Protein AF-0000000070349593 (afdb_homodimer)

Organism: NCBI:txid109376

Sequence (412 aa):
MLAAAVCTQGHEHVLDTAENLVLTTAQYLILPYSPRSNGGGLLPVPVKLLPLCPLGISQSSVTALPGLPKCPYPLMDTYVNEGQAVNIEFRSEAWPGCEEFSKYWEVDESSSALEEPAILTGGKKRERNSWFRIEREEKFVGGNAYKLTTLAGTIGTVPGPWENAPQLVLTNDTAKTFLVKFHKVHGDTTSTSRLEKLGLRMFPFYMLAAAVCTQGHEHVLDTAENLVLTTAQYLILPYSPRSNGGGLLPVPVKLLPLCPLGISQSSVTALPGLPKCPYPLMDTYVNEGQAVNIEFRSEAWPGCEEFSKYWEVDESSSALEEPAILTGGKKRERNSWFRIEREEKFVGGNAYKLTTLAGTIGTVPGPWENAPQLVLTNDTAKTFLVKFHKVHGDTTSTSRLEKLGLRMFPFY

Radius of gyration: 25.9 Å; Cα contacts (8 Å, |Δi|>4): 994; chains: 2; bounding box: 55×117×62 Å

pLDDT: mean 81.6, std 20.34, range [20.44, 97.75]

Structure (mmCIF, N/CA/C/O backbone):
data_AF-0000000070349593-model_v1
#
loop_
_entity.id
_entity.type
_entity.pdbx_description
1 polymer 'Uncharacterized protein'
#
loop_
_atom_site.group_PDB
_atom_site.id
_atom_site.type_symbol
_atom_site.label_atom_id
_atom_site.label_alt_id
_atom_site.label_comp_id
_atom_site.label_asym_id
_atom_site.label_entity_id
_atom_site.label_seq_id
_atom_site.pdbx_PDB_ins_code
_atom_site.Cartn_x
_atom_site.Cartn_y
_atom_site.Cartn_z
_atom_site.occupancy
_atom_site.B_iso_or_equiv
_atom_site.auth_seq_id
_atom_site.auth_comp_id
_atom_site.auth_asym_id
_atom_site.auth_atom_id
_atom_site.pdbx_PDB_model_num
ATOM 1 N N . MET A 1 1 ? 1.815 -55.094 -36.938 1 33.81 1 MET A N 1
ATOM 2 C CA . MET A 1 1 ? 1.973 -54.844 -35.5 1 33.81 1 MET A CA 1
ATOM 3 C C . MET A 1 1 ? 1.669 -53.406 -35.156 1 33.81 1 MET A C 1
ATOM 5 O O . MET A 1 1 ? 2.338 -52.5 -35.656 1 33.81 1 MET A O 1
ATOM 9 N N . LEU A 1 2 ? 0.427 -53.031 -34.844 1 35.62 2 LEU A N 1
ATOM 10 C CA . LEU A 1 2 ? -0.123 -51.719 -34.562 1 35.62 2 LEU A CA 1
ATOM 11 C C . LEU A 1 2 ? 0.53 -51.125 -33.312 1 35.62 2 LEU A C 1
ATOM 13 O O . LEU A 1 2 ? 0.361 -51.656 -32.219 1 35.62 2 LEU A O 1
ATOM 17 N N . ALA A 1 3 ? 1.679 -50.469 -33.406 1 41.28 3 ALA A N 1
ATOM 18 C CA . ALA A 1 3 ? 2.244 -49.781 -32.281 1 41.28 3 ALA A CA 1
ATOM 19 C C . ALA A 1 3 ? 1.2 -48.875 -31.609 1 41.28 3 ALA A C 1
ATOM 21 O O . ALA A 1 3 ? 0.681 -47.938 -32.25 1 41.28 3 ALA A O 1
ATOM 22 N N . ALA A 1 4 ? 0.442 -49.406 -30.688 1 40.09 4 ALA A N 1
ATOM 23 C CA . ALA A 1 4 ? -0.324 -48.531 -29.797 1 40.09 4 ALA A CA 1
ATOM 24 C C . ALA A 1 4 ? 0.547 -47.406 -29.25 1 40.09 4 ALA A C 1
ATOM 26 O O . ALA A 1 4 ? 1.576 -47.656 -28.625 1 40.09 4 ALA A O 1
ATOM 27 N N . ALA A 1 5 ? 0.586 -46.281 -29.922 1 42.72 5 ALA A N 1
ATOM 28 C CA . ALA A 1 5 ? 1.073 -45.125 -29.219 1 42.72 5 ALA A CA 1
ATOM 29 C C . ALA A 1 5 ? 0.507 -45.031 -27.797 1 42.72 5 ALA A C 1
ATOM 31 O O . ALA A 1 5 ? -0.704 -44.906 -27.625 1 42.72 5 ALA A O 1
ATOM 32 N N . VAL A 1 6 ? 0.932 -45.969 -26.953 1 40.34 6 VAL A N 1
ATOM 33 C CA . VAL A 1 6 ? 0.571 -45.688 -25.562 1 40.34 6 VAL A CA 1
ATOM 34 C C . VAL A 1 6 ? 0.681 -44.188 -25.297 1 40.34 6 VAL A C 1
ATOM 36 O O . VAL A 1 6 ? 1.762 -43.625 -25.438 1 40.34 6 VAL A O 1
ATOM 39 N N . CYS A 1 7 ? -0.286 -43.344 -25.797 1 38.84 7 CYS A N 1
ATOM 40 C CA . CYS A 1 7 ? -0.461 -42.031 -25.188 1 38.84 7 CYS A CA 1
ATOM 41 C C . CYS A 1 7 ? -0.157 -42.062 -23.703 1 38.84 7 CYS A C 1
ATOM 43 O O . CYS A 1 7 ? -1.006 -42.469 -22.906 1 38.84 7 CYS A O 1
ATOM 45 N N . THR A 1 8 ? 0.846 -42.781 -23.25 1 39.19 8 THR A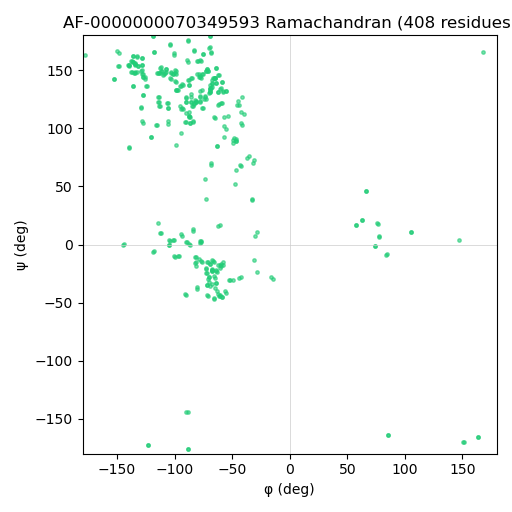 N 1
ATOM 46 C CA . THR A 1 8 ? 1.014 -42.625 -21.812 1 39.19 8 THR A CA 1
ATOM 47 C C . THR A 1 8 ? 0.596 -41.219 -21.375 1 39.19 8 THR A C 1
ATOM 49 O O . THR A 1 8 ? 1.109 -40.25 -21.891 1 39.19 8 THR A O 1
ATOM 52 N N . GLN A 1 9 ? -0.663 -40.875 -21.391 1 42.5 9 GLN A N 1
ATOM 53 C CA . GLN A 1 9 ? -1.266 -39.656 -20.875 1 42.5 9 GLN A CA 1
ATOM 54 C C . GLN A 1 9 ? -0.45 -39.094 -19.719 1 42.5 9 GLN A C 1
ATOM 56 O O . GLN A 1 9 ? -0.743 -39.375 -18.547 1 42.5 9 GLN A O 1
ATOM 61 N N . GLY A 1 10 ? 0.735 -39.469 -19.344 1 47.41 10 GLY A N 1
ATOM 62 C CA . GLY A 1 10 ? 1.493 -39.156 -18.141 1 47.41 10 GLY A CA 1
ATOM 63 C C . GLY A 1 10 ? 1.429 -37.688 -17.75 1 47.41 10 GLY A C 1
ATOM 64 O O . GLY A 1 10 ? 1.167 -36.844 -18.609 1 47.41 10 GLY A O 1
ATOM 65 N N . HIS A 1 11 ? 0.896 -37.438 -16.484 1 60.06 11 HIS A N 1
ATOM 66 C CA . HIS A 1 11 ? 0.805 -36.062 -15.977 1 60.06 11 HIS A CA 1
ATOM 67 C C . HIS A 1 11 ? 2.062 -35.25 -16.297 1 60.06 11 HIS A C 1
ATOM 69 O O . HIS A 1 11 ? 3.18 -35.75 -16.109 1 60.06 11 HIS A O 1
ATOM 75 N N . GLU A 1 12 ? 1.957 -34.375 -17.328 1 84 12 GLU A N 1
ATOM 76 C CA . GLU A 1 12 ? 3.119 -33.562 -17.672 1 84 12 GLU A CA 1
ATOM 77 C C . GLU A 1 12 ? 3.564 -32.719 -16.5 1 84 12 GLU A C 1
ATOM 79 O O . GLU A 1 12 ? 2.738 -32.281 -15.695 1 84 12 GLU A O 1
ATOM 84 N N . HIS A 1 13 ? 4.762 -32.938 -16.156 1 90.12 13 HIS A N 1
ATOM 85 C CA . HIS A 1 13 ? 5.383 -32.188 -15.078 1 90.12 13 HIS A CA 1
ATOM 86 C C . HIS A 1 13 ? 5.555 -30.703 -15.453 1 90.12 13 HIS A C 1
ATOM 88 O O . HIS A 1 13 ? 5.684 -30.375 -16.641 1 90.12 13 HIS A O 1
ATOM 94 N N . VAL A 1 14 ? 5.363 -29.938 -14.445 1 93 14 VAL A N 1
ATOM 95 C CA . VAL A 1 14 ? 5.738 -28.547 -14.617 1 93 14 VAL A CA 1
ATOM 96 C C . VAL A 1 14 ? 7.258 -28.422 -14.719 1 93 14 VAL A C 1
ATOM 98 O O . VAL A 1 14 ? 7.988 -29.062 -13.961 1 93 14 VAL A O 1
ATOM 101 N N . LEU A 1 15 ? 7.676 -27.656 -15.648 1 93 15 LEU A N 1
ATOM 102 C CA . LEU A 1 15 ? 9.109 -27.469 -15.852 1 93 15 LEU A CA 1
ATOM 103 C C . LEU A 1 15 ? 9.523 -26.047 -15.523 1 93 15 LEU A C 1
ATOM 105 O O . LEU A 1 15 ? 8.758 -25.109 -15.75 1 93 15 LEU A O 1
ATOM 109 N N . ASP A 1 16 ? 10.75 -25.953 -15.023 1 92.81 16 ASP A N 1
ATOM 110 C CA . ASP A 1 16 ? 11.281 -24.609 -14.805 1 92.81 16 ASP A CA 1
ATOM 111 C C . ASP A 1 16 ? 11.977 -24.094 -16.062 1 92.81 16 ASP A C 1
ATOM 113 O O . ASP A 1 16 ? 11.938 -24.734 -17.109 1 92.81 16 ASP A O 1
ATOM 117 N N . THR A 1 17 ? 12.562 -22.953 -16 1 91.56 17 THR A N 1
ATOM 118 C CA . THR A 1 17 ? 13.148 -22.281 -17.156 1 91.56 17 THR A CA 1
ATOM 119 C C . THR A 1 17 ? 14.367 -23.062 -17.656 1 91.56 17 THR A C 1
ATOM 121 O O . THR A 1 17 ? 14.781 -22.906 -18.812 1 91.56 17 THR A O 1
ATOM 124 N N . ALA A 1 18 ? 14.977 -23.859 -16.828 1 91.25 18 ALA A N 1
ATOM 125 C CA . ALA A 1 18 ? 16.109 -24.703 -17.234 1 91.25 18 ALA A CA 1
ATOM 126 C C . ALA A 1 18 ? 15.625 -26.062 -17.719 1 91.25 18 ALA A C 1
ATOM 128 O O . ALA A 1 18 ? 16.438 -26.984 -17.906 1 91.25 18 ALA A O 1
ATOM 129 N N . GLU A 1 19 ? 14.312 -26.266 -17.75 1 90.62 19 GLU A N 1
ATOM 130 C CA . GLU A 1 19 ? 13.672 -27.484 -18.25 1 90.62 19 GLU A CA 1
ATOM 131 C C . GLU A 1 19 ? 13.781 -28.625 -17.25 1 90.62 19 GLU A C 1
ATOM 133 O O . GLU A 1 19 ? 13.703 -29.797 -17.609 1 90.62 19 GLU A O 1
ATOM 138 N N . ASN A 1 20 ? 14.062 -28.25 -16.062 1 92.19 20 ASN A N 1
ATOM 139 C CA . ASN A 1 20 ? 14.016 -29.234 -14.992 1 92.19 20 ASN A CA 1
ATOM 140 C C . ASN A 1 20 ? 12.617 -29.328 -14.375 1 92.19 20 ASN A C 1
ATOM 142 O O . ASN A 1 20 ? 11.836 -28.391 -14.453 1 92.19 20 ASN A O 1
ATOM 146 N N . LEU A 1 21 ? 12.406 -30.422 -13.797 1 92.5 21 LEU A N 1
ATOM 147 C CA . LEU A 1 21 ? 11.133 -30.609 -13.109 1 92.5 21 LEU A CA 1
ATOM 148 C C . LEU A 1 21 ? 11.031 -29.703 -11.891 1 92.5 21 LEU A C 1
ATOM 150 O O . LEU A 1 21 ? 12.008 -29.531 -11.156 1 92.5 21 LEU A O 1
ATOM 154 N N . VAL A 1 22 ? 9.898 -29.078 -11.711 1 92.12 22 VAL A N 1
ATOM 155 C CA . VAL A 1 22 ? 9.656 -28.234 -10.539 1 92.12 22 VAL A CA 1
ATOM 156 C C . VAL A 1 22 ? 9.469 -29.109 -9.305 1 92.12 22 VAL A C 1
ATOM 158 O O . VAL A 1 22 ? 8.617 -30 -9.289 1 92.12 22 VAL A O 1
ATOM 161 N N . LEU A 1 23 ? 10.258 -28.859 -8.281 1 91 23 LEU A N 1
ATOM 162 C CA . LEU A 1 23 ? 10.289 -29.625 -7.051 1 91 23 LEU A CA 1
ATOM 163 C C . LEU A 1 23 ? 9.484 -28.938 -5.953 1 91 23 LEU A C 1
ATOM 165 O O . LEU A 1 23 ? 9.492 -27.719 -5.852 1 91 23 LEU A O 1
ATOM 169 N N . THR A 1 24 ? 8.906 -29.719 -5.066 1 87.81 24 THR A N 1
ATOM 170 C CA . THR A 1 24 ? 8.109 -29.172 -3.969 1 87.81 24 THR A CA 1
ATOM 171 C C . THR A 1 24 ? 9.008 -28.719 -2.826 1 87.81 24 THR A C 1
ATOM 173 O O . THR A 1 24 ? 8.562 -27.969 -1.945 1 87.81 24 THR A O 1
ATOM 176 N N . THR A 1 25 ? 10.234 -29.094 -2.773 1 84.88 25 THR A N 1
ATOM 177 C CA . THR A 1 25 ? 11.164 -28.766 -1.695 1 84.88 25 THR A CA 1
ATOM 178 C C . THR A 1 25 ? 12.023 -27.562 -2.068 1 84.88 25 THR A C 1
ATOM 180 O O . THR A 1 25 ? 12.766 -27.047 -1.232 1 84.88 25 THR A O 1
ATOM 183 N N . ALA A 1 26 ? 11.922 -27.188 -3.32 1 89.56 26 ALA A N 1
ATOM 184 C CA . ALA A 1 26 ? 12.742 -26.078 -3.787 1 89.56 26 ALA A CA 1
ATOM 185 C C . ALA A 1 26 ? 11.93 -24.781 -3.848 1 89.56 26 ALA A C 1
ATOM 187 O O . ALA A 1 26 ? 10.695 -24.812 -3.748 1 89.56 26 ALA A O 1
ATOM 188 N N . GLN A 1 27 ? 12.672 -23.766 -3.943 1 92.31 27 GLN A N 1
ATOM 189 C CA . GLN A 1 27 ? 12.055 -22.453 -4.074 1 92.31 27 GLN A CA 1
ATOM 190 C C . GLN A 1 27 ? 12.141 -21.938 -5.512 1 92.31 27 GLN A C 1
ATOM 192 O O . GLN A 1 27 ? 13.141 -22.156 -6.191 1 92.31 27 GLN A O 1
ATOM 197 N N . TYR A 1 28 ? 11.125 -21.281 -5.891 1 93.38 28 TYR A N 1
ATOM 198 C CA . TYR A 1 28 ? 11.07 -20.781 -7.262 1 93.38 28 TYR A CA 1
ATOM 199 C C . TYR A 1 28 ? 10.609 -19.328 -7.289 1 93.38 28 TYR A C 1
ATOM 201 O O . TYR A 1 28 ? 9.875 -18.875 -6.402 1 93.38 28 TYR A O 1
ATOM 209 N N . LEU A 1 29 ? 11.109 -18.641 -8.258 1 92.94 29 LEU A N 1
ATOM 210 C CA . LEU A 1 29 ? 10.5 -17.375 -8.664 1 92.94 29 LEU A CA 1
ATOM 211 C C . LEU A 1 29 ? 9.445 -17.594 -9.734 1 92.94 29 LEU A C 1
ATOM 213 O O . LEU A 1 29 ? 9.688 -18.297 -10.719 1 92.94 29 LEU A O 1
ATOM 217 N N . ILE A 1 30 ? 8.289 -17.156 -9.43 1 93.62 30 ILE A N 1
ATOM 218 C CA . ILE A 1 30 ? 7.258 -17.109 -10.461 1 93.62 30 ILE A CA 1
ATOM 219 C C . ILE A 1 30 ? 7.336 -15.797 -11.219 1 93.62 30 ILE A C 1
ATOM 221 O O . ILE A 1 30 ? 6.984 -14.742 -10.688 1 93.62 30 ILE A O 1
ATOM 225 N N . LEU A 1 31 ? 7.746 -15.836 -12.477 1 92.62 31 LEU A N 1
ATOM 226 C CA . LEU A 1 31 ? 8.031 -14.648 -13.273 1 92.62 31 LEU A CA 1
ATOM 227 C C . LEU A 1 31 ? 7.062 -14.539 -14.445 1 92.62 31 LEU A C 1
ATOM 229 O O . LEU A 1 31 ? 6.594 -15.555 -14.969 1 92.62 31 LEU A O 1
ATOM 233 N N . PRO A 1 32 ? 6.773 -13.266 -14.773 1 92.25 32 PRO A N 1
ATOM 234 C CA . PRO A 1 32 ? 5.977 -13.141 -15.992 1 92.25 32 PRO A CA 1
ATOM 235 C C . PRO A 1 32 ? 6.656 -13.758 -17.219 1 92.25 32 PRO A C 1
ATOM 237 O O . PRO A 1 32 ? 7.875 -13.648 -17.375 1 92.25 32 PRO A O 1
ATOM 240 N N . TYR A 1 33 ? 5.844 -14.422 -18.047 1 88.38 33 TYR A N 1
ATOM 241 C CA . TYR A 1 33 ? 6.398 -15.078 -19.234 1 88.38 33 TYR A CA 1
ATOM 242 C C . TYR A 1 33 ? 6.832 -14.055 -20.281 1 88.38 33 TYR A C 1
ATOM 244 O O . TYR A 1 33 ? 7.906 -14.188 -20.875 1 88.38 33 TYR A O 1
ATOM 252 N N . SER A 1 34 ? 5.895 -13.047 -20.453 1 75.75 34 SER A N 1
ATOM 253 C CA . SER A 1 34 ? 6.184 -12.07 -21.5 1 75.75 34 SER A CA 1
ATOM 254 C C . SER A 1 34 ? 7.0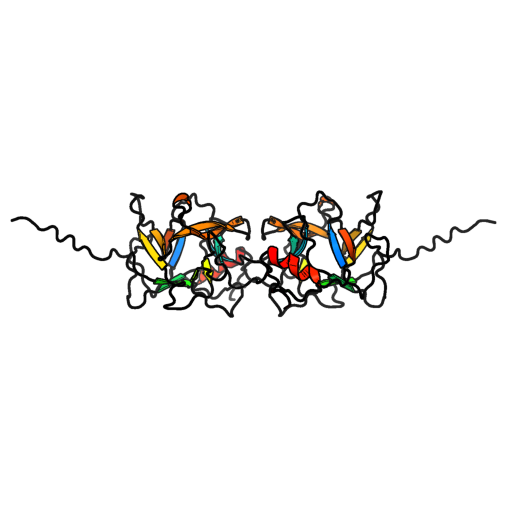66 -10.945 -20.969 1 75.75 34 SER A C 1
ATOM 256 O O . SER A 1 34 ? 6.797 -10.375 -19.922 1 75.75 34 SER A O 1
ATOM 258 N N . PRO A 1 35 ? 8.094 -10.75 -21.75 1 64 35 PRO A N 1
ATOM 259 C CA . PRO A 1 35 ? 8.93 -9.602 -21.391 1 64 35 PRO A CA 1
ATOM 260 C C . PRO A 1 35 ? 8.164 -8.281 -21.438 1 64 35 PRO A C 1
ATOM 262 O O . PRO A 1 35 ? 8.617 -7.281 -20.875 1 64 35 PRO A O 1
ATOM 265 N N . ARG A 1 36 ? 7.086 -8.398 -22.125 1 62.91 36 ARG A N 1
ATOM 266 C CA . ARG A 1 36 ? 6.336 -7.156 -22.281 1 62.91 36 ARG A CA 1
ATOM 267 C C . ARG A 1 36 ? 5.43 -6.918 -21.078 1 62.91 36 ARG A C 1
ATOM 269 O O . ARG A 1 36 ? 4.598 -6.008 -21.078 1 62.91 36 ARG A O 1
ATOM 276 N N . SER A 1 37 ? 5.77 -7.707 -20.141 1 70.94 37 SER A N 1
ATOM 277 C CA . SER A 1 37 ? 4.953 -7.547 -18.938 1 70.94 37 SER A CA 1
ATOM 278 C C . SER A 1 37 ? 5.195 -6.188 -18.281 1 70.94 37 SER A C 1
ATOM 280 O O . SER A 1 37 ? 6.312 -5.668 -18.312 1 70.94 37 SER A O 1
ATOM 282 N N . ASN A 1 38 ? 4.156 -5.637 -17.797 1 72.38 38 ASN A N 1
ATOM 283 C CA . ASN A 1 38 ? 4.176 -4.328 -17.156 1 72.38 38 ASN A CA 1
ATOM 284 C C . ASN A 1 38 ? 4.723 -4.41 -15.734 1 72.38 38 ASN A C 1
ATOM 286 O O . ASN A 1 38 ? 4.82 -3.395 -15.039 1 72.38 38 ASN A O 1
ATOM 290 N N . GLY A 1 39 ? 5.125 -5.676 -15.422 1 79.94 39 GLY A N 1
ATOM 291 C CA . GLY A 1 39 ? 5.645 -5.812 -14.07 1 79.94 39 GLY A CA 1
ATOM 292 C C . GLY A 1 39 ? 6.699 -6.898 -13.945 1 79.94 39 GLY A C 1
ATOM 293 O O . GLY A 1 39 ? 6.906 -7.684 -14.875 1 79.94 39 GLY A O 1
ATOM 294 N N . GLY A 1 40 ? 7.395 -6.867 -12.812 1 89.62 40 GLY A N 1
ATOM 295 C CA . GLY A 1 40 ? 8.398 -7.867 -12.492 1 89.62 40 GLY A CA 1
ATOM 296 C C . GLY A 1 40 ? 7.836 -9.062 -11.742 1 89.62 40 GLY A C 1
ATOM 297 O O . GLY A 1 40 ? 6.758 -9.555 -12.078 1 89.62 40 GLY A O 1
ATOM 298 N N . GLY A 1 41 ? 8.602 -9.594 -10.828 1 92.69 41 GLY A N 1
ATOM 299 C CA . GLY A 1 41 ? 8.172 -10.742 -10.031 1 92.69 41 GLY A CA 1
ATOM 300 C C . GLY A 1 41 ? 7.066 -10.406 -9.055 1 92.69 41 GLY A C 1
ATOM 301 O O . GLY A 1 41 ? 6.559 -9.281 -9.039 1 92.69 41 GLY A O 1
ATOM 302 N N . LEU A 1 42 ? 6.645 -11.414 -8.32 1 95 42 LEU A N 1
ATOM 303 C CA . LEU A 1 42 ? 5.477 -11.281 -7.457 1 95 42 LEU A CA 1
ATOM 304 C C . LEU A 1 42 ? 5.891 -10.938 -6.031 1 95 42 LEU A C 1
ATOM 306 O O . LEU A 1 42 ? 6.859 -11.492 -5.508 1 95 42 LEU A O 1
ATOM 310 N N . LEU A 1 43 ? 5.148 -9.977 -5.469 1 95.12 43 LEU A N 1
ATOM 311 C CA . LEU A 1 43 ? 5.387 -9.484 -4.117 1 95.12 43 LEU A CA 1
ATOM 312 C C . LEU A 1 43 ? 4.078 -9.367 -3.34 1 95.12 43 LEU A C 1
ATOM 314 O O . LEU A 1 43 ? 3.02 -9.148 -3.928 1 95.12 43 LEU A O 1
ATOM 318 N N . PRO A 1 44 ? 4.234 -9.594 -2.033 1 96 44 PRO A N 1
ATOM 319 C CA . PRO A 1 44 ? 3.078 -9.234 -1.206 1 96 44 PRO A CA 1
ATOM 320 C C . PRO A 1 44 ? 2.914 -7.73 -1.034 1 96 44 PRO A C 1
ATOM 322 O O . PRO A 1 44 ? 3.877 -7.035 -0.702 1 96 44 PRO A O 1
ATOM 325 N N . VAL A 1 45 ? 1.752 -7.195 -1.314 1 95.06 45 VAL A N 1
ATOM 326 C CA . VAL A 1 45 ? 1.483 -5.766 -1.194 1 95.06 45 VAL A CA 1
ATOM 327 C C . VAL A 1 45 ? 0.086 -5.547 -0.618 1 95.06 45 VAL A C 1
ATOM 329 O O . VAL A 1 45 ? -0.791 -6.402 -0.761 1 95.06 45 VAL A O 1
ATOM 332 N N . PRO A 1 46 ? -0.084 -4.414 0.023 1 93.62 46 PRO A N 1
ATOM 333 C CA . PRO A 1 46 ? -1.464 -4.117 0.414 1 93.62 46 PRO A CA 1
ATOM 334 C C . PRO A 1 46 ? -2.373 -3.855 -0.785 1 93.62 46 PRO A C 1
ATOM 336 O O . PRO A 1 46 ? -1.95 -3.234 -1.763 1 93.62 46 PRO A O 1
ATOM 339 N N . VAL A 1 47 ? -3.586 -4.387 -0.706 1 92.5 47 VAL A N 1
ATOM 340 C CA . VAL A 1 47 ? -4.504 -4.156 -1.814 1 92.5 47 VAL A CA 1
ATOM 341 C C . VAL A 1 47 ? -5.734 -3.398 -1.316 1 92.5 47 VAL A C 1
ATOM 343 O O . VAL A 1 47 ? -6.594 -3.006 -2.111 1 92.5 47 VAL A O 1
ATOM 346 N N . LYS A 1 48 ? -5.754 -3.258 -0.022 1 87.94 48 LYS A N 1
ATOM 347 C CA . LYS A 1 48 ? -6.758 -2.436 0.645 1 87.94 48 LYS A CA 1
ATOM 348 C C . LYS A 1 48 ? -6.125 -1.538 1.703 1 87.94 48 LYS A C 1
ATOM 350 O O . LYS A 1 48 ? -5.02 -1.815 2.178 1 87.94 48 LYS A O 1
ATOM 355 N N . LEU A 1 49 ? -6.77 -0.448 1.982 1 86.5 49 LEU A N 1
ATOM 356 C CA . LEU A 1 49 ? -6.246 0.424 3.027 1 86.5 49 LEU A CA 1
ATOM 357 C C . LEU A 1 49 ? -6.824 0.053 4.387 1 86.5 49 LEU A C 1
ATOM 359 O O . LEU A 1 49 ? -6.129 0.127 5.402 1 86.5 49 LEU A O 1
ATOM 363 N N . LEU A 1 50 ? -8.117 -0.201 4.383 1 82.31 50 LEU A N 1
ATOM 364 C CA . LEU A 1 50 ? -8.797 -0.573 5.621 1 82.31 50 LEU A CA 1
ATOM 365 C C . LEU A 1 50 ? -9.586 -1.865 5.441 1 82.31 50 LEU A C 1
ATOM 367 O O . LEU A 1 50 ? -10.617 -1.878 4.77 1 82.31 50 LEU A O 1
ATOM 371 N N . PRO A 1 51 ? -9.086 -3.021 5.988 1 87.25 51 PRO A N 1
ATOM 372 C CA . PRO A 1 51 ? -7.785 -3.25 6.625 1 87.25 51 PRO A CA 1
ATOM 373 C C . PRO A 1 51 ? -6.664 -3.479 5.617 1 87.25 51 PRO A C 1
ATOM 375 O O . PRO A 1 51 ? -6.922 -3.904 4.488 1 87.25 51 PRO A O 1
ATOM 378 N N . LEU A 1 52 ? -5.418 -3.215 6.133 1 91.25 52 LEU A N 1
ATOM 379 C CA . LEU A 1 52 ? -4.246 -3.391 5.281 1 91.25 52 LEU A CA 1
ATOM 380 C C . LEU A 1 52 ? -3.99 -4.867 5.008 1 91.25 52 LEU A C 1
ATOM 382 O O . LEU A 1 52 ? -3.41 -5.223 3.98 1 91.25 52 LEU A O 1
ATOM 386 N N . CYS A 1 53 ? -4.414 -5.648 5.961 1 93.25 53 CYS A N 1
ATOM 387 C CA . CYS A 1 53 ? -4.125 -7.074 5.914 1 93.25 53 CYS A CA 1
ATOM 388 C C . CYS A 1 53 ? -5.395 -7.883 5.672 1 93.25 53 CYS A C 1
ATOM 390 O O . CYS A 1 53 ? -6.484 -7.465 6.074 1 93.25 53 CYS A O 1
ATOM 392 N N . PRO A 1 54 ? -5.293 -9.031 5.016 1 95.62 54 PRO A N 1
ATOM 393 C CA . PRO A 1 54 ? -4.074 -9.656 4.488 1 95.62 54 PRO A CA 1
ATOM 394 C C . PRO A 1 54 ? -3.561 -8.969 3.225 1 95.62 54 PRO A C 1
ATOM 396 O O . PRO A 1 54 ? -4.281 -8.18 2.607 1 95.62 54 PRO A O 1
ATOM 399 N N . LEU A 1 55 ? -2.334 -9.266 2.912 1 96.44 55 LEU A N 1
ATOM 400 C CA . LEU A 1 55 ? -1.711 -8.641 1.748 1 96.44 55 LEU A CA 1
ATOM 401 C C . LEU A 1 55 ? -2.146 -9.336 0.462 1 96.44 55 LEU A C 1
ATOM 403 O O . LEU A 1 55 ? -2.414 -10.539 0.462 1 96.44 55 LEU A O 1
ATOM 407 N N . GLY A 1 56 ? -2.234 -8.555 -0.523 1 96.69 56 GLY A N 1
ATOM 408 C CA . GLY A 1 56 ? -2.439 -9.102 -1.854 1 96.69 56 GLY A CA 1
ATOM 409 C C . GLY A 1 56 ? -1.145 -9.445 -2.564 1 96.69 56 GLY A C 1
ATOM 410 O O . GLY A 1 56 ? -0.057 -9.227 -2.027 1 96.69 56 GLY A O 1
ATOM 411 N N . ILE A 1 57 ? -1.282 -10.031 -3.732 1 97.44 57 ILE A N 1
ATOM 412 C CA . ILE A 1 57 ? -0.127 -10.398 -4.543 1 97.44 57 ILE A CA 1
ATOM 413 C C . ILE A 1 57 ? -0.107 -9.57 -5.824 1 97.44 57 ILE A C 1
ATOM 415 O O . ILE A 1 57 ? -1.093 -9.539 -6.562 1 97.44 57 ILE A O 1
ATOM 419 N N . SER A 1 58 ? 0.986 -8.891 -5.973 1 95.94 58 SER A N 1
ATOM 420 C CA . SER A 1 58 ? 1.162 -8.031 -7.141 1 95.94 58 SER A CA 1
ATOM 421 C C . SER A 1 58 ? 2.543 -8.227 -7.762 1 95.94 58 SER A C 1
ATOM 423 O O . SER A 1 58 ? 3.473 -8.68 -7.094 1 95.94 58 SER A O 1
ATOM 425 N N . GLN A 1 59 ? 2.533 -7.883 -9.039 1 94.75 59 GLN A N 1
ATOM 426 C CA . GLN A 1 59 ? 3.848 -7.766 -9.664 1 94.75 59 GLN A CA 1
ATOM 427 C C . GLN A 1 59 ? 4.582 -6.523 -9.164 1 94.75 59 GLN A C 1
ATOM 429 O O . GLN A 1 59 ? 3.949 -5.539 -8.773 1 94.75 59 GLN A O 1
ATOM 434 N N . SER A 1 60 ? 5.883 -6.668 -9.18 1 90.88 60 SER A N 1
ATOM 435 C CA . SER A 1 60 ? 6.672 -5.461 -8.953 1 90.88 60 SER A CA 1
ATOM 436 C C . SER A 1 60 ? 6.48 -4.453 -10.078 1 90.88 60 SER A C 1
ATOM 438 O O . SER A 1 60 ? 6.383 -4.832 -11.25 1 90.88 60 SER A O 1
ATOM 440 N N . SER A 1 61 ? 6.461 -3.211 -9.672 1 87.75 61 SER A N 1
ATOM 441 C CA . SER A 1 61 ? 6.375 -2.164 -10.68 1 87.75 61 SER A CA 1
ATOM 442 C C . SER A 1 61 ? 7.691 -2.014 -11.438 1 87.75 61 SER A C 1
ATOM 444 O O . SER A 1 61 ? 7.727 -1.442 -12.531 1 87.75 61 SER A O 1
ATOM 446 N N . VAL A 1 62 ? 8.664 -2.48 -10.812 1 85.88 62 VAL A N 1
ATOM 447 C CA . VAL A 1 62 ? 9.977 -2.51 -11.445 1 85.88 62 VAL A CA 1
ATOM 448 C C . VAL A 1 62 ? 10.188 -3.855 -12.141 1 85.88 62 VAL A C 1
ATOM 450 O O . VAL A 1 62 ? 10.312 -4.887 -11.477 1 85.88 62 VAL A O 1
ATOM 453 N N . THR A 1 63 ? 10.336 -3.873 -13.398 1 84.06 63 THR A N 1
ATOM 454 C CA . THR A 1 63 ? 10.336 -5.086 -14.203 1 84.06 63 THR A CA 1
ATOM 455 C C . THR A 1 63 ? 11.547 -5.957 -13.867 1 84.06 63 THR A C 1
ATOM 457 O O . THR A 1 63 ? 11.469 -7.188 -13.945 1 84.06 63 THR A O 1
ATOM 460 N N . ALA A 1 64 ? 12.57 -5.355 -13.43 1 84.44 64 ALA A N 1
ATOM 461 C CA . ALA A 1 64 ? 13.812 -6.094 -13.203 1 84.44 64 ALA A CA 1
ATOM 462 C C . ALA A 1 64 ? 13.781 -6.801 -11.844 1 84.44 64 ALA A C 1
ATOM 464 O O . ALA A 1 64 ? 14.602 -7.68 -11.578 1 84.44 64 ALA A O 1
ATOM 465 N N . LEU A 1 65 ? 12.828 -6.492 -11.047 1 86.25 65 LEU A N 1
ATOM 466 C CA . LEU A 1 65 ? 12.758 -7.09 -9.719 1 86.25 65 LEU A CA 1
ATOM 467 C C . LEU A 1 65 ? 12.062 -8.445 -9.773 1 86.25 65 LEU A C 1
ATOM 469 O O . LEU A 1 65 ? 10.898 -8.539 -10.172 1 86.25 65 LEU A O 1
ATOM 473 N N . PRO A 1 66 ? 12.727 -9.492 -9.398 1 87.56 66 PRO A N 1
ATOM 474 C CA . PRO A 1 66 ? 12.188 -10.844 -9.57 1 87.56 66 PRO A CA 1
ATOM 475 C C . PRO A 1 66 ? 11.109 -11.18 -8.539 1 87.56 66 PRO A C 1
ATOM 477 O O . PRO A 1 66 ? 10.375 -12.164 -8.711 1 87.56 66 PRO A O 1
ATOM 480 N N . GLY A 1 67 ? 10.984 -10.414 -7.48 1 90.62 67 GLY A N 1
ATOM 481 C CA . GLY A 1 67 ? 10.023 -10.734 -6.434 1 90.62 67 GLY A CA 1
ATOM 482 C C . GLY A 1 67 ? 10.555 -11.711 -5.406 1 90.62 67 GLY A C 1
ATOM 483 O O . GLY A 1 67 ? 11.766 -11.859 -5.254 1 90.62 67 GLY A O 1
ATOM 484 N N . LEU A 1 68 ? 9.602 -12.289 -4.641 1 91.94 68 LEU A N 1
ATOM 485 C CA . LEU A 1 68 ? 10.008 -13.18 -3.559 1 91.94 68 LEU A CA 1
ATOM 486 C C . LEU A 1 68 ? 9.836 -14.641 -3.965 1 91.94 68 LEU A C 1
ATOM 488 O O . LEU A 1 68 ? 8.906 -14.977 -4.703 1 91.94 68 LEU A O 1
ATOM 492 N N . PRO A 1 69 ? 10.734 -15.445 -3.449 1 92.25 69 PRO A N 1
ATOM 493 C CA . PRO A 1 69 ? 10.625 -16.875 -3.764 1 92.25 69 PRO A CA 1
ATOM 494 C C . PRO A 1 69 ? 9.344 -17.5 -3.219 1 92.25 69 PRO A C 1
ATOM 496 O O . PRO A 1 69 ? 8.797 -17.031 -2.213 1 92.25 69 PRO A O 1
ATOM 499 N N . LYS A 1 70 ? 8.953 -18.516 -3.939 1 91.69 70 LYS A N 1
ATOM 500 C CA . LYS A 1 70 ? 7.77 -19.281 -3.559 1 91.69 70 LYS A CA 1
ATOM 501 C C . LYS A 1 70 ? 8.016 -20.781 -3.678 1 91.69 70 LYS A C 1
ATOM 503 O O . LYS A 1 70 ? 8.961 -21.203 -4.344 1 91.69 70 LYS A O 1
ATOM 508 N N . CYS A 1 71 ? 7.129 -21.438 -3.01 1 85.56 71 CYS A N 1
ATOM 509 C CA . CYS A 1 71 ? 7.129 -22.891 -3.121 1 85.56 71 CYS A CA 1
ATOM 510 C C . CYS A 1 71 ? 5.734 -23.406 -3.455 1 85.56 71 CYS A C 1
ATOM 512 O O . CYS A 1 71 ? 4.789 -23.203 -2.691 1 85.56 71 CYS A O 1
ATOM 514 N N . PRO A 1 72 ? 5.648 -24.016 -4.582 1 86.06 72 PRO A N 1
ATOM 515 C CA . PRO A 1 72 ? 4.414 -24.766 -4.832 1 86.06 72 PRO A CA 1
ATOM 516 C C . PRO A 1 72 ? 4.375 -26.109 -4.105 1 86.06 72 PRO A C 1
ATOM 518 O O . PRO A 1 72 ? 5.309 -26.906 -4.23 1 86.06 72 PRO A O 1
ATOM 521 N N . TYR A 1 73 ? 3.322 -26.281 -3.281 1 80.81 73 TYR A N 1
ATOM 522 C CA . TYR A 1 73 ? 3.234 -27.469 -2.449 1 80.81 73 TYR A CA 1
ATOM 523 C C . TYR A 1 73 ? 2.033 -28.328 -2.842 1 80.81 73 TYR A C 1
ATOM 525 O O . TYR A 1 73 ? 0.892 -27.984 -2.516 1 80.81 73 TYR A O 1
ATOM 533 N N . PRO A 1 74 ? 2.402 -29.406 -3.57 1 74.81 74 PRO A N 1
ATOM 534 C CA . PRO A 1 74 ? 1.304 -30.359 -3.717 1 74.81 74 PRO A CA 1
ATOM 535 C C . PRO A 1 74 ? 1.088 -31.203 -2.465 1 74.81 74 PRO A C 1
ATOM 537 O O . PRO A 1 74 ? 1.9 -31.172 -1.538 1 74.81 74 PRO A O 1
ATOM 540 N N . LEU A 1 75 ? -0.047 -31.781 -2.256 1 70.69 75 LEU A N 1
ATOM 541 C CA . LEU A 1 75 ? -0.381 -32.594 -1.083 1 70.69 75 LEU A CA 1
ATOM 542 C C . LEU A 1 75 ? 0.62 -33.719 -0.896 1 70.69 75 LEU A C 1
ATOM 544 O O . LEU A 1 75 ? 1.097 -33.969 0.216 1 70.69 75 LEU A O 1
ATOM 548 N N . MET A 1 76 ? 1.038 -34.375 -1.877 1 69.19 76 MET A N 1
ATOM 549 C CA . MET A 1 76 ? 1.731 -35.625 -1.604 1 69.19 76 MET A CA 1
ATOM 550 C C . MET A 1 76 ? 2.867 -35.844 -2.596 1 69.19 76 MET A C 1
ATOM 552 O O . MET A 1 76 ? 3.652 -36.781 -2.449 1 69.19 76 MET A O 1
ATOM 556 N N . ASP A 1 77 ? 3.143 -35.062 -3.477 1 79 77 ASP A N 1
ATOM 557 C CA . ASP A 1 77 ? 4.074 -35.375 -4.551 1 79 77 ASP A CA 1
ATOM 558 C C . ASP A 1 77 ? 5.375 -34.562 -4.402 1 79 77 ASP A C 1
ATOM 560 O O . ASP A 1 77 ? 5.391 -33.5 -3.789 1 79 77 ASP A O 1
ATOM 564 N N . THR A 1 78 ? 6.48 -35.219 -4.816 1 84 78 THR A N 1
ATOM 565 C CA . THR A 1 78 ? 7.793 -34.562 -4.836 1 84 78 THR A CA 1
ATOM 566 C C . THR A 1 78 ? 7.883 -33.531 -5.961 1 84 78 THR A C 1
ATOM 568 O O . THR A 1 78 ? 8.539 -32.5 -5.816 1 84 78 THR A O 1
ATOM 571 N N . TYR A 1 79 ? 7.199 -33.906 -7.039 1 90.31 79 TYR A N 1
ATOM 572 C CA . TYR A 1 79 ? 7.176 -33.031 -8.203 1 90.31 79 TYR A CA 1
ATOM 573 C C . TYR A 1 79 ? 5.785 -32.438 -8.422 1 90.31 79 TYR A C 1
ATOM 575 O O . TYR A 1 79 ? 4.785 -33.031 -8.016 1 90.31 79 TYR A O 1
ATOM 583 N N . VAL A 1 80 ? 5.844 -31.266 -9.039 1 92.88 80 VAL A N 1
ATOM 584 C CA . VAL A 1 80 ? 4.574 -30.625 -9.344 1 92.88 80 VAL A CA 1
ATOM 585 C C . VAL A 1 80 ? 4.102 -31.062 -10.734 1 92.88 80 VAL A C 1
ATOM 587 O O . VAL A 1 80 ? 4.828 -30.922 -11.719 1 92.88 80 VAL A O 1
ATOM 590 N N . ASN A 1 81 ? 2.873 -31.547 -10.781 1 91.69 81 ASN A N 1
ATOM 591 C CA . ASN A 1 81 ? 2.277 -31.938 -12.055 1 91.69 81 ASN A CA 1
ATOM 592 C C . ASN A 1 81 ? 1.344 -30.859 -12.594 1 91.69 81 ASN A C 1
ATOM 594 O O . ASN A 1 81 ? 0.684 -30.172 -11.828 1 91.69 81 ASN A O 1
ATOM 598 N N . GLU A 1 82 ? 1.322 -30.797 -13.898 1 92.12 82 GLU A N 1
ATOM 599 C CA . GLU A 1 82 ? 0.369 -29.891 -14.516 1 92.12 82 GLU A CA 1
ATOM 600 C C . GLU A 1 82 ? -1.066 -30.25 -14.148 1 92.12 82 GLU A C 1
ATOM 602 O O . GLU A 1 82 ? -1.429 -31.422 -14.133 1 92.12 82 GLU A O 1
ATOM 607 N N . GLY A 1 83 ? -1.834 -29.266 -13.781 1 91.88 83 GLY A N 1
ATOM 608 C CA . GLY A 1 83 ? -3.25 -29.453 -13.516 1 91.88 83 GLY A CA 1
ATOM 609 C C . GLY A 1 83 ? -3.525 -29.938 -12.102 1 91.88 83 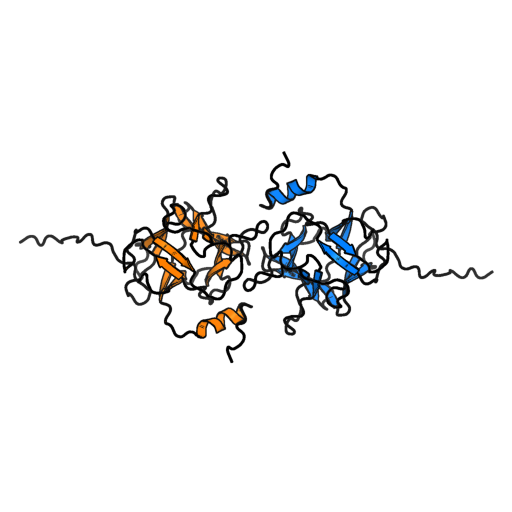GLY A C 1
ATOM 610 O O . GLY A 1 83 ? -4.68 -29.984 -11.672 1 91.88 83 GLY A O 1
ATOM 611 N N . GLN A 1 84 ? -2.484 -30.266 -11.422 1 92.31 84 GLN A N 1
ATOM 612 C CA . GLN A 1 84 ? -2.654 -30.734 -10.047 1 92.31 84 GLN A CA 1
ATOM 613 C C . GLN A 1 84 ? -2.883 -29.562 -9.102 1 92.31 84 GLN A C 1
ATOM 615 O O . GLN A 1 84 ? -2.277 -28.5 -9.258 1 92.31 84 GLN A O 1
ATOM 620 N N . ALA A 1 85 ? -3.734 -29.859 -8.117 1 92.06 85 ALA A N 1
ATOM 621 C CA . ALA A 1 85 ? -3.967 -28.828 -7.105 1 92.06 85 ALA A CA 1
ATOM 622 C C . ALA A 1 85 ? -2.732 -28.625 -6.234 1 92.06 85 ALA A C 1
ATOM 624 O O . ALA A 1 85 ? -2.152 -29.594 -5.734 1 92.06 85 ALA A O 1
ATOM 625 N N . VAL A 1 86 ? -2.355 -27.375 -6.074 1 94.5 86 VAL A N 1
ATOM 626 C CA . VAL A 1 86 ? -1.195 -27.047 -5.242 1 94.5 86 VAL A CA 1
ATOM 627 C C . VAL A 1 86 ? -1.501 -25.844 -4.367 1 94.5 86 VAL A C 1
ATOM 629 O O . VAL A 1 86 ? -2.326 -25 -4.727 1 94.5 86 VAL A O 1
ATOM 632 N N . ASN A 1 87 ? -0.896 -25.844 -3.197 1 95.19 87 ASN A N 1
ATOM 633 C CA . ASN A 1 87 ? -0.765 -24.609 -2.441 1 95.19 87 ASN A CA 1
ATOM 634 C C . ASN A 1 87 ? 0.493 -23.828 -2.838 1 95.19 87 ASN A C 1
ATOM 636 O O . ASN A 1 87 ? 1.5 -24.438 -3.213 1 95.19 87 ASN A O 1
ATOM 640 N N . ILE A 1 88 ? 0.449 -22.594 -2.908 1 96.31 88 ILE A N 1
ATOM 641 C CA . ILE A 1 88 ? 1.61 -21.75 -3.176 1 96.31 88 ILE A CA 1
ATOM 642 C C . ILE A 1 88 ? 1.922 -20.891 -1.951 1 96.31 88 ILE A C 1
ATOM 644 O O . ILE A 1 88 ? 1.038 -20.219 -1.417 1 96.31 88 ILE A O 1
ATOM 648 N N . GLU A 1 89 ? 3.168 -20.953 -1.494 1 95.06 89 GLU A N 1
ATOM 649 C CA . GLU A 1 89 ? 3.592 -20.266 -0.282 1 95.06 89 GLU A CA 1
ATOM 650 C C . GLU A 1 89 ? 4.82 -19.406 -0.542 1 95.06 89 GLU A C 1
ATOM 652 O O . GLU A 1 89 ? 5.801 -19.859 -1.131 1 95.06 89 GLU A O 1
ATOM 657 N N . PHE A 1 90 ? 4.719 -18.125 -0.127 1 95.31 90 PHE A N 1
ATOM 658 C CA . PHE A 1 90 ? 5.938 -17.312 -0.139 1 95.31 90 PHE A CA 1
ATOM 659 C C . PHE A 1 90 ? 6.961 -17.875 0.844 1 95.31 90 PHE A C 1
ATOM 661 O O . PHE A 1 90 ? 6.609 -18.281 1.955 1 95.31 90 PHE A O 1
ATOM 668 N N . ARG A 1 91 ? 8.211 -17.828 0.289 1 91.19 91 ARG A N 1
ATOM 669 C CA . ARG A 1 91 ? 9.328 -18.203 1.146 1 91.19 91 ARG A CA 1
ATOM 670 C C . ARG A 1 91 ? 10.328 -17.062 1.294 1 91.19 91 ARG A C 1
ATOM 672 O O . ARG A 1 91 ? 11.078 -16.766 0.36 1 91.19 91 ARG A O 1
ATOM 679 N N . SER A 1 92 ? 10.148 -16.312 2.27 1 87.56 92 SER A N 1
ATOM 680 C CA . SER A 1 92 ? 11.055 -15.195 2.518 1 87.56 92 SER A CA 1
ATOM 681 C C . SER A 1 92 ? 11.102 -14.836 4 1 87.56 92 SER A C 1
ATOM 683 O O . SER A 1 92 ? 10.07 -14.852 4.68 1 87.56 92 SER A O 1
ATOM 685 N N . GLU A 1 93 ? 12.281 -14.5 4.355 1 82 93 GLU A N 1
ATOM 686 C CA . GLU A 1 93 ? 12.438 -14.016 5.723 1 82 93 GLU A CA 1
ATOM 687 C C . GLU A 1 93 ? 12.016 -12.555 5.836 1 82 93 GLU A C 1
ATOM 689 O O . GLU A 1 93 ? 11.367 -12.164 6.812 1 82 93 GLU A O 1
ATOM 694 N N . ALA A 1 94 ? 12.383 -11.867 4.781 1 84.88 94 ALA A N 1
ATOM 695 C CA . ALA A 1 94 ? 11.945 -10.469 4.734 1 84.88 94 ALA A CA 1
ATOM 696 C C . ALA A 1 94 ? 10.469 -10.367 4.375 1 84.88 94 ALA A C 1
ATOM 698 O O . ALA A 1 94 ? 10.039 -10.875 3.334 1 84.88 94 ALA A O 1
ATOM 699 N N . TRP A 1 95 ? 9.711 -9.844 5.25 1 91.5 95 TRP A N 1
ATOM 700 C CA . TRP A 1 95 ? 8.266 -9.781 5.082 1 91.5 95 TRP A CA 1
ATOM 701 C C . TRP A 1 95 ? 7.723 -8.414 5.484 1 91.5 95 TRP A C 1
ATOM 703 O O . TRP A 1 95 ? 8.188 -7.816 6.453 1 91.5 95 TRP A O 1
ATOM 713 N N . PRO A 1 96 ? 6.812 -7.918 4.648 1 90.94 96 PRO A N 1
ATOM 714 C CA . PRO A 1 96 ? 6.355 -6.547 4.871 1 90.94 96 PRO A CA 1
ATOM 715 C C . PRO A 1 96 ? 5.625 -6.375 6.203 1 90.94 96 PRO A C 1
ATOM 717 O O . PRO A 1 96 ? 5.711 -5.312 6.824 1 90.94 96 PRO A O 1
ATOM 720 N N . GLY A 1 97 ? 4.973 -7.242 6.656 1 90.81 97 GLY A N 1
ATOM 721 C CA . GLY A 1 97 ? 4.086 -7.188 7.809 1 90.81 97 GLY A CA 1
ATOM 722 C C . GLY A 1 97 ? 2.926 -8.164 7.715 1 90.81 97 GLY A C 1
ATOM 723 O O . GLY A 1 97 ? 2.943 -9.078 6.895 1 90.81 97 GLY A O 1
ATOM 724 N N . CYS A 1 98 ? 1.938 -7.98 8.703 1 94.12 98 CYS A N 1
ATOM 725 C CA . CYS A 1 98 ? 0.754 -8.836 8.727 1 94.12 98 CYS A CA 1
ATOM 726 C C . CYS A 1 98 ? 1.129 -10.273 9.047 1 94.12 98 CYS A C 1
ATOM 728 O O . CYS A 1 98 ? 0.634 -11.203 8.414 1 94.12 98 CYS A O 1
ATOM 730 N N . GLU A 1 99 ? 1.935 -10.352 10.023 1 92.38 99 GLU A N 1
ATOM 731 C CA . GLU A 1 99 ? 2.525 -11.641 10.383 1 92.38 99 GLU A CA 1
ATOM 732 C C . GLU A 1 99 ? 1.47 -12.602 10.914 1 92.38 99 GLU A C 1
ATOM 734 O O . GLU A 1 99 ? 1.715 -13.805 11.023 1 92.38 99 GLU A O 1
ATOM 739 N N . GLU A 1 100 ? 0.333 -12.062 11.234 1 93.5 100 GLU A N 1
ATOM 740 C CA . GLU A 1 100 ? -0.733 -12.906 11.758 1 93.5 100 GLU A CA 1
ATOM 741 C C . GLU A 1 100 ? -1.316 -13.805 10.664 1 93.5 100 GLU A C 1
ATOM 743 O O . GLU A 1 100 ? -2.023 -14.766 10.953 1 93.5 100 GLU A O 1
ATOM 748 N N . PHE A 1 101 ? -1.057 -13.531 9.477 1 96.12 101 PHE A N 1
ATOM 749 C CA . PHE A 1 101 ? -1.579 -14.297 8.352 1 96.12 101 PHE A CA 1
ATOM 750 C C . PHE A 1 101 ? -0.504 -15.211 7.773 1 96.12 101 PHE A C 1
ATOM 752 O O . PHE A 1 101 ? 0.678 -14.859 7.77 1 96.12 101 PHE A O 1
ATOM 759 N N . SER A 1 102 ? -0.953 -16.328 7.285 1 96.5 102 SER A N 1
ATOM 760 C CA . SER A 1 102 ? -0.027 -17.25 6.633 1 96.5 102 SER A CA 1
ATOM 761 C C . SER A 1 102 ? 0.503 -16.672 5.328 1 96.5 102 SER A C 1
ATOM 763 O O . SER A 1 102 ? -0.061 -15.711 4.793 1 96.5 102 SER A O 1
ATOM 765 N N . LYS A 1 103 ? 1.565 -17.234 4.785 1 95.88 103 LYS A N 1
ATOM 766 C CA . LYS A 1 103 ? 2.166 -16.781 3.533 1 95.88 103 LYS A CA 1
ATOM 767 C C . LYS A 1 103 ? 1.627 -17.562 2.344 1 95.88 103 LYS A C 1
ATOM 769 O O . LYS A 1 103 ? 2.141 -17.453 1.229 1 95.88 103 LYS A O 1
ATOM 774 N N . TYR A 1 104 ? 0.555 -18.422 2.662 1 97.06 104 TYR A N 1
ATOM 775 C CA . TYR A 1 104 ? -0.118 -19.172 1.607 1 97.06 104 TYR A CA 1
ATOM 776 C C . TYR A 1 104 ? -1.066 -18.281 0.821 1 97.06 104 TYR A C 1
ATOM 778 O O . TYR A 1 104 ? -1.749 -17.438 1.398 1 97.06 104 TYR A O 1
ATOM 786 N N . TRP A 1 105 ? -1.096 -18.578 -0.468 1 97.44 105 TRP A N 1
ATOM 787 C CA . TRP A 1 105 ? -2.012 -17.844 -1.326 1 97.44 105 TRP A CA 1
ATOM 788 C C . TRP A 1 105 ? -3.449 -18.312 -1.124 1 97.44 105 TRP A C 1
ATOM 790 O O . TRP A 1 105 ? -3.695 -19.484 -0.876 1 97.44 105 TRP A O 1
ATOM 800 N N . GLU A 1 106 ? -4.395 -17.359 -1.261 1 97.06 106 GLU A N 1
ATOM 801 C CA . GLU A 1 106 ? -5.816 -17.703 -1.285 1 97.06 106 GLU A CA 1
ATOM 802 C C . GLU A 1 106 ? -6.605 -16.734 -2.156 1 97.06 106 GLU A C 1
ATOM 804 O O . GLU A 1 106 ? -6.18 -15.586 -2.365 1 97.06 106 GLU A O 1
ATOM 809 N N . VAL A 1 107 ? -7.688 -17.203 -2.68 1 96.62 107 VAL A N 1
ATOM 810 C CA . VAL A 1 107 ? -8.648 -16.344 -3.348 1 96.62 107 VAL A CA 1
ATOM 811 C C . VAL A 1 107 ? -9.492 -15.602 -2.307 1 96.62 107 VAL A C 1
ATOM 813 O O . VAL A 1 107 ? -10.008 -16.219 -1.372 1 96.62 107 VAL A O 1
ATOM 816 N N . ASP A 1 108 ? -9.508 -14.266 -2.484 1 95.38 108 ASP A N 1
ATOM 817 C CA . ASP A 1 108 ? -10.328 -13.484 -1.562 1 95.38 108 ASP A CA 1
ATOM 818 C C . ASP A 1 108 ? -11.805 -13.82 -1.732 1 95.38 108 ASP A C 1
ATOM 820 O O . ASP A 1 108 ? -12.445 -13.367 -2.688 1 95.38 108 ASP A O 1
ATOM 824 N N . GLU A 1 109 ? -12.352 -14.461 -0.812 1 88.44 109 GLU A N 1
ATOM 825 C CA . GLU A 1 109 ? -13.758 -14.836 -0.898 1 88.44 109 GLU A CA 1
ATOM 826 C C . GLU A 1 109 ? -14.617 -13.961 0.005 1 88.44 109 GLU A C 1
ATOM 828 O O . GLU A 1 109 ? -15.812 -14.227 0.186 1 88.44 109 GLU A O 1
ATOM 833 N N . SER A 1 110 ? -13.984 -13.023 0.711 1 79.44 110 SER A N 1
ATOM 834 C CA . SER A 1 110 ? -14.719 -12.203 1.672 1 79.44 110 SER A CA 1
ATOM 835 C C . SER A 1 110 ? -15.812 -11.391 0.985 1 79.44 110 SER A C 1
ATOM 837 O O . SER A 1 110 ? -16.844 -11.109 1.583 1 79.44 110 SER A O 1
ATOM 839 N N . SER A 1 111 ? -15.461 -10.773 -0.191 1 63.97 111 SER A N 1
ATOM 840 C CA . SER A 1 111 ? -16.531 -10.008 -0.82 1 63.97 111 SER A CA 1
ATOM 841 C C . SER A 1 111 ? -17.078 -10.742 -2.041 1 63.97 111 SER A C 1
ATOM 843 O O . SER A 1 111 ? -16.359 -11 -2.998 1 63.97 111 SER A O 1
ATOM 845 N N . SER A 1 112 ? -18.219 -11.297 -1.931 1 61.62 112 SER A N 1
ATOM 846 C CA . SER A 1 112 ? -18.875 -11.984 -3.035 1 61.62 112 SER A CA 1
ATOM 847 C C . SER A 1 112 ? -19.109 -11.047 -4.211 1 61.62 112 SER A C 1
ATOM 849 O O . SER A 1 112 ? -19.328 -11.492 -5.336 1 61.62 112 SER A O 1
ATOM 851 N N . ALA A 1 113 ? -19 -9.836 -3.879 1 55.28 113 ALA A N 1
ATOM 852 C CA . ALA A 1 113 ? -19.406 -8.867 -4.895 1 55.28 113 ALA A CA 1
ATOM 853 C C . ALA A 1 113 ? -18.25 -8.539 -5.832 1 55.28 113 ALA A C 1
ATOM 855 O O . ALA A 1 113 ? -18.453 -7.906 -6.871 1 55.28 113 ALA A O 1
ATOM 856 N N . LEU A 1 114 ? -17.172 -9.172 -5.539 1 68.38 114 LEU A N 1
ATOM 857 C CA . LEU A 1 114 ? -16.078 -8.742 -6.391 1 68.38 114 LEU A CA 1
ATOM 858 C C . LEU A 1 114 ? -16.031 -9.555 -7.68 1 68.38 114 LEU A C 1
ATOM 860 O O . LEU A 1 114 ? -16.062 -10.789 -7.641 1 68.38 114 LEU A O 1
ATOM 864 N N . GLU A 1 115 ? -16.281 -8.93 -8.797 1 81.38 115 GLU A N 1
ATOM 865 C CA . GLU A 1 115 ? -16.188 -9.57 -10.109 1 81.38 115 GLU A CA 1
ATOM 866 C C . GLU A 1 115 ? -14.836 -10.234 -10.305 1 81.38 115 GLU A C 1
ATOM 868 O O . GLU A 1 115 ? -14.75 -11.312 -10.898 1 81.38 115 GLU A O 1
ATOM 873 N N . GLU A 1 116 ? -13.82 -9.688 -9.703 1 94.12 116 GLU A N 1
ATOM 874 C CA . GLU A 1 116 ? -12.461 -10.211 -9.805 1 94.12 116 GLU A CA 1
ATOM 875 C C . GLU A 1 116 ? -11.75 -10.148 -8.453 1 94.12 116 GLU A C 1
ATOM 877 O O . GLU A 1 116 ? -10.992 -9.211 -8.195 1 94.12 116 GLU A O 1
ATOM 882 N N . PRO A 1 117 ? -12.07 -11.211 -7.699 1 95.31 117 PRO A N 1
ATOM 883 C CA . PRO A 1 117 ? -11.477 -11.203 -6.363 1 95.31 117 PRO A CA 1
ATOM 884 C C . PRO A 1 117 ? -9.953 -11.234 -6.398 1 95.31 117 PRO A C 1
ATOM 886 O O . PRO A 1 117 ? -9.359 -11.875 -7.273 1 95.31 117 PRO A O 1
ATOM 889 N N . ALA A 1 118 ? -9.359 -10.562 -5.434 1 96.19 118 ALA A N 1
ATOM 890 C CA . ALA A 1 118 ? -7.902 -10.5 -5.336 1 96.19 118 ALA A CA 1
ATOM 891 C C . ALA A 1 118 ? -7.324 -11.828 -4.863 1 96.19 118 ALA A C 1
ATOM 893 O O . ALA A 1 118 ? -8.008 -12.609 -4.195 1 96.19 118 ALA A O 1
ATOM 894 N N . ILE A 1 119 ? -6.117 -12.109 -5.316 1 97.56 119 ILE A N 1
ATOM 895 C CA . ILE A 1 119 ? -5.328 -13.18 -4.703 1 97.56 119 ILE A CA 1
ATOM 896 C C . ILE A 1 119 ? -4.574 -12.633 -3.494 1 97.56 119 ILE A C 1
ATOM 898 O O . ILE A 1 119 ? -3.814 -11.664 -3.611 1 97.56 119 ILE A O 1
ATOM 902 N N . LEU A 1 120 ? -4.805 -13.227 -2.322 1 97.75 120 LEU A N 1
ATOM 903 C CA . LEU A 1 120 ? -4.277 -12.719 -1.061 1 97.75 120 LEU A CA 1
ATOM 904 C C . LEU A 1 120 ? -3.34 -13.727 -0.415 1 97.75 120 LEU A C 1
ATOM 906 O O . LEU A 1 120 ? -3.27 -14.883 -0.848 1 97.75 120 LEU A O 1
ATOM 910 N N . THR A 1 121 ? -2.59 -13.242 0.555 1 97.44 121 THR A N 1
ATOM 911 C CA . THR A 1 121 ? -1.97 -14.133 1.528 1 97.44 121 THR A CA 1
ATOM 912 C C . THR A 1 121 ? -2.955 -14.492 2.635 1 97.44 121 THR A C 1
ATOM 914 O O . THR A 1 121 ? -4.023 -13.891 2.744 1 97.44 121 THR A O 1
ATOM 917 N N . GLY A 1 122 ? -2.604 -15.492 3.414 1 97.06 122 GLY A N 1
ATOM 918 C CA . GLY A 1 122 ? -3.48 -15.922 4.492 1 97.06 122 GLY A CA 1
ATOM 919 C C . GLY A 1 122 ? -4.207 -17.219 4.195 1 97.06 122 GLY A C 1
ATOM 920 O O . GLY A 1 122 ? -5.164 -17.578 4.887 1 97.06 122 GLY A O 1
ATOM 921 N N . GLY A 1 123 ? -3.787 -17.828 3.182 1 97 123 GLY A N 1
ATOM 922 C CA . GLY A 1 123 ? -4.391 -19.109 2.836 1 97 123 GLY A CA 1
ATOM 923 C C . GLY A 1 123 ? -4.055 -20.203 3.818 1 97 123 GLY A C 1
ATOM 924 O O . GLY A 1 123 ? -3.258 -20 4.738 1 97 123 GLY A O 1
ATOM 925 N N . LYS A 1 124 ? -4.793 -21.266 3.588 1 94.12 124 LYS A N 1
ATOM 926 C CA . LYS A 1 124 ? -4.574 -22.453 4.418 1 94.12 124 LYS A CA 1
ATOM 927 C C . LYS A 1 124 ? -4.363 -23.688 3.562 1 94.12 124 LYS A C 1
ATOM 929 O O . LYS A 1 124 ? -5.008 -23.859 2.525 1 94.12 124 LYS A O 1
ATOM 934 N N . LYS A 1 125 ? -3.523 -24.5 4.18 1 89.75 125 LYS A N 1
ATOM 935 C CA . LYS A 1 125 ? -3.285 -25.75 3.471 1 89.75 125 LYS A CA 1
ATOM 936 C C . LYS A 1 125 ? -4.574 -26.562 3.324 1 89.75 125 LYS A C 1
ATOM 938 O O . LYS A 1 125 ? -5.371 -26.641 4.262 1 89.75 125 LYS A O 1
ATOM 943 N N . ARG A 1 126 ? -4.875 -27.031 2.152 1 85.19 126 ARG A N 1
ATOM 944 C CA . ARG A 1 126 ? -5.93 -27.984 1.842 1 85.19 126 ARG A CA 1
ATOM 945 C C . ARG A 1 126 ? -7.297 -27.312 1.82 1 85.19 126 ARG A C 1
ATOM 947 O O . ARG A 1 126 ? -8.328 -27.984 1.808 1 85.19 126 ARG A O 1
ATOM 954 N N . GLU A 1 127 ? -7.285 -26.016 1.947 1 92 127 GLU A N 1
ATOM 955 C CA . GLU A 1 127 ? -8.539 -25.281 1.79 1 92 127 GLU A CA 1
ATOM 956 C C . GLU A 1 127 ? -8.828 -24.984 0.32 1 92 127 GLU A C 1
ATOM 958 O O . GLU A 1 127 ? -7.914 -24.672 -0.447 1 92 127 GLU A O 1
ATOM 963 N N . ARG A 1 128 ? -10.016 -25.047 0.041 1 91.88 128 ARG A N 1
ATOM 964 C CA . ARG A 1 128 ? -10.438 -24.953 -1.353 1 91.88 128 ARG A CA 1
ATOM 965 C C . ARG A 1 128 ? -9.984 -23.641 -1.972 1 91.88 128 ARG A C 1
ATOM 967 O O . ARG A 1 128 ? -9.531 -23.609 -3.119 1 91.88 128 ARG A O 1
ATOM 974 N N . ASN A 1 129 ? -10.156 -22.531 -1.279 1 94.88 129 ASN A N 1
ATOM 975 C CA . ASN A 1 129 ? -9.82 -21.234 -1.846 1 94.88 129 ASN A CA 1
ATOM 976 C C . ASN A 1 129 ? -8.32 -20.984 -1.827 1 94.88 129 ASN A C 1
ATOM 978 O O . ASN A 1 129 ? -7.859 -19.906 -2.23 1 94.88 129 ASN A O 1
ATOM 982 N N . SER A 1 130 ? -7.57 -22 -1.354 1 95.94 130 SER A N 1
ATOM 983 C CA . SER A 1 130 ? -6.117 -21.891 -1.322 1 95.94 130 SER A CA 1
ATOM 984 C C . SER A 1 130 ? -5.469 -22.859 -2.309 1 95.94 130 SER A C 1
ATOM 986 O O . SER A 1 130 ? -4.254 -23.062 -2.273 1 95.94 130 SER A O 1
ATOM 988 N N . TRP A 1 131 ? -6.328 -23.453 -3.158 1 95.06 131 TRP A N 1
ATOM 989 C CA . TRP A 1 131 ? -5.824 -24.391 -4.16 1 95.06 131 TRP A CA 1
ATOM 990 C C . TRP A 1 131 ? -5.684 -23.703 -5.516 1 95.06 131 TRP A C 1
ATOM 992 O O . TRP A 1 131 ? -6.609 -23.031 -5.977 1 95.06 131 TRP A O 1
ATOM 1002 N N . PHE A 1 132 ? -4.551 -23.953 -6.078 1 96.19 132 PHE A N 1
ATOM 1003 C CA . PHE A 1 132 ? -4.27 -23.469 -7.422 1 96.19 132 PHE A CA 1
ATOM 1004 C C . PHE A 1 132 ? -3.779 -24.594 -8.312 1 96.19 132 PHE A C 1
ATOM 1006 O O . PHE A 1 132 ? -3.373 -25.656 -7.824 1 96.19 132 PHE A O 1
ATOM 1013 N N . ARG A 1 133 ? -3.889 -24.344 -9.578 1 95.19 133 ARG A N 1
ATOM 1014 C CA . ARG A 1 133 ? -3.355 -25.281 -10.562 1 95.19 133 ARG A CA 1
ATOM 1015 C C . ARG A 1 133 ? -2.406 -24.578 -11.523 1 95.19 133 ARG A C 1
ATOM 1017 O O . ARG A 1 133 ? -2.596 -23.406 -11.852 1 95.19 133 ARG A O 1
ATOM 1024 N N . ILE A 1 134 ? -1.407 -25.312 -11.875 1 95 134 ILE A N 1
ATOM 1025 C CA . ILE A 1 134 ? -0.452 -24.859 -12.883 1 95 134 ILE A CA 1
ATOM 1026 C C . ILE A 1 134 ? -0.676 -25.609 -14.188 1 95 134 ILE A C 1
ATOM 1028 O O . ILE A 1 134 ? -0.547 -26.828 -14.234 1 95 134 ILE A O 1
ATOM 1032 N N . GLU A 1 135 ? -1.026 -24.859 -15.195 1 93.19 135 GLU A N 1
ATOM 1033 C CA . GLU A 1 135 ? -1.361 -25.469 -16.469 1 93.19 135 GLU A CA 1
ATOM 1034 C C . GLU A 1 135 ? -0.512 -24.891 -17.609 1 93.19 135 GLU A C 1
ATOM 1036 O O . GLU A 1 135 ? -0.339 -23.672 -17.688 1 93.19 135 GLU A O 1
ATOM 1041 N N . ARG A 1 136 ? -0.034 -25.719 -18.453 1 91.94 136 ARG A N 1
ATOM 1042 C CA . ARG A 1 136 ? 0.778 -25.281 -19.594 1 91.94 136 ARG A CA 1
ATOM 1043 C C . ARG A 1 136 ? -0.064 -24.516 -20.609 1 91.94 136 ARG A C 1
ATOM 1045 O O . ARG A 1 136 ? -1.197 -24.906 -20.891 1 91.94 136 ARG A O 1
ATOM 1052 N N . GLU A 1 137 ? 0.512 -23.375 -21.047 1 87.44 137 GLU A N 1
ATOM 1053 C CA . GLU A 1 137 ? -0.125 -22.641 -22.125 1 87.44 137 GLU A CA 1
ATOM 1054 C C . GLU A 1 137 ? 0.33 -23.172 -23.484 1 87.44 137 GLU A C 1
ATOM 1056 O O . GLU A 1 137 ? 1.419 -22.828 -23.953 1 87.44 137 GLU A O 1
ATOM 1061 N N . GLU A 1 138 ? -0.435 -23.891 -24.172 1 73.06 138 GLU A N 1
ATOM 1062 C CA . GLU A 1 138 ? -0.076 -24.625 -25.391 1 73.06 138 GLU A CA 1
ATOM 1063 C C . GLU A 1 138 ? 0.167 -23.672 -26.562 1 73.06 138 GLU A C 1
ATOM 1065 O O . GLU A 1 138 ? 0.91 -24.016 -27.484 1 73.06 138 GLU A O 1
ATOM 1070 N N . LYS A 1 139 ? -0.516 -22.562 -26.531 1 69.62 139 LYS A N 1
ATOM 1071 C CA . LYS A 1 139 ? -0.44 -21.641 -27.672 1 69.62 139 LYS A CA 1
ATOM 1072 C C . LYS A 1 139 ? 0.951 -21.031 -27.797 1 69.62 139 LYS A C 1
ATOM 1074 O O . LYS A 1 139 ? 1.303 -20.484 -28.844 1 69.62 139 LYS A O 1
ATOM 1079 N N . PHE A 1 140 ? 1.662 -21.031 -26.781 1 61.88 140 PHE A N 1
ATOM 1080 C CA . PHE A 1 140 ? 2.941 -20.328 -26.844 1 61.88 140 PHE A CA 1
ATOM 1081 C C . PHE A 1 140 ? 4.066 -21.297 -27.203 1 61.88 140 PHE A C 1
ATOM 1083 O O . PHE A 1 140 ? 4.188 -22.375 -26.609 1 61.88 140 PHE A O 1
ATOM 1090 N N . VAL A 1 141 ? 4.336 -21.266 -28.625 1 55 141 VAL A N 1
ATOM 1091 C CA . VAL A 1 141 ? 5.391 -22 -29.312 1 55 141 VAL A CA 1
ATOM 1092 C C . VAL A 1 141 ? 6.75 -21.641 -28.719 1 55 141 VAL A C 1
ATOM 1094 O O . VAL A 1 141 ? 7.078 -20.469 -28.562 1 55 141 VAL A O 1
ATOM 1097 N N . GLY A 1 142 ? 7.355 -22.109 -27.906 1 52.81 142 GLY A N 1
ATOM 1098 C CA . GLY A 1 142 ? 8.773 -21.922 -27.641 1 52.81 142 GLY A CA 1
ATOM 1099 C C . GLY A 1 142 ? 9.117 -21.984 -26.172 1 52.81 142 GLY A C 1
ATOM 1100 O O . GLY A 1 142 ? 10.289 -21.938 -25.797 1 52.81 142 GLY A O 1
ATOM 1101 N N . GLY A 1 143 ? 7.973 -22.312 -25.281 1 62.88 143 GLY A N 1
ATOM 1102 C CA . GLY A 1 143 ? 8.602 -22.375 -23.969 1 62.88 143 GLY A CA 1
ATOM 1103 C C . GLY A 1 143 ? 7.629 -22.75 -22.859 1 62.88 143 GLY A C 1
ATOM 1104 O O . GLY A 1 143 ? 6.457 -23.016 -23.125 1 62.88 143 GLY A O 1
ATOM 1105 N N . ASN A 1 144 ? 8.094 -23.125 -21.844 1 81.75 144 ASN A N 1
ATOM 1106 C CA . ASN A 1 144 ? 7.367 -23.547 -20.656 1 81.75 144 ASN A CA 1
ATOM 1107 C C . ASN A 1 144 ? 6.645 -22.375 -20 1 81.75 144 ASN A C 1
ATOM 1109 O O . ASN A 1 144 ? 7.113 -21.828 -18.984 1 81.75 144 ASN A O 1
ATOM 1113 N N . ALA A 1 145 ? 5.566 -21.906 -20.75 1 90.19 145 ALA A N 1
ATOM 1114 C CA . ALA A 1 145 ? 4.648 -20.922 -20.188 1 90.19 145 ALA A CA 1
ATOM 1115 C C . ALA A 1 145 ? 3.451 -21.609 -19.531 1 90.19 145 ALA A C 1
ATOM 1117 O O . ALA A 1 145 ? 2.889 -22.547 -20.078 1 90.19 145 ALA A O 1
ATOM 1118 N N . TYR A 1 146 ? 3.182 -21.047 -18.438 1 93.94 146 TYR A N 1
ATOM 1119 C CA . TYR A 1 146 ? 2.098 -21.656 -17.672 1 93.94 146 TYR A CA 1
ATOM 1120 C C . TYR A 1 146 ? 1.065 -20.609 -17.266 1 93.94 146 TYR A C 1
ATOM 1122 O O . TYR A 1 146 ? 1.392 -19.422 -17.125 1 93.94 146 TYR A O 1
ATOM 1130 N N . LYS A 1 147 ? -0.112 -21.047 -17.172 1 94.62 147 LYS A N 1
ATOM 1131 C CA . LYS A 1 147 ? -1.146 -20.25 -16.516 1 94.62 147 LYS A CA 1
ATOM 1132 C C . LYS A 1 147 ? -1.504 -20.844 -15.148 1 94.62 147 LYS A C 1
ATOM 1134 O O . LYS A 1 147 ? -1.387 -22.047 -14.938 1 94.62 147 LYS A O 1
ATOM 1139 N N . LEU A 1 148 ? -1.866 -20 -14.234 1 96.5 148 LEU A N 1
ATOM 1140 C CA . LEU A 1 148 ? -2.396 -20.422 -12.945 1 96.5 148 LEU A CA 1
ATOM 1141 C C . LEU A 1 148 ? -3.922 -20.375 -12.945 1 96.5 148 LEU A C 1
ATOM 1143 O O . LEU A 1 148 ? -4.52 -19.406 -13.398 1 96.5 148 LEU A O 1
ATOM 1147 N N . THR A 1 149 ? -4.496 -21.469 -12.445 1 96.75 149 THR A N 1
ATOM 1148 C CA . THR A 1 149 ? -5.953 -21.531 -12.469 1 96.75 149 THR A CA 1
ATOM 1149 C C . THR A 1 149 ? -6.492 -22.047 -11.141 1 96.75 149 THR A C 1
ATOM 1151 O O . THR A 1 149 ? -5.734 -22.547 -10.305 1 96.75 149 THR A O 1
ATOM 1154 N N . THR A 1 150 ? -7.742 -21.734 -10.836 1 95.69 150 THR A N 1
ATOM 1155 C CA . THR A 1 150 ? -8.539 -22.344 -9.781 1 95.69 150 THR A CA 1
ATOM 1156 C C . THR A 1 150 ? -9.773 -23.031 -10.367 1 95.69 150 THR A C 1
ATOM 1158 O O . THR A 1 150 ? -9.977 -23.016 -11.578 1 95.69 150 THR A O 1
ATOM 1161 N N . LEU A 1 151 ? -10.562 -23.625 -9.516 1 91.88 151 LEU A N 1
ATOM 1162 C CA . LEU A 1 151 ? -11.805 -24.234 -9.984 1 91.88 151 LEU A CA 1
ATOM 1163 C C . LEU A 1 151 ? -12.75 -23.172 -10.539 1 91.88 151 LEU A C 1
ATOM 1165 O O . LEU A 1 151 ? -13.57 -23.469 -11.406 1 91.88 151 LEU A O 1
ATOM 1169 N N . ALA A 1 152 ? -12.508 -21.922 -10.062 1 92 152 ALA A N 1
ATOM 1170 C CA . ALA A 1 152 ? -13.484 -20.875 -10.352 1 92 152 ALA A CA 1
ATOM 1171 C C . ALA A 1 152 ? -13.023 -20.016 -11.523 1 92 152 ALA A C 1
ATOM 1173 O O . ALA A 1 152 ? -13.797 -19.203 -12.031 1 92 152 ALA A O 1
ATOM 1174 N N . GLY A 1 153 ? -11.805 -20.156 -11.953 1 94.69 153 GLY A N 1
ATOM 1175 C CA . GLY A 1 153 ? -11.328 -19.312 -13.039 1 94.69 153 GLY A CA 1
ATOM 1176 C C . GLY A 1 153 ? -9.82 -19.297 -13.164 1 94.69 153 GLY A C 1
ATOM 1177 O O . GLY A 1 153 ? -9.141 -20.203 -12.68 1 94.69 153 GLY A O 1
ATOM 1178 N N . THR A 1 154 ? -9.391 -18.297 -13.953 1 96.56 154 THR A N 1
ATOM 1179 C CA . THR A 1 154 ? -7.965 -18.141 -14.203 1 96.56 154 THR A CA 1
ATOM 1180 C C . THR A 1 154 ? -7.406 -16.938 -13.461 1 96.56 154 THR A C 1
ATOM 1182 O O . THR A 1 154 ? -8.141 -15.992 -13.164 1 96.56 154 THR A O 1
ATOM 1185 N N . ILE A 1 155 ? -6.086 -17.062 -13.125 1 97.06 155 ILE A N 1
ATOM 1186 C CA . ILE A 1 155 ? -5.434 -15.922 -12.477 1 97.06 155 ILE A CA 1
ATOM 1187 C C . ILE A 1 155 ? -4.977 -14.922 -13.531 1 97.06 155 ILE A C 1
ATOM 1189 O O . ILE A 1 155 ? -4.285 -15.281 -14.484 1 97.06 155 ILE A O 1
ATOM 1193 N N . GLY A 1 156 ? -5.496 -13.75 -13.359 1 96.19 156 GLY A N 1
ATOM 1194 C CA . GLY A 1 156 ? -5.086 -12.641 -14.203 1 96.19 156 GLY A CA 1
ATOM 1195 C C . GLY A 1 156 ? -4.555 -11.453 -13.414 1 96.19 156 GLY A C 1
ATOM 1196 O O . GLY A 1 156 ? -4.223 -11.586 -12.234 1 96.19 156 GLY A O 1
ATOM 1197 N N . THR A 1 157 ? -4.32 -10.367 -14.18 1 95.56 157 THR A N 1
ATOM 1198 C CA . THR A 1 157 ? -3.824 -9.164 -13.516 1 95.56 157 THR A CA 1
ATOM 1199 C C . THR A 1 157 ? -4.691 -7.961 -13.859 1 95.56 157 THR A C 1
ATOM 1201 O O . THR A 1 157 ? -5.25 -7.883 -14.953 1 95.56 157 THR A O 1
ATOM 1204 N N . VAL A 1 158 ? -4.871 -7.086 -12.914 1 94.19 158 VAL A N 1
ATOM 1205 C CA . VAL A 1 158 ? -5.469 -5.766 -13.062 1 94.19 158 VAL A CA 1
ATOM 1206 C C . VAL A 1 158 ? -4.594 -4.719 -12.375 1 94.19 158 VAL A C 1
ATOM 1208 O O . VAL A 1 158 ? -3.77 -5.055 -11.516 1 94.19 158 VAL A O 1
ATOM 1211 N N . PRO A 1 159 ? -4.68 -3.521 -12.844 1 93.44 159 PRO A N 1
ATOM 1212 C CA . PRO A 1 159 ? -3.932 -2.506 -12.102 1 93.44 159 PRO A CA 1
ATOM 1213 C C . PRO A 1 159 ? -4.305 -2.467 -10.625 1 93.44 159 PRO A C 1
ATOM 1215 O O . PRO A 1 159 ? -5.488 -2.477 -10.281 1 93.44 159 PRO A O 1
ATOM 1218 N N . GLY A 1 160 ? -3.246 -2.453 -9.797 1 93.62 160 GLY A N 1
ATOM 1219 C CA . GLY A 1 160 ? -3.48 -2.422 -8.367 1 93.62 160 GLY A CA 1
ATOM 1220 C C . GLY A 1 160 ? -3.232 -1.059 -7.75 1 93.62 160 GLY A C 1
ATOM 1221 O O . GLY A 1 160 ? -2.764 -0.142 -8.43 1 93.62 160 GLY A O 1
ATOM 1222 N N . PRO A 1 161 ? -3.596 -0.991 -6.535 1 92.31 161 PRO A N 1
ATOM 1223 C CA . PRO A 1 161 ? -3.459 0.302 -5.859 1 92.31 161 PRO A CA 1
ATOM 1224 C C . PRO A 1 161 ? -2.006 0.663 -5.562 1 92.31 161 PRO A C 1
ATOM 1226 O O . PRO A 1 161 ? -1.681 1.841 -5.387 1 92.31 161 PRO A O 1
ATOM 1229 N N . TRP A 1 162 ? -1.157 -0.329 -5.461 1 92 162 TRP A N 1
ATOM 1230 C CA . TRP A 1 162 ? 0.253 -0.079 -5.18 1 92 162 TRP A CA 1
ATOM 1231 C C . TRP A 1 162 ? 1.016 0.241 -6.461 1 92 162 TRP A C 1
ATOM 1233 O O . TRP A 1 162 ? 1.318 -0.656 -7.25 1 92 162 TRP A O 1
ATOM 1243 N N . GLU A 1 163 ? 1.357 1.468 -6.648 1 90.5 163 GLU A N 1
ATOM 1244 C CA . GLU A 1 163 ? 2.164 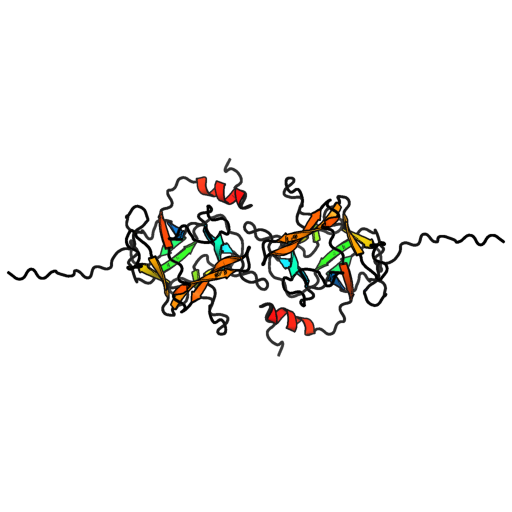1.934 -7.773 1 90.5 163 GLU A CA 1
ATOM 1245 C C . GLU A 1 163 ? 1.517 1.567 -9.109 1 90.5 163 GLU A C 1
ATOM 1247 O O . GLU A 1 163 ? 2.201 1.458 -10.125 1 90.5 163 GLU A O 1
ATOM 1252 N N . ASN A 1 164 ? 0.292 1.246 -9.047 1 90 164 ASN A N 1
ATOM 1253 C CA . ASN A 1 164 ? -0.443 0.834 -10.242 1 90 164 ASN A CA 1
ATOM 1254 C C . ASN A 1 164 ? 0.135 -0.444 -10.844 1 90 164 ASN A C 1
ATOM 1256 O O . ASN A 1 164 ? -0.03 -0.703 -12.039 1 90 164 ASN A O 1
ATOM 1260 N N . ALA A 1 165 ? 0.841 -1.169 -10.039 1 93 165 ALA A N 1
ATOM 1261 C CA . ALA A 1 165 ? 1.44 -2.416 -10.5 1 93 165 ALA A CA 1
ATOM 1262 C C . ALA A 1 165 ? 0.376 -3.486 -10.727 1 93 165 ALA A C 1
ATOM 1264 O O . ALA A 1 165 ? -0.645 -3.51 -10.039 1 93 165 ALA A O 1
ATOM 1265 N N . PRO A 1 166 ? 0.633 -4.344 -11.641 1 95.38 166 PRO A N 1
ATOM 1266 C CA . PRO A 1 166 ? -0.364 -5.383 -11.906 1 95.38 166 PRO A CA 1
ATOM 1267 C C . PRO A 1 166 ? -0.613 -6.285 -10.695 1 95.38 166 PRO A C 1
ATOM 1269 O O . PRO A 1 166 ? 0.311 -6.941 -10.211 1 95.38 166 PRO A O 1
ATOM 1272 N N . GLN A 1 167 ? -1.812 -6.301 -10.258 1 96.12 167 GLN A N 1
ATOM 1273 C CA . GLN A 1 167 ? -2.254 -7.113 -9.133 1 96.12 167 GLN A CA 1
ATOM 1274 C C . GLN A 1 167 ? -2.926 -8.398 -9.609 1 96.12 167 GLN A C 1
ATOM 1276 O O . GLN A 1 167 ? -3.699 -8.383 -10.57 1 96.12 167 GLN A O 1
ATOM 1281 N N . LEU A 1 168 ? -2.639 -9.508 -8.906 1 97 168 LEU A N 1
ATOM 1282 C CA . LEU A 1 168 ? -3.248 -10.781 -9.281 1 97 168 LEU A CA 1
ATOM 1283 C C . LEU A 1 168 ? -4.699 -10.844 -8.82 1 97 168 LEU A C 1
ATOM 1285 O O . LEU A 1 168 ? -5 -10.523 -7.668 1 97 168 LEU A O 1
ATOM 1289 N N . VAL A 1 169 ? -5.559 -11.258 -9.727 1 97.19 169 VAL A N 1
ATOM 1290 C CA . VAL A 1 169 ? -6.977 -11.438 -9.43 1 97.19 169 VAL A CA 1
ATOM 1291 C C . VAL A 1 169 ? -7.473 -12.734 -10.07 1 97.19 169 VAL A C 1
ATOM 1293 O O . VAL A 1 169 ? -6.82 -13.281 -10.961 1 97.19 169 VAL A O 1
ATOM 1296 N N . LEU A 1 170 ? -8.547 -13.203 -9.516 1 96.94 170 LEU A N 1
ATOM 1297 C CA . LEU A 1 170 ? -9.289 -14.266 -10.195 1 96.94 170 LEU A CA 1
ATOM 1298 C C . LEU A 1 170 ? -10.203 -13.68 -11.266 1 96.94 170 LEU A C 1
ATOM 1300 O O . LEU A 1 170 ? -10.977 -12.766 -10.992 1 96.94 170 LEU A O 1
ATOM 1304 N N . THR A 1 171 ? -10.039 -14.156 -12.508 1 96.12 171 THR A N 1
ATOM 1305 C CA . THR A 1 171 ? -10.82 -13.578 -13.602 1 96.12 171 THR A CA 1
ATOM 1306 C C . THR A 1 171 ? -11.289 -14.672 -14.562 1 96.12 171 THR A C 1
ATOM 1308 O O . THR A 1 171 ? -10.703 -15.758 -14.617 1 96.12 171 THR A O 1
ATOM 1311 N N . ASN A 1 172 ? -12.391 -14.32 -15.211 1 93.56 172 ASN A N 1
ATOM 1312 C CA . ASN A 1 172 ? -12.852 -15.18 -16.297 1 93.56 172 ASN A CA 1
ATOM 1313 C C . ASN A 1 172 ? -12.555 -14.57 -17.656 1 93.56 172 ASN A C 1
ATOM 1315 O O . ASN A 1 172 ? -12.906 -15.141 -18.688 1 93.56 172 ASN A O 1
ATOM 1319 N N . ASP A 1 173 ? -11.906 -13.484 -17.625 1 93.69 173 ASP A N 1
ATOM 1320 C CA . ASP A 1 173 ? -11.453 -12.836 -18.859 1 93.69 173 ASP A CA 1
ATOM 1321 C C . ASP A 1 173 ? -10.094 -13.375 -19.297 1 93.69 173 ASP A C 1
ATOM 1323 O O . ASP A 1 173 ? -9.062 -13.031 -18.719 1 93.69 173 ASP A O 1
ATOM 1327 N N . THR A 1 174 ? -10.055 -14.094 -20.344 1 88.94 174 THR A N 1
ATOM 1328 C CA . THR A 1 174 ? -8.844 -14.758 -20.812 1 88.94 174 THR A CA 1
ATOM 1329 C C . THR A 1 174 ? -7.82 -13.734 -21.281 1 88.94 174 THR A C 1
ATOM 1331 O O . THR A 1 174 ? -6.617 -14.008 -21.297 1 88.94 174 THR A O 1
ATOM 1334 N N . ALA A 1 175 ? -8.266 -12.523 -21.625 1 91 175 ALA A N 1
ATOM 1335 C CA . ALA A 1 175 ? -7.355 -11.484 -22.094 1 91 175 ALA A CA 1
ATOM 1336 C C . ALA A 1 175 ? -6.457 -10.984 -20.953 1 91 175 ALA A C 1
ATOM 1338 O O . ALA A 1 175 ? -5.391 -10.422 -21.203 1 91 175 ALA A O 1
ATOM 1339 N N . LYS A 1 176 ? -6.906 -11.305 -19.797 1 92.88 176 LYS A N 1
ATOM 1340 C CA . LYS A 1 176 ? -6.172 -10.797 -18.641 1 92.88 176 LYS A CA 1
ATOM 1341 C C . LYS A 1 176 ? -5.27 -11.867 -18.047 1 92.88 176 LYS A C 1
ATOM 1343 O O . LYS A 1 176 ? -4.594 -11.641 -17.031 1 92.88 176 LYS A O 1
ATOM 1348 N N . THR A 1 177 ? -5.223 -13.008 -18.672 1 93.25 177 THR A N 1
ATOM 1349 C CA . THR A 1 177 ? -4.512 -14.148 -18.094 1 93.25 177 THR A CA 1
ATOM 1350 C C . THR A 1 177 ? -3.051 -13.805 -17.844 1 93.25 177 THR A C 1
ATOM 1352 O O . THR A 1 177 ? -2.385 -13.219 -18.703 1 93.25 177 THR A O 1
ATOM 1355 N N . PHE A 1 178 ? -2.625 -14.133 -16.656 1 93.88 178 PHE A N 1
ATOM 1356 C CA . PHE A 1 178 ? -1.234 -13.938 -16.266 1 93.88 178 PHE A CA 1
ATOM 1357 C C . PHE A 1 178 ? -0.406 -15.18 -16.562 1 93.88 178 PHE A C 1
ATOM 1359 O O . PHE A 1 178 ? -0.475 -16.172 -15.844 1 93.88 178 PHE A O 1
ATOM 1366 N N . LEU A 1 179 ? 0.412 -15.086 -17.625 1 93.88 179 LEU A N 1
ATOM 1367 C CA . LEU A 1 179 ? 1.287 -16.203 -17.984 1 93.88 179 LEU A CA 1
ATOM 1368 C C . LEU A 1 179 ? 2.611 -16.109 -17.234 1 93.88 179 LEU A C 1
ATOM 1370 O O . LEU A 1 179 ? 3.211 -15.039 -17.141 1 93.88 179 LEU A O 1
ATOM 1374 N N . VAL A 1 180 ? 3.006 -17.312 -16.766 1 93.94 180 VAL A N 1
ATOM 1375 C CA . VAL A 1 180 ? 4.172 -17.281 -15.891 1 93.94 180 VAL A CA 1
ATOM 1376 C C . VAL A 1 180 ? 5.176 -18.344 -16.312 1 93.94 180 VAL A C 1
ATOM 1378 O O . VAL A 1 180 ? 4.84 -19.25 -17.094 1 93.94 180 VAL A O 1
ATOM 1381 N N . LYS A 1 181 ? 6.375 -18.188 -15.875 1 93.31 181 LYS A N 1
ATOM 1382 C CA . LYS A 1 181 ? 7.43 -19.188 -15.898 1 93.31 181 LYS A CA 1
ATOM 1383 C C . LYS A 1 181 ? 8.062 -19.359 -14.523 1 93.31 181 LYS A C 1
ATOM 1385 O O . LYS A 1 181 ? 7.992 -18.469 -13.688 1 93.31 181 LYS A O 1
ATOM 1390 N N . PHE A 1 182 ? 8.625 -20.547 -14.281 1 93.31 182 PHE A N 1
ATOM 1391 C CA . PHE A 1 182 ? 9.227 -20.875 -12.992 1 93.31 182 PHE A CA 1
ATOM 1392 C C . PHE A 1 182 ? 10.75 -20.875 -13.086 1 93.31 182 PHE A C 1
ATOM 1394 O O . PHE A 1 182 ? 11.32 -21.609 -13.906 1 93.31 182 PHE A O 1
ATOM 1401 N N . HIS A 1 183 ? 11.344 -20.031 -12.258 1 93.12 183 HIS A N 1
ATOM 1402 C CA . HIS A 1 183 ? 12.805 -19.969 -12.172 1 93.12 183 HIS A CA 1
ATOM 1403 C C . HIS A 1 183 ? 13.289 -20.453 -10.805 1 93.12 183 HIS A C 1
ATOM 1405 O O . HIS A 1 183 ? 12.961 -19.859 -9.781 1 93.12 183 HIS A O 1
ATOM 1411 N N . LYS A 1 184 ? 14.062 -21.469 -10.805 1 93.19 184 LYS A N 1
ATOM 1412 C CA . LYS A 1 184 ? 14.555 -22.031 -9.555 1 93.19 184 LYS A CA 1
ATOM 1413 C C . LYS A 1 184 ? 15.539 -21.094 -8.875 1 93.19 184 LYS A C 1
ATOM 1415 O O . LYS A 1 184 ? 16.406 -20.516 -9.531 1 93.19 184 LYS A O 1
ATOM 1420 N N . VAL A 1 185 ? 15.273 -20.891 -7.516 1 90.94 185 VAL A N 1
ATOM 1421 C CA . VAL A 1 185 ? 16.188 -20.078 -6.734 1 90.94 185 VAL A CA 1
ATOM 1422 C C . VAL A 1 185 ? 17.391 -20.922 -6.301 1 90.94 185 VAL A C 1
ATOM 1424 O O . VAL A 1 185 ? 17.234 -22.031 -5.797 1 90.94 185 VAL A O 1
ATOM 1427 N N . HIS A 1 186 ? 18.609 -20.562 -6.621 1 78.81 186 HIS A N 1
ATOM 1428 C CA . HIS A 1 186 ? 19.797 -21.281 -6.203 1 78.81 186 HIS A CA 1
ATOM 1429 C C . HIS A 1 186 ? 20.391 -20.672 -4.93 1 78.81 186 HIS A C 1
ATOM 1431 O O . HIS A 1 186 ? 20.172 -19.5 -4.645 1 78.81 186 HIS A O 1
ATOM 1437 N N . GLY A 1 187 ? 20.531 -21.312 -3.811 1 57.22 187 GLY A N 1
ATOM 1438 C CA . GLY A 1 187 ? 21.094 -20.969 -2.51 1 57.22 187 GLY A CA 1
ATOM 1439 C C . GLY A 1 187 ? 21.969 -19.734 -2.539 1 57.22 187 GLY A C 1
ATOM 1440 O O . GLY A 1 187 ? 22.609 -19.391 -1.535 1 57.22 187 GLY A O 1
ATOM 1441 N N . ASP A 1 188 ? 22.625 -19.344 -3.588 1 41.84 188 ASP A N 1
ATOM 1442 C CA . ASP A 1 188 ? 23.469 -18.266 -3.082 1 41.84 188 ASP A CA 1
ATOM 1443 C C . ASP A 1 188 ? 22.641 -17.172 -2.432 1 41.84 188 ASP A C 1
ATOM 1445 O O . ASP A 1 188 ? 21.609 -16.766 -2.963 1 41.84 188 ASP A O 1
ATOM 1449 N N . THR A 1 189 ? 22.672 -16.984 -1.136 1 38.06 189 THR A N 1
ATOM 1450 C CA . THR A 1 189 ? 22.156 -16.156 -0.055 1 38.06 189 THR A CA 1
ATOM 1451 C C . THR A 1 189 ? 21.891 -14.734 -0.551 1 38.06 189 THR A C 1
ATOM 1453 O O . THR A 1 189 ? 21.594 -13.836 0.241 1 38.06 189 THR A O 1
ATOM 1456 N N . THR A 1 190 ? 22.312 -14.289 -1.659 1 37.84 190 THR A N 1
ATOM 1457 C CA . THR A 1 190 ? 22.547 -12.867 -1.889 1 37.84 190 THR A CA 1
ATOM 1458 C C . THR A 1 190 ? 21.25 -12.148 -2.23 1 37.84 190 THR A C 1
ATOM 1460 O O . THR A 1 190 ? 21.25 -10.945 -2.488 1 37.84 190 THR A O 1
ATOM 1463 N N . SER A 1 191 ? 20.312 -12.734 -2.596 1 38.38 191 SER A N 1
ATOM 1464 C CA . SER A 1 191 ? 19.156 -12.008 -3.131 1 38.38 191 SER A CA 1
ATOM 1465 C C . SER A 1 191 ? 18.531 -11.109 -2.07 1 38.38 191 SER A C 1
ATOM 1467 O O . SER A 1 191 ? 17.609 -10.352 -2.361 1 38.38 191 SER A O 1
ATOM 1469 N N . THR A 1 192 ? 18.734 -11.422 -0.894 1 41.03 192 THR A N 1
ATOM 1470 C CA . THR A 1 192 ? 18.297 -10.5 0.149 1 41.03 192 THR A CA 1
ATOM 1471 C C . THR A 1 192 ? 18.781 -9.086 -0.141 1 41.03 192 THR A C 1
ATOM 1473 O O . THR A 1 192 ? 18.219 -8.117 0.374 1 41.03 192 THR A O 1
ATOM 1476 N N . SER A 1 193 ? 19.969 -9.023 -0.835 1 41.25 193 SER A N 1
ATOM 1477 C CA . SER A 1 193 ? 20.594 -7.723 -1.062 1 41.25 193 SER A CA 1
ATOM 1478 C C . SER A 1 193 ? 19.734 -6.852 -1.975 1 41.25 193 SER A C 1
ATOM 1480 O O . SER A 1 193 ? 19.656 -5.633 -1.792 1 41.25 193 SER A O 1
ATOM 1482 N N . ARG A 1 194 ? 19.281 -7.457 -3.039 1 41.09 194 ARG A N 1
ATOM 1483 C CA . ARG A 1 194 ? 18.594 -6.645 -4.043 1 41.09 194 ARG A CA 1
ATOM 1484 C C . ARG A 1 194 ? 17.266 -6.117 -3.514 1 41.09 194 ARG A C 1
ATOM 1486 O O . ARG A 1 194 ? 16.828 -5.031 -3.898 1 41.09 194 ARG A O 1
ATOM 1493 N N . LEU A 1 195 ? 16.672 -6.871 -2.73 1 42.94 195 LEU A N 1
ATOM 1494 C CA . LEU A 1 195 ? 15.422 -6.391 -2.131 1 42.94 195 LEU A CA 1
ATOM 1495 C C . LEU A 1 195 ? 15.68 -5.148 -1.279 1 42.94 195 LEU A C 1
ATOM 1497 O O . LEU A 1 195 ? 14.75 -4.402 -0.969 1 42.94 195 LEU A O 1
ATOM 1501 N N . GLU A 1 196 ? 17 -4.934 -0.91 1 42.47 196 GLU A N 1
ATOM 1502 C CA . GLU A 1 196 ? 17.344 -3.756 -0.118 1 42.47 196 GLU A CA 1
ATOM 1503 C C . GLU A 1 196 ? 16.984 -2.471 -0.861 1 42.47 196 GLU A C 1
ATOM 1505 O O . GLU A 1 196 ? 16.516 -1.503 -0.252 1 42.47 196 GLU A O 1
ATOM 1510 N N . LYS A 1 197 ? 17.359 -2.551 -2.127 1 41.25 197 LYS A N 1
ATOM 1511 C CA . LYS A 1 197 ? 17.188 -1.344 -2.93 1 41.25 197 LYS A CA 1
ATOM 1512 C C . LYS A 1 197 ? 15.703 -0.972 -3.045 1 41.25 197 LYS A C 1
ATOM 1514 O O . LYS A 1 197 ? 15.367 0.122 -3.506 1 41.25 197 LYS A O 1
ATOM 1519 N N . LEU A 1 198 ? 14.945 -1.934 -3.199 1 39.84 198 LEU A N 1
ATOM 1520 C CA . LEU A 1 198 ? 13.531 -1.636 -3.369 1 39.84 198 LEU A CA 1
ATOM 1521 C C . LEU A 1 198 ? 12.977 -0.905 -2.15 1 39.84 198 LEU A C 1
ATOM 1523 O O . LEU A 1 198 ? 11.766 -0.689 -2.047 1 39.84 198 LEU A O 1
ATOM 1527 N N . GLY A 1 199 ? 14.039 -0.254 -1.165 1 37.62 199 GLY A N 1
ATOM 1528 C CA . GLY A 1 199 ? 13.656 0.232 0.153 1 37.62 199 GLY A CA 1
ATOM 1529 C C . GLY A 1 199 ? 13.391 -0.884 1.146 1 37.62 199 GLY A C 1
ATOM 1530 O O . GLY A 1 199 ? 12.812 -0.65 2.209 1 37.62 199 GLY A O 1
ATOM 1531 N N . LEU A 1 200 ? 13.5 -2.16 0.763 1 34.22 200 LEU A N 1
ATOM 1532 C CA . LEU A 1 200 ? 13.789 -3.393 1.487 1 34.22 200 LEU A CA 1
ATOM 1533 C C . LEU A 1 200 ? 15.266 -3.455 1.883 1 34.22 200 LEU A C 1
ATOM 1535 O O . LEU A 1 200 ? 16.109 -3.875 1.088 1 34.22 200 LEU A O 1
ATOM 1539 N N . ARG A 1 201 ? 15.852 -2.574 2.566 1 32.59 201 ARG A N 1
ATOM 1540 C CA . ARG A 1 201 ? 17.25 -2.508 2.98 1 32.59 201 ARG A CA 1
ATOM 1541 C C . ARG A 1 201 ? 17.703 -3.83 3.584 1 32.59 201 ARG A C 1
ATOM 1543 O O . ARG A 1 201 ? 17.141 -4.301 4.57 1 32.59 201 ARG A O 1
ATOM 1550 N N . MET A 1 202 ? 18.25 -4.793 2.943 1 29.16 202 MET A N 1
ATOM 1551 C CA . MET A 1 202 ? 19.078 -5.809 3.598 1 29.16 202 MET A CA 1
ATOM 1552 C C . MET A 1 202 ? 20.25 -5.172 4.336 1 29.16 202 MET A C 1
ATOM 1554 O O . MET A 1 202 ? 21.031 -4.434 3.738 1 29.16 202 MET A O 1
ATOM 1558 N N . PHE A 1 203 ? 20.234 -5.02 5.637 1 25.89 203 PHE A N 1
ATOM 1559 C CA . PHE A 1 203 ? 21.469 -4.93 6.41 1 25.89 203 PHE A CA 1
ATOM 1560 C C . PHE A 1 203 ? 22.469 -5.996 5.965 1 25.89 203 PHE A C 1
ATOM 1562 O O . PHE A 1 203 ? 22.078 -7.109 5.617 1 25.89 203 PHE A O 1
ATOM 1569 N N . PRO A 1 204 ? 23.688 -5.566 5.562 1 26.75 204 PRO A N 1
ATOM 1570 C CA . PRO A 1 204 ? 24.703 -6.602 5.375 1 26.75 204 PRO A CA 1
ATOM 1571 C C . PRO A 1 204 ? 24.688 -7.656 6.477 1 26.75 204 PRO A C 1
ATOM 1573 O O . PRO A 1 204 ? 24.406 -7.34 7.637 1 26.75 204 PRO A O 1
ATOM 1576 N N . PHE A 1 205 ? 24.359 -8.805 6.137 1 21.81 205 PHE A N 1
ATOM 1577 C CA . PHE A 1 205 ? 24.797 -9.844 7.055 1 21.81 205 PHE A CA 1
ATOM 1578 C C . PHE A 1 205 ? 26.266 -9.641 7.434 1 21.81 205 PHE A C 1
ATOM 1580 O O . PHE A 1 205 ? 27.156 -9.867 6.613 1 21.81 205 PHE A O 1
ATOM 1587 N N . TYR A 1 206 ? 26.797 -8.508 8.156 1 20.45 206 TYR A N 1
ATOM 1588 C CA . TYR A 1 206 ? 28.031 -8.875 8.867 1 20.45 206 TYR A CA 1
ATOM 1589 C C . TYR A 1 206 ? 27.719 -9.836 10.008 1 20.45 206 TYR A C 1
ATOM 1591 O O . TYR A 1 206 ? 26.672 -9.742 10.648 1 20.45 206 TYR A O 1
ATOM 1599 N N . MET B 1 1 ? -3.25 63.844 18.219 1 33.31 1 MET B N 1
ATOM 1600 C CA . MET B 1 1 ? -3.307 62.594 18.969 1 33.31 1 MET B CA 1
ATOM 1601 C C . MET B 1 1 ? -3.041 61.406 18.062 1 33.31 1 MET B C 1
ATOM 1603 O O . MET B 1 1 ? -3.816 61.125 17.141 1 33.31 1 MET B O 1
ATOM 1607 N N . LEU B 1 2 ? -1.799 61.031 17.828 1 35.47 2 LEU B N 1
ATOM 1608 C CA . LEU B 1 2 ? -1.305 59.969 16.938 1 35.47 2 LEU B CA 1
ATOM 1609 C C . LEU B 1 2 ? -1.807 58.594 17.391 1 35.47 2 LEU B C 1
ATOM 1611 O O . LEU B 1 2 ? -1.453 58.125 18.484 1 35.47 2 LEU B O 1
ATOM 1615 N N . ALA B 1 3 ? -2.988 58.188 17 1 42.06 3 ALA B N 1
ATOM 1616 C CA . ALA B 1 3 ? -3.43 56.812 17.297 1 42.06 3 ALA B CA 1
ATOM 1617 C C . ALA B 1 3 ? -2.344 55.812 16.953 1 42.06 3 ALA B C 1
ATOM 1619 O O . ALA B 1 3 ? -1.928 55.719 15.797 1 42.06 3 ALA B O 1
ATOM 1620 N N . ALA B 1 4 ? -1.471 55.5 17.859 1 41.09 4 ALA B N 1
ATOM 1621 C CA . ALA B 1 4 ? -0.617 54.344 17.75 1 41.09 4 ALA B CA 1
ATOM 1622 C C . ALA B 1 4 ? -1.428 53.094 17.344 1 41.09 4 ALA B C 1
ATOM 1624 O O . ALA B 1 4 ? -2.369 52.719 18.031 1 41.09 4 ALA B O 1
ATOM 1625 N N . ALA B 1 5 ? -1.571 52.875 16.094 1 43.34 5 ALA B N 1
ATOM 1626 C CA . ALA B 1 5 ? -2.012 51.531 15.711 1 43.34 5 ALA B CA 1
ATOM 1627 C C . ALA B 1 5 ? -1.289 50.438 16.516 1 43.34 5 ALA B C 1
ATOM 1629 O O . ALA B 1 5 ? -0.069 50.312 16.422 1 43.34 5 ALA B O 1
ATOM 1630 N N . VAL B 1 6 ? -1.592 50.406 17.828 1 40.66 6 VAL B N 1
ATOM 1631 C CA . VAL B 1 6 ? -1.081 49.188 18.5 1 40.66 6 VAL B CA 1
ATOM 1632 C C . VAL B 1 6 ? -1.164 48 17.547 1 40.66 6 VAL B C 1
ATOM 1634 O O . VAL B 1 6 ? -2.25 47.656 17.078 1 40.66 6 VAL B O 1
ATOM 1637 N N . CYS B 1 7 ? -0.236 47.875 16.531 1 38.72 7 CYS B N 1
ATOM 1638 C CA . CYS B 1 7 ? 0.005 46.562 15.922 1 38.72 7 CYS B CA 1
ATOM 1639 C C . CYS B 1 7 ? -0.173 45.438 16.938 1 38.72 7 CYS B C 1
ATOM 1641 O O . CYS B 1 7 ? 0.741 45.156 17.703 1 38.72 7 CYS B O 1
ATOM 1643 N N . THR B 1 8 ? -1.141 45.5 17.844 1 39 8 THR B N 1
ATOM 1644 C CA . THR B 1 8 ? -1.181 44.312 18.672 1 39 8 THR B CA 1
ATOM 1645 C C . THR B 1 8 ? -0.718 43.094 17.875 1 39 8 THR B C 1
ATOM 1647 O O . THR B 1 8 ? -1.265 42.812 16.812 1 39 8 THR B O 1
ATOM 1650 N N . GLN B 1 9 ? 0.53 42.938 17.562 1 42.16 9 GLN B N 1
ATOM 1651 C CA . GLN B 1 9 ? 1.188 41.812 16.922 1 42.16 9 GLN B CA 1
ATOM 1652 C C . GLN B 1 9 ? 0.472 40.5 17.266 1 42.16 9 GLN B C 1
ATOM 1654 O O . GLN B 1 9 ? 0.917 39.75 18.141 1 42.16 9 GLN B O 1
ATOM 1659 N N . GLY B 1 10 ? -0.66 40.375 17.906 1 46.97 10 GLY B N 1
ATOM 1660 C CA . GLY B 1 10 ? -1.301 39.219 18.516 1 46.97 10 GLY B CA 1
ATOM 1661 C C . GLY B 1 10 ? -1.273 38 17.625 1 46.97 10 GLY B C 1
ATOM 1662 O O . GLY B 1 10 ? -1.246 38.094 16.391 1 46.97 10 GLY B O 1
ATOM 1663 N N . HIS B 1 11 ? -0.602 36.875 18.156 1 59.41 11 HIS B N 1
ATOM 1664 C CA . HIS B 1 11 ? -0.517 35.625 17.406 1 59.41 11 HIS B CA 1
ATOM 1665 C C . HIS B 1 11 ? -1.841 35.281 16.734 1 59.41 11 HIS B C 1
ATOM 1667 O O . HIS B 1 11 ? -2.902 35.375 17.344 1 59.41 11 HIS B O 1
ATOM 1673 N N . GLU B 1 12 ? -1.894 35.5 15.398 1 83.5 12 GLU B N 1
ATOM 1674 C CA . GLU B 1 12 ? -3.127 35.188 14.68 1 83.5 12 GLU B CA 1
ATOM 1675 C C . GLU B 1 12 ? -3.498 33.719 14.82 1 83.5 12 GLU B C 1
ATOM 1677 O O . GLU B 1 12 ? -2.621 32.875 14.922 1 83.5 12 GLU B O 1
ATOM 1682 N N . HIS B 1 13 ? -4.637 33.531 15.336 1 89.81 13 HIS B N 1
ATOM 1683 C CA . HIS B 1 13 ? -5.191 32.219 15.5 1 89.81 13 HIS B CA 1
ATOM 1684 C C . HIS B 1 13 ? -5.453 31.547 14.148 1 89.81 13 HIS B C 1
ATOM 1686 O O . HIS B 1 13 ? -5.699 32.219 13.156 1 89.81 13 HIS B O 1
ATOM 1692 N N . VAL B 1 14 ? -5.199 30.297 14.203 1 92.94 14 VAL B N 1
ATOM 1693 C CA . VAL B 1 14 ? -5.645 29.516 13.055 1 92.94 14 VAL B CA 1
ATOM 1694 C C . VAL B 1 14 ? -7.168 29.453 13.031 1 92.94 14 VAL B C 1
ATOM 1696 O O . VAL B 1 14 ? -7.805 29.25 14.062 1 92.94 14 VAL B O 1
ATOM 1699 N N . LEU B 1 15 ? -7.688 29.656 11.906 1 92.81 15 LEU B N 1
ATOM 1700 C CA . LEU B 1 15 ? -9.133 29.641 11.758 1 92.81 15 LEU B CA 1
ATOM 1701 C C . LEU B 1 15 ? -9.578 28.453 10.898 1 92.81 15 LEU B C 1
ATOM 1703 O O . LEU B 1 15 ? -8.867 28.062 9.977 1 92.81 15 LEU B O 1
ATOM 1707 N N . ASP B 1 16 ? -10.766 27.969 11.25 1 92.69 16 ASP B N 1
ATOM 1708 C CA . ASP B 1 16 ? -11.328 26.922 10.406 1 92.69 16 ASP B CA 1
ATOM 1709 C C . ASP B 1 16 ? -12.148 27.516 9.266 1 92.69 16 ASP B C 1
ATOM 1711 O O . ASP B 1 16 ? -12.172 28.734 9.078 1 92.69 16 ASP B O 1
ATOM 1715 N N . THR B 1 17 ? -12.766 26.703 8.492 1 91.31 17 THR B N 1
ATOM 1716 C CA . THR B 1 17 ? -13.484 27.141 7.293 1 91.31 17 THR B CA 1
ATOM 1717 C C . THR B 1 17 ? -14.703 27.984 7.668 1 91.31 17 THR B C 1
ATOM 1719 O O . THR B 1 17 ? -15.219 28.734 6.844 1 91.31 17 THR B O 1
ATOM 1722 N N . ALA B 1 18 ? -15.203 27.828 8.859 1 90.94 18 ALA B N 1
ATOM 1723 C CA . ALA B 1 18 ? -16.328 28.625 9.344 1 90.94 18 ALA B CA 1
ATOM 1724 C C . ALA B 1 18 ? -15.844 29.906 10.031 1 90.94 18 ALA B C 1
ATOM 1726 O O . ALA B 1 18 ? -16.625 30.594 10.68 1 90.94 18 ALA B O 1
ATOM 1727 N N . GLU B 1 19 ? -14.531 30.109 10.047 1 90.5 19 GLU B N 1
ATOM 1728 C CA . GLU B 1 19 ? -13.891 31.297 10.602 1 90.5 19 GLU B CA 1
ATOM 1729 C C . GLU B 1 19 ? -13.867 31.266 12.125 1 90.5 19 GLU B C 1
ATOM 1731 O O . GLU B 1 19 ? -13.781 32.312 12.781 1 90.5 19 GLU B O 1
ATOM 1736 N N . ASN B 1 20 ? -14.055 30.094 12.609 1 92.06 20 ASN B N 1
ATOM 1737 C CA . ASN B 1 20 ? -13.875 29.922 14.047 1 92.06 20 ASN B CA 1
ATOM 1738 C C . ASN B 1 20 ? -12.438 29.562 14.398 1 92.06 20 ASN B C 1
ATOM 1740 O O . ASN B 1 20 ? -11.703 29.047 13.555 1 92.06 20 ASN B O 1
ATOM 1744 N N . LEU B 1 21 ? -12.125 29.812 15.594 1 92.38 21 LEU B N 1
ATOM 1745 C CA . LEU B 1 21 ? -10.797 29.469 16.062 1 92.38 21 LEU B CA 1
ATOM 1746 C C . LEU B 1 21 ? -10.633 27.953 16.141 1 92.38 21 LEU B C 1
ATOM 1748 O O . LEU B 1 21 ? -11.547 27.234 16.562 1 92.38 21 LEU B O 1
ATOM 1752 N N . VAL B 1 22 ? -9.5 27.469 15.695 1 92.12 22 VAL B N 1
ATOM 1753 C CA . VAL B 1 22 ? -9.203 26.047 15.773 1 92.12 22 VAL B CA 1
ATOM 1754 C C . VAL B 1 22 ? -8.867 25.672 17.203 1 92.12 22 VAL B C 1
ATOM 1756 O O . VAL B 1 22 ? -7.984 26.266 17.828 1 92.12 22 VAL B O 1
ATOM 1759 N N . LEU B 1 23 ? -9.578 24.688 17.734 1 91 23 LEU B N 1
ATOM 1760 C CA . LEU B 1 23 ? -9.469 24.234 19.125 1 91 23 LEU B CA 1
ATOM 1761 C C . LEU B 1 23 ? -8.602 22.984 19.219 1 91 23 LEU B C 1
ATOM 1763 O O . LEU B 1 23 ? -8.648 22.125 18.344 1 91 23 LEU B O 1
ATOM 1767 N N . THR B 1 24 ? -7.938 22.828 20.328 1 87.69 24 THR B N 1
ATOM 1768 C CA . THR B 1 24 ? -7.07 21.672 20.547 1 87.69 24 THR B CA 1
ATOM 1769 C C . THR B 1 24 ? -7.879 20.453 21 1 87.69 24 THR B C 1
ATOM 1771 O O . THR B 1 24 ? -7.395 19.328 20.938 1 87.69 24 THR B O 1
ATOM 1774 N N . THR B 1 25 ? -9.078 20.609 21.438 1 84.81 25 THR B N 1
ATOM 1775 C CA . THR B 1 25 ? -9.922 19.547 21.953 1 84.81 25 THR B CA 1
ATOM 1776 C C . THR B 1 25 ? -10.859 19.016 20.875 1 84.81 25 THR B C 1
ATOM 1778 O O . THR B 1 25 ? -11.539 18.016 21.062 1 84.81 25 THR B O 1
ATOM 1781 N N . ALA B 1 26 ? -10.875 19.734 19.781 1 89.56 26 ALA B N 1
ATOM 1782 C CA . ALA B 1 26 ? -11.773 19.359 18.688 1 89.56 26 ALA B CA 1
ATOM 1783 C C . ALA B 1 26 ? -11.023 18.609 17.594 1 89.56 26 ALA B C 1
ATOM 1785 O O . ALA B 1 26 ? -9.789 18.594 17.578 1 89.56 26 ALA B O 1
ATOM 1786 N N . GLN B 1 27 ? -11.828 17.984 16.828 1 92.38 27 GLN B N 1
ATOM 1787 C CA . GLN B 1 27 ? -11.281 17.266 15.68 1 92.38 27 GLN B CA 1
ATOM 1788 C C . GLN B 1 27 ? -11.508 18.031 14.383 1 92.38 27 GLN B C 1
ATOM 1790 O O . GLN B 1 27 ? -12.562 18.656 14.195 1 92.38 27 GLN B O 1
ATOM 1795 N N . TYR B 1 28 ? -10.547 17.969 13.555 1 93.38 28 TYR B N 1
ATOM 1796 C CA . TYR B 1 28 ? -10.617 18.688 12.297 1 93.38 28 TYR B CA 1
ATOM 1797 C C . TYR B 1 28 ? -10.219 17.797 11.125 1 93.38 28 TYR B C 1
ATOM 1799 O O . TYR B 1 28 ? -9.438 16.859 11.297 1 93.38 28 TYR B O 1
ATOM 1807 N N . LEU B 1 29 ? -10.836 18.078 10.008 1 92.88 29 LEU B N 1
ATOM 1808 C CA . LEU B 1 29 ? -10.312 17.594 8.734 1 92.88 29 LEU B CA 1
ATOM 1809 C C . LEU B 1 29 ? -9.344 18.594 8.125 1 92.88 29 LEU B C 1
ATOM 1811 O O . LEU B 1 29 ? -9.648 19.797 8.055 1 92.88 29 LEU B O 1
ATOM 1815 N N . ILE B 1 30 ? -8.188 18.125 7.891 1 93.62 30 ILE B N 1
ATOM 1816 C CA . ILE B 1 30 ? -7.25 18.922 7.113 1 93.62 30 ILE B CA 1
ATOM 1817 C C . ILE B 1 30 ? -7.445 18.656 5.625 1 93.62 30 ILE B C 1
ATOM 1819 O O . ILE B 1 30 ? -7.094 17.578 5.129 1 93.62 30 ILE B O 1
ATOM 1823 N N . LEU B 1 31 ? -7.965 19.625 4.895 1 92.5 31 LEU B N 1
ATOM 1824 C CA . LEU B 1 31 ? -8.359 19.469 3.502 1 92.5 31 LEU B CA 1
ATOM 1825 C C . LEU B 1 31 ? -7.5 20.328 2.588 1 92.5 31 LEU B C 1
ATOM 1827 O O . LEU B 1 31 ? -7.039 21.406 2.994 1 92.5 31 LEU B O 1
ATOM 1831 N N . PRO B 1 32 ? -7.305 19.781 1.379 1 92.12 32 PRO B N 1
ATOM 1832 C CA . PRO B 1 32 ? -6.617 20.656 0.432 1 92.12 32 PRO B CA 1
ATOM 1833 C C . PRO B 1 32 ? -7.375 21.969 0.185 1 92.12 32 PRO B C 1
ATOM 1835 O O . PRO B 1 32 ? -8.609 21.969 0.111 1 92.12 32 PRO B O 1
ATOM 1838 N N . TYR B 1 33 ? -6.598 23.047 0.09 1 87.88 33 TYR B N 1
ATOM 1839 C CA . TYR B 1 33 ? -7.23 24.344 -0.104 1 87.88 33 TYR B CA 1
ATOM 1840 C C . TYR B 1 33 ? -7.805 24.469 -1.51 1 87.88 33 TYR B C 1
ATOM 1842 O O . TYR B 1 33 ? -8.922 24.969 -1.689 1 87.88 33 TYR B O 1
ATOM 1850 N N . SER B 1 34 ? -6.957 24 -2.48 1 75.19 34 SER B N 1
ATOM 1851 C CA . SER B 1 34 ? -7.391 24.141 -3.865 1 75.19 34 SER B CA 1
ATOM 1852 C C . SER B 1 34 ? -8.266 22.984 -4.301 1 75.19 34 SER B C 1
ATOM 1854 O O . SER B 1 34 ? -7.922 21.812 -4.07 1 75.19 34 SER B O 1
ATOM 1856 N N . PRO B 1 35 ? -9.359 23.406 -4.785 1 63.12 35 PRO B N 1
ATOM 1857 C CA . PRO B 1 35 ? -10.195 22.359 -5.359 1 63.12 35 PRO B CA 1
ATOM 1858 C C . PRO B 1 35 ? -9.492 21.578 -6.469 1 63.12 35 PRO B C 1
ATOM 1860 O O . PRO B 1 35 ? -9.914 20.469 -6.82 1 63.12 35 PRO B O 1
ATOM 1863 N N . ARG B 1 36 ? -8.516 22.234 -6.879 1 62.06 36 ARG B N 1
ATOM 1864 C CA . ARG B 1 36 ? -7.832 21.594 -8 1 62.06 36 ARG B CA 1
ATOM 1865 C C . ARG B 1 36 ? -6.824 20.562 -7.512 1 62.06 36 ARG B C 1
ATOM 1867 O O . ARG B 1 36 ? -6.043 20.016 -8.305 1 62.06 36 ARG B O 1
ATOM 1874 N N . SER B 1 37 ? -7.016 20.375 -6.32 1 70.25 37 SER B N 1
ATOM 1875 C CA . SER B 1 37 ? -6.098 19.391 -5.766 1 70.25 37 SER B CA 1
ATOM 1876 C C . SER B 1 37 ? -6.336 18.016 -6.367 1 70.25 37 SER B C 1
ATOM 1878 O O . SER B 1 37 ? -7.473 17.656 -6.68 1 70.25 37 SER B O 1
ATOM 1880 N N . ASN B 1 38 ? -5.289 17.312 -6.574 1 72.06 38 ASN B N 1
ATOM 1881 C CA . ASN B 1 38 ? -5.312 15.984 -7.164 1 72.06 38 ASN B CA 1
ATOM 1882 C C . ASN B 1 38 ? -5.734 14.922 -6.148 1 72.06 38 ASN B C 1
ATOM 1884 O O . ASN B 1 38 ? -5.855 13.75 -6.484 1 72.06 38 ASN B O 1
ATOM 1888 N N . GLY B 1 39 ? -6.008 15.484 -4.945 1 79.94 39 GLY B N 1
ATOM 1889 C CA . GLY B 1 39 ? -6.395 14.516 -3.93 1 79.94 39 GLY B CA 1
ATOM 1890 C C . GLY B 1 39 ? -7.387 15.07 -2.926 1 79.94 39 GLY B C 1
ATOM 1891 O O . GLY B 1 39 ? -7.641 16.281 -2.893 1 79.94 39 GLY B O 1
ATOM 1892 N N . GLY B 1 40 ? -7.992 14.148 -2.199 1 89.38 40 GLY B N 1
ATOM 1893 C CA . GLY B 1 40 ? -8.93 14.5 -1.143 1 89.38 40 GLY B CA 1
ATOM 1894 C C . GLY B 1 40 ? -8.258 14.711 0.201 1 89.38 40 GLY B C 1
ATOM 1895 O O . GLY B 1 40 ? -7.191 15.328 0.277 1 89.38 40 GLY B O 1
ATOM 1896 N N . GLY B 1 41 ? -8.922 14.328 1.266 1 92.75 41 GLY B N 1
ATOM 1897 C CA . GLY B 1 41 ? -8.383 14.477 2.607 1 92.75 41 GLY B CA 1
ATOM 1898 C C . GLY B 1 41 ? -7.211 13.547 2.883 1 92.75 41 GLY B C 1
ATOM 1899 O O . GLY B 1 41 ? -6.766 12.82 1.993 1 92.75 41 GLY B O 1
ATOM 1900 N N . LEU B 1 42 ? -6.68 13.656 4.074 1 95 42 LEU B N 1
ATOM 1901 C CA . LEU B 1 42 ? -5.449 12.953 4.426 1 95 42 LEU B CA 1
ATOM 1902 C C . LEU B 1 42 ? -5.758 11.625 5.109 1 95 42 LEU B C 1
ATOM 1904 O O . LEU B 1 42 ? -6.652 11.547 5.949 1 95 42 LEU B O 1
ATOM 1908 N N . LEU B 1 43 ? -5 10.602 4.672 1 95.12 43 LEU B N 1
ATOM 1909 C CA . LEU B 1 43 ? -5.145 9.242 5.18 1 95.12 43 LEU B CA 1
ATOM 1910 C C . LEU B 1 43 ? -3.783 8.625 5.477 1 95.12 43 LEU B C 1
ATOM 1912 O O . LEU B 1 43 ? -2.787 8.969 4.836 1 95.12 43 LEU B O 1
ATOM 1916 N N . PRO B 1 44 ? -3.824 7.77 6.508 1 96 44 PRO B N 1
ATOM 1917 C CA . PRO B 1 44 ? -2.619 6.953 6.668 1 96 44 PRO B CA 1
ATOM 1918 C C . PRO B 1 44 ? -2.502 5.855 5.609 1 96 44 PRO B C 1
ATOM 1920 O O . PRO B 1 44 ? -3.461 5.117 5.375 1 96 44 PRO B O 1
ATOM 1923 N N . VAL B 1 45 ? -1.396 5.773 4.914 1 95 45 VAL B N 1
ATOM 1924 C CA . VAL B 1 45 ? -1.177 4.773 3.875 1 95 45 VAL B CA 1
ATOM 1925 C C . VAL B 1 45 ? 0.254 4.246 3.957 1 95 45 VAL B C 1
ATOM 1927 O O . VAL B 1 45 ? 1.15 4.941 4.441 1 95 45 VAL B O 1
ATOM 1930 N N . PRO B 1 46 ? 0.433 3.035 3.477 1 93.56 46 PRO B N 1
ATOM 1931 C CA . PRO B 1 46 ? 1.827 2.598 3.379 1 93.56 46 PRO B CA 1
ATOM 1932 C C . PRO B 1 46 ? 2.619 3.379 2.332 1 93.56 46 PRO B C 1
ATOM 1934 O O . PRO B 1 46 ? 2.086 3.711 1.27 1 93.56 46 PRO B O 1
ATOM 1937 N N . VAL B 1 47 ? 3.842 3.719 2.699 1 92.25 47 VAL B N 1
ATOM 1938 C CA . VAL B 1 47 ? 4.648 4.453 1.731 1 92.25 47 VAL B CA 1
ATOM 1939 C C . VAL B 1 47 ? 5.887 3.637 1.366 1 92.25 47 VAL B C 1
ATOM 1941 O O . VAL B 1 47 ? 6.66 4.031 0.49 1 92.25 47 VAL B O 1
ATOM 1944 N N . LYS B 1 48 ? 6.004 2.553 2.078 1 87.69 48 LYS B N 1
ATOM 1945 C CA . LYS B 1 48 ? 7.031 1.558 1.786 1 87.69 48 LYS B CA 1
ATOM 1946 C C . LYS B 1 48 ? 6.457 0.145 1.821 1 87.69 48 LYS B C 1
ATOM 1948 O O . LYS B 1 48 ? 5.406 -0.087 2.424 1 87.69 48 LYS B O 1
ATOM 1953 N N . LEU B 1 49 ? 7.098 -0.737 1.113 1 86.56 49 LEU B N 1
ATOM 1954 C CA . LEU B 1 49 ? 6.629 -2.119 1.147 1 86.56 49 LEU B CA 1
ATOM 1955 C C . LEU B 1 49 ? 7.332 -2.904 2.248 1 86.56 49 LEU B C 1
ATOM 1957 O O . LEU B 1 49 ? 6.727 -3.766 2.889 1 86.56 49 LEU B O 1
ATOM 1961 N N . LEU B 1 50 ? 8.633 -2.674 2.338 1 82.31 50 LEU B N 1
ATOM 1962 C CA . LEU B 1 50 ? 9.422 -3.357 3.357 1 82.31 50 LEU B CA 1
ATOM 1963 C C . LEU B 1 50 ? 10.25 -2.359 4.16 1 82.31 50 LEU B C 1
ATOM 1965 O O . LEU B 1 50 ? 11.219 -1.796 3.648 1 82.31 50 LEU B O 1
ATOM 1969 N N . PRO B 1 51 ? 9.859 -2.064 5.438 1 87.12 51 PRO B N 1
ATOM 1970 C CA . PRO B 1 51 ? 8.633 -2.457 6.133 1 87.12 51 PRO B CA 1
ATOM 1971 C C . PRO B 1 51 ? 7.438 -1.587 5.758 1 87.12 51 PRO B C 1
ATOM 1973 O O . PRO B 1 51 ? 7.609 -0.442 5.332 1 87.12 51 PRO B O 1
ATOM 1976 N N . LEU B 1 52 ? 6.227 -2.223 5.996 1 91.12 52 LEU B N 1
ATOM 1977 C CA . LEU B 1 52 ? 4.992 -1.509 5.688 1 91.12 52 LEU B CA 1
ATOM 1978 C C . LEU B 1 52 ? 4.77 -0.36 6.664 1 91.12 52 LEU B C 1
ATOM 1980 O O . LEU B 1 52 ? 4.113 0.627 6.332 1 91.12 52 LEU B O 1
ATOM 1984 N N . CYS B 1 53 ? 5.305 -0.549 7.84 1 93.19 53 CYS B N 1
ATOM 1985 C CA . CYS B 1 53 ? 5.07 0.395 8.93 1 93.19 53 CYS B CA 1
ATOM 1986 C C . CYS B 1 53 ? 6.352 1.143 9.281 1 93.19 53 CYS B C 1
ATOM 1988 O O . CYS B 1 53 ? 7.453 0.607 9.125 1 93.19 53 CYS B O 1
ATOM 1990 N N . PRO B 1 54 ? 6.23 2.381 9.75 1 95.62 54 PRO B N 1
ATOM 1991 C CA . PRO B 1 54 ? 4.996 3.133 10 1 95.62 54 PRO B CA 1
ATOM 1992 C C . PRO B 1 54 ? 4.348 3.639 8.711 1 95.62 54 PRO B C 1
ATOM 1994 O O . PRO B 1 54 ? 4.977 3.629 7.652 1 95.62 54 PRO B O 1
ATOM 1997 N N . LEU B 1 55 ? 3.117 4.012 8.836 1 96.44 55 LEU B N 1
ATOM 1998 C CA . LEU B 1 55 ? 2.369 4.48 7.68 1 96.44 55 LEU B CA 1
ATOM 1999 C C . LEU B 1 55 ? 2.727 5.926 7.348 1 96.44 55 LEU B C 1
ATOM 2001 O O . LEU B 1 55 ? 3.047 6.711 8.242 1 96.44 55 LEU B O 1
ATOM 2005 N N . GLY B 1 56 ? 2.688 6.18 6.102 1 96.69 56 GLY B N 1
ATOM 2006 C CA . GLY B 1 56 ? 2.803 7.559 5.652 1 96.69 56 GLY B CA 1
ATOM 2007 C C . GLY B 1 56 ? 1.469 8.273 5.578 1 96.69 56 GLY B C 1
ATOM 2008 O O . GLY B 1 56 ? 0.425 7.688 5.867 1 96.69 56 GLY B O 1
ATOM 2009 N N . ILE B 1 57 ? 1.54 9.547 5.262 1 97.38 57 ILE B N 1
ATOM 2010 C CA . ILE B 1 57 ? 0.339 10.367 5.129 1 97.38 57 ILE B CA 1
ATOM 2011 C C . ILE B 1 57 ? 0.174 10.812 3.678 1 97.38 57 ILE B C 1
ATOM 2013 O O . ILE B 1 57 ? 1.09 11.391 3.094 1 97.38 57 ILE B O 1
ATOM 2017 N N . SER B 1 58 ? -0.96 10.445 3.16 1 95.94 58 SER B N 1
ATOM 2018 C CA . SER B 1 58 ? -1.27 10.781 1.774 1 95.94 58 SER B CA 1
ATOM 2019 C C . SER B 1 58 ? -2.689 11.32 1.64 1 95.94 58 SER B C 1
ATOM 2021 O O . SER B 1 58 ? -3.539 11.07 2.496 1 95.94 58 SER B O 1
ATOM 2023 N N . GLN B 1 59 ? -2.789 12.086 0.566 1 94.69 59 GLN B N 1
ATOM 2024 C CA . GLN B 1 59 ? -4.156 12.438 0.194 1 94.69 59 GLN B CA 1
ATOM 2025 C C . GLN B 1 59 ? -4.895 11.227 -0.379 1 94.69 59 GLN B C 1
ATOM 2027 O O . GLN B 1 59 ? -4.273 10.312 -0.928 1 94.69 59 GLN B O 1
ATOM 2032 N N . SER B 1 60 ? -6.188 11.289 -0.164 1 90.75 60 SER B N 1
ATOM 2033 C CA . SER B 1 60 ? -7.008 10.312 -0.872 1 90.75 60 SER B CA 1
ATOM 2034 C C . SER B 1 60 ? -6.949 10.531 -2.381 1 90.75 60 SER B C 1
ATOM 2036 O O . SER B 1 60 ? -6.93 11.672 -2.848 1 90.75 60 SER B O 1
ATOM 2038 N N . SER B 1 61 ? -6.953 9.414 -3.08 1 87.69 61 SER B N 1
ATOM 2039 C CA . SER B 1 61 ? -6.996 9.516 -4.535 1 87.69 61 SER B CA 1
ATOM 2040 C C . SER B 1 61 ? -8.375 9.945 -5.02 1 87.69 61 SER B C 1
ATOM 2042 O O . SER B 1 61 ? -8.523 10.406 -6.152 1 87.69 61 SER B O 1
ATOM 2044 N N . VAL B 1 62 ? -9.281 9.734 -4.164 1 85.94 62 VAL B N 1
ATOM 2045 C CA . VAL B 1 62 ? -10.633 10.195 -4.438 1 85.94 62 VAL B CA 1
ATOM 2046 C C . VAL B 1 62 ? -10.844 11.578 -3.826 1 85.94 62 VAL B C 1
ATOM 2048 O O . VAL B 1 62 ? -10.867 11.727 -2.602 1 85.94 62 VAL B O 1
ATOM 2051 N N . THR B 1 63 ? -11.094 12.547 -4.602 1 84 63 THR B N 1
ATOM 2052 C CA . THR B 1 63 ? -11.117 13.945 -4.191 1 84 63 THR B CA 1
ATOM 2053 C C . THR B 1 63 ? -12.25 14.203 -3.201 1 84 63 THR B C 1
ATOM 2055 O O . THR B 1 63 ? -12.133 15.055 -2.322 1 84 63 THR B O 1
ATOM 2058 N N . ALA B 1 64 ? -13.281 13.445 -3.299 1 84.25 64 ALA B N 1
ATOM 2059 C CA . ALA B 1 64 ? -14.461 13.695 -2.475 1 84.25 64 ALA B CA 1
ATOM 2060 C C . ALA B 1 64 ? -14.281 13.109 -1.075 1 84.25 64 ALA B C 1
ATOM 2062 O O . ALA B 1 64 ? -15.039 13.445 -0.159 1 84.25 64 ALA B O 1
ATOM 2063 N N . LEU B 1 65 ? -13.289 12.336 -0.885 1 86.25 65 LEU B N 1
ATOM 2064 C CA . LEU B 1 65 ? -13.07 11.703 0.414 1 86.25 65 LEU B CA 1
ATOM 2065 C C . LEU B 1 65 ? -12.328 12.648 1.356 1 86.25 65 LEU B C 1
ATOM 2067 O O . LEU B 1 65 ? -11.203 13.062 1.067 1 86.25 65 LEU B O 1
ATOM 2071 N N . PRO B 1 66 ? -12.906 13 2.449 1 87.56 66 PRO B N 1
ATOM 2072 C CA . PRO B 1 66 ? -12.328 14.023 3.322 1 87.56 66 PRO B CA 1
ATOM 2073 C C . PRO B 1 66 ? -11.156 13.5 4.145 1 87.56 66 PRO B C 1
ATOM 2075 O O . PRO B 1 66 ? -10.398 14.281 4.723 1 87.56 66 PRO B O 1
ATOM 2078 N N . GLY B 1 67 ? -10.961 12.203 4.223 1 90.75 67 GLY B N 1
ATOM 2079 C CA . GLY B 1 67 ? -9.898 11.648 5.047 1 90.75 67 GLY B CA 1
ATOM 2080 C C . GLY B 1 67 ? -10.312 11.461 6.496 1 90.75 67 GLY B C 1
ATOM 2081 O O . GLY B 1 67 ? -11.5 11.391 6.809 1 90.75 67 GLY B O 1
ATOM 2082 N N . LEU B 1 68 ? -9.273 11.281 7.348 1 92.06 68 LEU B N 1
ATOM 2083 C CA . LEU B 1 68 ? -9.547 11.008 8.75 1 92.06 68 LEU B CA 1
ATOM 2084 C C . LEU B 1 68 ? -9.352 12.266 9.594 1 92.06 68 LEU B C 1
ATOM 2086 O O . LEU B 1 68 ? -8.477 13.086 9.305 1 92.06 68 LEU B O 1
ATOM 2090 N N . PRO B 1 69 ? -10.18 12.352 10.625 1 92.38 69 PRO B N 1
ATOM 2091 C CA . PRO B 1 69 ? -10.039 13.516 11.5 1 92.38 69 PRO B CA 1
ATOM 2092 C C . PRO B 1 69 ? -8.695 13.555 12.219 1 92.38 69 PRO B C 1
ATOM 2094 O O . PRO B 1 69 ? -8.086 12.5 12.461 1 92.38 69 PRO B O 1
ATOM 2097 N N . LYS B 1 70 ? -8.336 14.766 12.5 1 91.81 70 LYS B N 1
ATOM 2098 C CA . LYS B 1 70 ? -7.094 15.008 13.227 1 91.81 70 LYS B CA 1
ATOM 2099 C C . LYS B 1 70 ? -7.289 16.062 14.312 1 91.81 70 LYS B C 1
ATOM 2101 O O . LYS B 1 70 ? -8.266 16.812 14.289 1 91.81 70 LYS B O 1
ATOM 2106 N N . CYS B 1 71 ? -6.316 16 15.164 1 85.5 71 CYS B N 1
ATOM 2107 C CA . CYS B 1 71 ? -6.266 17.031 16.203 1 85.5 71 CYS B CA 1
ATOM 2108 C C . CYS B 1 71 ? -4.883 17.672 16.266 1 85.5 71 CYS B C 1
ATOM 2110 O O . CYS B 1 71 ? -3.885 16.984 16.5 1 85.5 71 CYS B O 1
ATOM 2112 N N . PRO B 1 72 ? -4.879 18.938 16.016 1 86.19 72 PRO B N 1
ATOM 2113 C CA . PRO B 1 72 ? -3.639 19.656 16.328 1 86.19 72 PRO B CA 1
ATOM 2114 C C . PRO B 1 72 ? -3.482 19.953 17.812 1 86.19 72 PRO B C 1
ATOM 2116 O O . PRO B 1 72 ? -4.395 20.516 18.438 1 86.19 72 PRO B O 1
ATOM 2119 N N . TYR B 1 73 ? -2.365 19.484 18.359 1 80.62 73 TYR B N 1
ATOM 2120 C CA . TYR B 1 73 ? -2.156 19.609 19.797 1 80.62 73 TYR B CA 1
ATOM 2121 C C . TYR B 1 73 ? -0.961 20.5 20.094 1 80.62 73 TYR B C 1
ATOM 2123 O O . TYR B 1 73 ? 0.19 20.078 19.953 1 80.62 73 TYR B O 1
ATOM 2131 N N . PRO B 1 74 ? -1.348 21.734 20.484 1 74.56 74 PRO B N 1
ATOM 2132 C CA . PRO B 1 74 ? -0.233 22.516 21.031 1 74.56 74 PRO B CA 1
ATOM 2133 C C . PRO B 1 74 ? 0.13 22.109 22.453 1 74.56 74 PRO B C 1
ATOM 2135 O O . PRO B 1 74 ? -0.596 21.344 23.094 1 74.56 74 PRO B O 1
ATOM 2138 N N . LEU B 1 75 ? 1.311 22.375 22.922 1 70.94 75 LEU B N 1
ATOM 2139 C CA . LEU B 1 75 ? 1.784 22 24.25 1 70.94 75 LEU B CA 1
ATOM 2140 C C . LEU B 1 75 ? 0.852 22.547 25.328 1 70.94 75 LEU B C 1
ATOM 2142 O O . LEU B 1 75 ? 0.49 21.828 26.266 1 70.94 75 LEU B O 1
ATOM 2146 N N . MET B 1 76 ? 0.359 23.703 25.219 1 69.25 76 MET B N 1
ATOM 2147 C CA . MET B 1 76 ? -0.262 24.266 26.422 1 69.25 76 MET B CA 1
ATOM 2148 C C . MET B 1 76 ? -1.472 25.109 26.047 1 69.25 76 MET B C 1
ATOM 2150 O O . MET B 1 76 ? -2.221 25.547 26.922 1 69.25 76 MET B O 1
ATOM 2154 N N . ASP B 1 77 ? -1.836 25.281 24.906 1 79 77 ASP B N 1
ATOM 2155 C CA . ASP B 1 77 ? -2.846 26.281 24.562 1 79 77 ASP B CA 1
ATOM 2156 C C . ASP B 1 77 ? -4.156 25.609 24.156 1 79 77 ASP B C 1
ATOM 2158 O O . ASP B 1 77 ? -4.164 24.453 23.719 1 79 77 ASP B O 1
ATOM 2162 N N . THR B 1 78 ? -5.273 26.266 24.469 1 83.94 78 THR B N 1
ATOM 2163 C CA . THR B 1 78 ? -6.609 25.828 24.094 1 83.94 78 THR B CA 1
ATOM 2164 C C . THR B 1 78 ? -6.832 26.031 22.594 1 83.94 78 THR B C 1
ATOM 2166 O O . THR B 1 78 ? -7.516 25.234 21.953 1 83.94 78 THR B O 1
ATOM 2169 N N . TYR B 1 79 ? -6.23 27.109 22.109 1 90.19 79 TYR B N 1
ATOM 2170 C CA . TYR B 1 79 ? -6.344 27.438 20.703 1 90.19 79 TYR B CA 1
ATOM 2171 C C . TYR B 1 79 ? -5 27.281 20 1 90.19 79 TYR B C 1
ATOM 2173 O O . TYR B 1 79 ? -3.945 27.391 20.625 1 90.19 79 TYR B O 1
ATOM 2181 N N . VAL B 1 80 ? -5.164 26.984 18.719 1 92.81 80 VAL B N 1
ATOM 2182 C CA . VAL B 1 80 ? -3.951 26.859 17.922 1 92.81 80 VAL B CA 1
ATOM 2183 C C . VAL B 1 80 ? -3.58 28.219 17.328 1 92.81 80 VAL B C 1
ATOM 2185 O O . VAL B 1 80 ? -4.391 28.844 16.656 1 92.81 80 VAL B O 1
ATOM 2188 N N . ASN B 1 81 ? -2.34 28.625 17.578 1 91.56 81 ASN B N 1
ATOM 2189 C CA . ASN B 1 81 ? -1.837 29.875 17.016 1 91.56 81 ASN B CA 1
ATOM 2190 C C . ASN B 1 81 ? -0.995 29.641 15.766 1 91.56 81 ASN B C 1
ATOM 2192 O O . ASN B 1 81 ? -0.296 28.625 15.672 1 91.56 81 ASN B O 1
ATOM 2196 N N . GLU B 1 82 ? -1.091 30.594 14.883 1 92 82 GLU B N 1
ATOM 2197 C CA . GLU B 1 82 ? -0.232 30.516 13.703 1 92 82 GLU B CA 1
ATOM 2198 C C . GLU B 1 82 ? 1.243 30.516 14.094 1 92 82 GLU B C 1
ATOM 2200 O O . GLU B 1 82 ? 1.653 31.281 14.977 1 92 82 GLU B O 1
ATOM 2205 N N . GLY B 1 83 ? 1.988 29.641 13.5 1 91.69 83 GLY B N 1
ATOM 2206 C CA . GLY B 1 83 ? 3.428 29.609 13.703 1 91.69 83 GLY B CA 1
ATOM 2207 C C . GLY B 1 83 ? 3.846 28.844 14.945 1 91.69 83 GLY B C 1
ATOM 2208 O O . GLY B 1 83 ? 5.031 28.578 15.148 1 91.69 83 GLY B O 1
ATOM 2209 N N . GLN B 1 84 ? 2.875 28.5 15.727 1 92.06 84 GLN B N 1
ATOM 2210 C CA . GLN B 1 84 ? 3.18 27.75 16.938 1 92.06 84 GLN B CA 1
ATOM 2211 C C . GLN B 1 84 ? 3.445 26.281 16.625 1 92.06 84 GLN B C 1
ATOM 2213 O O . GLN B 1 84 ? 2.793 25.688 15.766 1 92.06 84 GLN B O 1
ATOM 2218 N N . ALA B 1 85 ? 4.387 25.75 17.422 1 91.94 85 ALA B N 1
ATOM 2219 C CA . ALA B 1 85 ? 4.664 24.328 17.266 1 91.94 85 ALA B CA 1
ATOM 2220 C C . ALA B 1 85 ? 3.498 23.484 17.766 1 91.94 85 ALA B C 1
ATOM 2222 O O . ALA B 1 85 ? 2.996 23.703 18.859 1 91.94 85 ALA B O 1
ATOM 2223 N N . VAL B 1 86 ? 3.088 22.531 16.922 1 94.38 86 VAL B N 1
ATOM 2224 C CA . VAL B 1 86 ? 1.991 21.656 17.312 1 94.38 86 VAL B CA 1
ATOM 2225 C C . VAL B 1 86 ? 2.324 20.219 16.906 1 94.38 86 VAL B C 1
ATOM 2227 O O . VAL B 1 86 ? 3.084 19.984 15.969 1 94.38 86 VAL B O 1
ATOM 2230 N N . ASN B 1 87 ? 1.815 19.297 17.719 1 95.19 87 ASN B N 1
ATOM 2231 C CA . ASN B 1 87 ? 1.702 17.922 17.25 1 95.19 87 ASN B CA 1
ATOM 2232 C C . ASN B 1 87 ? 0.385 17.672 16.531 1 95.19 87 ASN B C 1
ATOM 2234 O O . ASN B 1 87 ? -0.626 18.312 16.828 1 95.19 87 ASN B O 1
ATOM 2238 N N . ILE B 1 88 ? 0.395 16.922 15.523 1 96.25 88 ILE B N 1
ATOM 2239 C CA . ILE B 1 88 ? -0.818 16.547 14.812 1 96.25 88 ILE B CA 1
ATOM 2240 C C . ILE B 1 88 ? -1.057 15.047 14.969 1 96.25 88 ILE B C 1
ATOM 2242 O O . ILE B 1 88 ? -0.158 14.234 14.719 1 96.25 88 ILE B O 1
ATOM 2246 N N . GLU B 1 89 ? -2.266 14.703 15.422 1 95.06 89 GLU B N 1
ATOM 2247 C CA . GLU B 1 89 ? -2.611 13.312 15.703 1 95.06 89 GLU B CA 1
ATOM 2248 C C . GLU B 1 89 ? -3.893 12.906 14.984 1 95.06 89 GLU B C 1
ATOM 2250 O O . GLU B 1 89 ? -4.898 13.617 15.039 1 95.06 89 GLU B O 1
ATOM 2255 N N . PHE B 1 90 ? -3.797 11.766 14.25 1 95.38 90 PHE B N 1
ATOM 2256 C CA . PHE B 1 90 ? -5.043 11.211 13.734 1 95.38 90 PHE B CA 1
ATOM 2257 C C . PHE B 1 90 ? -5.953 10.773 14.875 1 95.38 90 PHE B C 1
ATOM 2259 O O . PHE B 1 90 ? -5.492 10.195 15.859 1 95.38 90 PHE B O 1
ATOM 2266 N N . ARG B 1 91 ? -7.246 11.117 14.594 1 91.25 91 ARG B N 1
ATOM 2267 C CA . ARG B 1 91 ? -8.266 10.664 15.539 1 91.25 91 ARG B CA 1
ATOM 2268 C C . ARG B 1 91 ? -9.297 9.773 14.844 1 91.25 91 ARG B C 1
ATOM 2270 O O . ARG B 1 91 ? -10.117 10.258 14.062 1 91.25 91 ARG B O 1
ATOM 2277 N N . SER B 1 92 ? -9.062 8.539 14.875 1 87.69 92 SER B N 1
ATOM 2278 C CA . SER B 1 92 ? -9.992 7.598 14.25 1 87.69 92 SER B CA 1
ATOM 2279 C C . SER B 1 92 ? -9.922 6.234 14.93 1 87.69 92 SER B C 1
ATOM 2281 O O . SER B 1 92 ? -8.836 5.766 15.289 1 87.69 92 SER B O 1
ATOM 2283 N N . GLU B 1 93 ? -11.086 5.707 15.008 1 82.31 93 GLU B N 1
ATOM 2284 C CA . GLU B 1 93 ? -11.141 4.344 15.523 1 82.31 93 GLU B CA 1
ATOM 2285 C C . GLU B 1 93 ? -10.789 3.332 14.438 1 82.31 93 GLU B C 1
ATOM 2287 O O . GLU B 1 93 ? -10.086 2.354 14.703 1 82.31 93 GLU B O 1
ATOM 2292 N N . ALA B 1 94 ? -11.25 3.684 13.273 1 85 94 ALA B N 1
ATOM 2293 C CA . ALA B 1 94 ? -10.883 2.844 12.133 1 85 94 ALA B CA 1
ATOM 2294 C C . ALA B 1 94 ? -9.445 3.111 11.695 1 85 94 ALA B C 1
ATOM 2296 O O . ALA B 1 94 ? -9.094 4.246 11.375 1 85 94 ALA B O 1
ATOM 2297 N N . TRP B 1 95 ? -8.641 2.135 11.781 1 91.62 95 TRP B N 1
ATOM 2298 C CA . TRP B 1 95 ? -7.211 2.283 11.508 1 91.62 95 TRP B CA 1
ATOM 2299 C C . TRP B 1 95 ? -6.695 1.12 10.664 1 91.62 95 TRP B C 1
ATOM 2301 O O . TRP B 1 95 ? -7.105 -0.026 10.867 1 91.62 95 TRP B O 1
ATOM 2311 N N . PRO B 1 96 ? -5.887 1.483 9.68 1 91.06 96 PRO B N 1
ATOM 2312 C CA . PRO B 1 96 ? -5.469 0.451 8.734 1 91.06 96 PRO B CA 1
ATOM 2313 C C . PRO B 1 96 ? -4.637 -0.651 9.383 1 91.06 96 PRO B C 1
ATOM 2315 O O . PRO B 1 96 ? -4.711 -1.812 8.977 1 91.06 96 PRO B O 1
ATOM 2318 N N . GLY B 1 97 ? -3.896 -0.404 10.297 1 91 97 GLY B N 1
ATOM 2319 C CA . GLY B 1 97 ? -2.922 -1.291 10.914 1 91 97 GLY B CA 1
ATOM 2320 C C . GLY B 1 97 ? -1.731 -0.554 11.5 1 91 97 GLY B C 1
ATOM 2321 O O . GLY B 1 97 ? -1.78 0.663 11.688 1 91 97 GLY B O 1
ATOM 2322 N N . CYS B 1 98 ? -0.681 -1.402 11.898 1 94.12 98 CYS B N 1
ATOM 2323 C CA . CYS B 1 98 ? 0.532 -0.831 12.469 1 94.12 98 CYS B CA 1
ATOM 2324 C C . CYS B 1 98 ? 0.242 -0.17 13.812 1 94.12 98 CYS B C 1
ATOM 2326 O O . CYS B 1 98 ? 0.717 0.935 14.086 1 94.12 98 CYS B O 1
ATOM 2328 N N . GLU B 1 99 ? -0.479 -0.91 14.57 1 92.38 99 GLU B N 1
ATOM 2329 C CA . GLU B 1 99 ? -0.987 -0.38 15.828 1 92.38 99 GLU B CA 1
ATOM 2330 C C . GLU B 1 99 ? 0.148 -0.13 16.812 1 92.38 99 GLU B C 1
ATOM 2332 O O . GLU B 1 99 ? -0.04 0.554 17.828 1 92.38 99 GLU B O 1
ATOM 2337 N N . GLU B 1 100 ? 1.283 -0.657 16.516 1 93.5 100 GLU B N 1
ATOM 2338 C CA . GLU B 1 100 ? 2.424 -0.467 17.406 1 93.5 100 GLU B CA 1
ATOM 2339 C C . GLU B 1 100 ? 2.943 0.966 17.328 1 93.5 100 GLU B C 1
ATOM 2341 O O . GLU B 1 100 ? 3.711 1.396 18.203 1 93.5 100 GLU B O 1
ATOM 2346 N N . PHE B 1 101 ? 2.578 1.692 16.391 1 96.19 101 PHE B N 1
ATOM 2347 C CA . PHE B 1 101 ? 3.031 3.068 16.219 1 96.19 101 PHE B CA 1
ATOM 2348 C C . PHE B 1 101 ? 1.945 4.051 16.641 1 96.19 101 PHE B C 1
ATOM 2350 O O . PHE B 1 101 ? 0.755 3.783 16.469 1 96.19 101 PHE B O 1
ATOM 2357 N N . SER B 1 102 ? 2.402 5.16 17.141 1 96.44 102 SER B N 1
ATOM 2358 C CA . SER B 1 102 ? 1.46 6.211 17.516 1 96.44 102 SER B CA 1
ATOM 2359 C C . SER B 1 102 ? 0.796 6.812 16.266 1 96.44 102 SER B C 1
ATOM 2361 O O . SER B 1 102 ? 1.272 6.625 15.148 1 96.44 102 SER B O 1
ATOM 2363 N N . LYS B 1 103 ? -0.293 7.559 16.469 1 95.94 103 LYS B N 1
ATOM 2364 C CA . LYS B 1 103 ? -1.016 8.195 15.367 1 95.94 103 LYS B CA 1
ATOM 2365 C C . LYS B 1 103 ? -0.547 9.633 15.164 1 95.94 103 LYS B C 1
ATOM 2367 O O . LYS B 1 103 ? -1.157 10.391 14.398 1 95.94 103 LYS B O 1
ATOM 2372 N N . TYR B 1 104 ? 0.593 9.984 15.922 1 97.06 104 TYR B N 1
ATOM 2373 C CA . TYR B 1 104 ? 1.204 11.297 15.766 1 97.06 104 TYR B CA 1
ATOM 2374 C C . TYR B 1 104 ? 2.045 11.359 14.492 1 97.06 104 TYR B C 1
ATOM 2376 O O . TYR B 1 104 ? 2.738 10.398 14.156 1 97.06 104 TYR B O 1
ATOM 2384 N N . TRP B 1 105 ? 1.973 12.555 13.906 1 97.44 105 TRP B N 1
ATOM 2385 C CA . TRP B 1 105 ? 2.779 12.766 12.711 1 97.44 105 TRP B CA 1
ATOM 2386 C C . TRP B 1 105 ? 4.246 12.977 13.07 1 97.44 105 TRP B C 1
ATOM 2388 O O . TRP B 1 105 ? 4.562 13.555 14.117 1 97.44 105 TRP B O 1
ATOM 2398 N N . GLU B 1 106 ? 5.141 12.5 12.18 1 97.06 106 GLU B N 1
ATOM 2399 C CA . GLU B 1 106 ? 6.562 12.797 12.305 1 97.06 106 GLU B CA 1
ATOM 2400 C C . GLU B 1 106 ? 7.234 12.867 10.938 1 97.06 106 GLU B C 1
ATOM 2402 O O . GLU B 1 106 ? 6.75 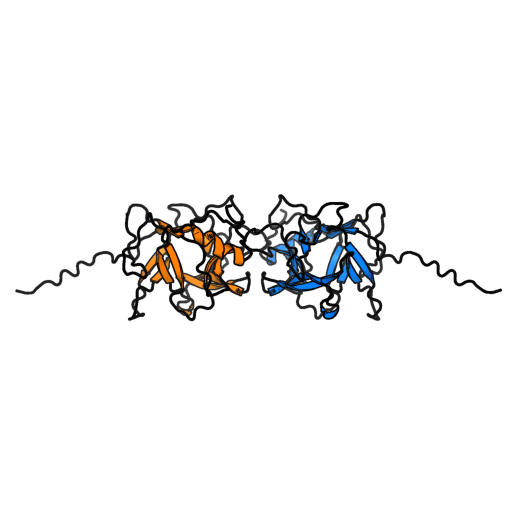12.281 9.969 1 97.06 106 GLU B O 1
ATOM 2407 N N . VAL B 1 107 ? 8.281 13.617 10.883 1 96.56 107 VAL B N 1
ATOM 2408 C CA . VAL B 1 107 ? 9.156 13.609 9.711 1 96.56 107 VAL B CA 1
ATOM 2409 C C . VAL B 1 107 ? 10.047 12.375 9.742 1 96.56 107 VAL B C 1
ATOM 2411 O O . VAL B 1 107 ? 10.664 12.07 10.766 1 96.56 107 VAL B O 1
ATOM 2414 N N . ASP B 1 108 ? 10.008 11.656 8.602 1 95.25 108 ASP B N 1
ATOM 2415 C CA . ASP B 1 108 ? 10.867 10.484 8.523 1 95.25 108 ASP B CA 1
ATOM 2416 C C . ASP B 1 108 ? 12.344 10.883 8.539 1 95.25 108 ASP B C 1
ATOM 2418 O O . ASP B 1 108 ? 12.875 11.359 7.535 1 95.25 108 ASP B O 1
ATOM 2422 N N . GLU B 1 109 ? 12.984 10.609 9.562 1 88.25 109 GLU B N 1
ATOM 2423 C CA . GLU B 1 109 ? 14.398 10.969 9.672 1 88.25 109 GLU B CA 1
ATOM 2424 C C . GLU B 1 109 ? 15.289 9.742 9.5 1 88.25 109 GLU B C 1
ATOM 2426 O O . GLU B 1 109 ? 16.5 9.82 9.719 1 88.25 109 GLU B O 1
ATOM 2431 N N . SER B 1 110 ? 14.664 8.57 9.297 1 79.06 110 SER B N 1
ATOM 2432 C CA . SER B 1 110 ? 15.438 7.336 9.227 1 79.06 110 SER B CA 1
ATOM 2433 C C . SER B 1 110 ? 16.422 7.363 8.055 1 79.06 110 SER B C 1
ATOM 2435 O O . SER B 1 110 ? 17.469 6.73 8.109 1 79.06 110 SER B O 1
ATOM 2437 N N . SER B 1 111 ? 15.938 7.859 6.883 1 63.5 111 SER B N 1
ATOM 2438 C CA . SER B 1 111 ? 16.906 7.871 5.793 1 63.5 111 SER B CA 1
ATOM 2439 C C . SER B 1 111 ? 17.406 9.281 5.508 1 63.5 111 SER B C 1
ATOM 2441 O O . SER B 1 111 ? 16.609 10.172 5.176 1 63.5 111 SER B O 1
ATOM 2443 N N . SER B 1 112 ? 18.547 9.609 5.898 1 60.69 112 SER B N 1
ATOM 2444 C CA . SER B 1 112 ? 19.156 10.906 5.652 1 60.69 112 SER B CA 1
ATOM 2445 C C . SER B 1 112 ? 19.25 11.203 4.16 1 60.69 112 SER B C 1
ATOM 2447 O O . SER B 1 112 ? 19.406 12.359 3.762 1 60.69 112 SER B O 1
ATOM 2449 N N . ALA B 1 113 ? 19.078 10.156 3.459 1 54.91 113 ALA B N 1
ATOM 2450 C CA . ALA B 1 113 ? 19.359 10.32 2.033 1 54.91 113 ALA B CA 1
ATOM 2451 C C . ALA B 1 113 ? 18.125 10.805 1.287 1 54.91 113 ALA B C 1
ATOM 2453 O O . ALA B 1 113 ? 18.203 11.195 0.12 1 54.91 113 ALA B O 1
ATOM 2454 N N . LEU B 1 114 ? 17.125 10.977 2.061 1 67.38 114 LEU B N 1
ATOM 2455 C CA . LEU B 1 114 ? 15.945 11.32 1.269 1 67.38 114 LEU B CA 1
ATOM 2456 C C . LEU B 1 114 ? 15.836 12.828 1.086 1 67.38 114 LEU B C 1
ATOM 2458 O O . LEU B 1 114 ? 15.922 13.586 2.057 1 67.38 114 LEU B O 1
ATOM 2462 N N . GLU B 1 115 ? 15.992 13.312 -0.131 1 81.12 115 GLU B N 1
ATOM 2463 C CA . GLU B 1 115 ? 15.828 14.719 -0.461 1 81.12 115 GLU B CA 1
ATOM 2464 C C . GLU B 1 115 ? 14.492 15.25 0.044 1 81.12 115 GLU B C 1
ATOM 2466 O O . GLU B 1 115 ? 14.398 16.391 0.508 1 81.12 115 GLU B O 1
ATOM 2471 N N . GLU B 1 116 ? 13.492 14.398 0.106 1 94.06 116 GLU B N 1
ATOM 2472 C CA . GLU B 1 116 ? 12.164 14.766 0.573 1 94.06 116 GLU B CA 1
ATOM 2473 C C . GLU B 1 116 ? 11.562 13.664 1.446 1 94.06 116 GLU B C 1
ATOM 2475 O O . GLU B 1 116 ? 10.789 12.836 0.966 1 94.06 116 GLU B O 1
ATOM 2480 N N . PRO B 1 117 ? 11.984 13.781 2.709 1 95.19 117 PRO B N 1
ATOM 2481 C CA . PRO B 1 117 ? 11.508 12.734 3.613 1 95.19 117 PRO B CA 1
ATOM 2482 C C . PRO B 1 117 ? 9.984 12.719 3.744 1 95.19 117 PRO B C 1
ATOM 2484 O O . PRO B 1 117 ? 9.352 13.781 3.727 1 95.19 117 PRO B O 1
ATOM 2487 N N . ALA B 1 118 ? 9.453 11.531 3.9 1 96.06 118 ALA B N 1
ATOM 2488 C CA . ALA B 1 118 ? 8.008 11.352 4.035 1 96.06 118 ALA B CA 1
ATOM 2489 C C . ALA B 1 118 ? 7.523 11.828 5.402 1 96.06 118 ALA B C 1
ATOM 2491 O O . ALA B 1 118 ? 8.289 11.844 6.367 1 96.06 118 ALA B O 1
ATOM 2492 N N . ILE B 1 119 ? 6.305 12.297 5.43 1 97.44 119 ILE B N 1
ATOM 2493 C CA . ILE B 1 119 ? 5.613 12.484 6.703 1 97.44 119 ILE B CA 1
ATOM 2494 C C . ILE B 1 119 ? 4.945 11.172 7.117 1 97.44 119 ILE B C 1
ATOM 2496 O O . ILE B 1 119 ? 4.148 10.609 6.363 1 97.44 119 ILE B O 1
ATOM 2500 N N . LEU B 1 120 ? 5.297 10.672 8.297 1 97.75 120 LEU B N 1
ATOM 2501 C CA . LEU B 1 120 ? 4.859 9.359 8.758 1 97.75 120 LEU B CA 1
ATOM 2502 C C . LEU B 1 120 ? 4.023 9.477 10.031 1 97.75 120 LEU B C 1
ATOM 2504 O O . LEU B 1 120 ? 3.965 10.547 10.641 1 97.75 120 LEU B O 1
ATOM 2508 N N . THR B 1 121 ? 3.342 8.391 10.344 1 97.44 121 THR B N 1
ATOM 2509 C CA . THR B 1 121 ? 2.844 8.195 11.703 1 97.44 121 THR B CA 1
ATOM 2510 C C . THR B 1 121 ? 3.938 7.621 12.602 1 97.44 121 THR B C 1
ATOM 2512 O O . THR B 1 121 ? 4.992 7.211 12.117 1 97.44 121 THR B O 1
ATOM 2515 N N . GLY B 1 122 ? 3.688 7.652 13.883 1 97.06 122 GLY B N 1
ATOM 2516 C CA . GLY B 1 122 ? 4.672 7.133 14.828 1 97.06 122 GLY B CA 1
ATOM 2517 C C . GLY B 1 122 ? 5.418 8.227 15.57 1 97.06 122 GLY B C 1
ATOM 2518 O O . GLY B 1 122 ? 6.441 7.957 16.203 1 97.06 122 GLY B O 1
ATOM 2519 N N . GLY B 1 123 ? 4.926 9.383 15.422 1 96.94 123 GLY B N 1
ATOM 2520 C CA . GLY B 1 123 ? 5.547 10.492 16.125 1 96.94 123 GLY B CA 1
ATOM 2521 C C . GLY B 1 123 ? 5.336 10.445 17.625 1 96.94 123 GLY B C 1
ATOM 2522 O O . GLY B 1 123 ? 4.613 9.578 18.125 1 96.94 123 GLY B O 1
ATOM 2523 N N . LYS B 1 124 ? 6.105 11.32 18.234 1 94.06 124 LYS B N 1
ATOM 2524 C CA . LYS B 1 124 ? 6.004 11.445 19.688 1 94.06 124 LYS B CA 1
ATOM 2525 C C . LYS B 1 124 ? 5.77 12.891 20.109 1 94.06 124 LYS B C 1
ATOM 2527 O O . LYS B 1 124 ? 6.328 13.812 19.5 1 94.06 124 LYS B O 1
ATOM 2532 N N . LYS B 1 125 ? 5.016 12.898 21.188 1 89.69 125 LYS B N 1
ATOM 2533 C CA . LYS B 1 125 ? 4.77 14.234 21.703 1 89.69 125 LYS B CA 1
ATOM 2534 C C . LYS B 1 125 ? 6.074 14.914 22.125 1 89.69 125 LYS B C 1
ATOM 2536 O O . LYS B 1 125 ? 6.945 14.281 22.719 1 89.69 125 LYS B O 1
ATOM 2541 N N . ARG B 1 126 ? 6.285 16.125 21.703 1 85.12 126 ARG B N 1
ATOM 2542 C CA . ARG B 1 126 ? 7.352 17.016 22.156 1 85.12 126 ARG B CA 1
ATOM 2543 C C . ARG B 1 126 ? 8.688 16.641 21.516 1 85.12 126 ARG B C 1
ATOM 2545 O O . ARG B 1 126 ? 9.742 17.109 21.953 1 85.12 126 ARG B O 1
ATOM 2552 N N . GLU B 1 127 ? 8.633 15.727 20.594 1 92 127 GLU B N 1
ATOM 2553 C CA . GLU B 1 127 ? 9.844 15.43 19.828 1 92 127 GLU B CA 1
ATOM 2554 C C . GLU B 1 127 ? 9.992 16.375 18.641 1 92 127 GLU B C 1
ATOM 2556 O O . GLU B 1 127 ? 9.008 16.703 17.969 1 92 127 GLU B O 1
ATOM 2561 N N . ARG B 1 128 ? 11.148 16.688 18.406 1 91.94 128 ARG B N 1
ATOM 2562 C CA . ARG B 1 128 ? 11.445 17.703 17.406 1 91.94 128 ARG B CA 1
ATOM 2563 C C . ARG B 1 128 ? 10.891 17.312 16.047 1 91.94 128 ARG B C 1
ATOM 2565 O O . ARG B 1 128 ? 10.344 18.141 15.328 1 91.94 128 ARG B O 1
ATOM 2572 N N . ASN B 1 129 ? 11.086 16.078 15.633 1 94.88 129 ASN B N 1
ATOM 2573 C CA . ASN B 1 129 ? 10.656 15.648 14.305 1 94.88 129 ASN B CA 1
ATOM 2574 C C . ASN B 1 129 ? 9.148 15.414 14.25 1 94.88 129 ASN B C 1
ATOM 2576 O O . ASN B 1 129 ? 8.617 15.023 13.211 1 94.88 129 ASN B O 1
ATOM 2580 N N . SER B 1 130 ? 8.484 15.68 15.398 1 95.94 130 SER B N 1
ATOM 2581 C CA . SER B 1 130 ? 7.035 15.523 15.453 1 95.94 130 SER B CA 1
ATOM 2582 C C . SER B 1 130 ? 6.344 16.875 15.617 1 95.94 130 SER B C 1
ATOM 2584 O O . SER B 1 130 ? 5.145 16.938 15.891 1 95.94 130 SER B O 1
ATOM 2586 N N . TRP B 1 131 ? 7.156 17.938 15.469 1 94.94 131 TRP B N 1
ATOM 2587 C CA . TRP B 1 131 ? 6.602 19.281 15.586 1 94.94 131 TRP B CA 1
ATOM 2588 C C . TRP B 1 131 ? 6.32 19.875 14.203 1 94.94 131 TRP B C 1
ATOM 2590 O O . TRP B 1 131 ? 7.176 19.828 13.312 1 94.94 131 TRP B O 1
ATOM 2600 N N . PHE B 1 132 ? 5.141 20.422 14.133 1 96.06 132 PHE B N 1
ATOM 2601 C CA . PHE B 1 132 ? 4.727 21.141 12.93 1 96.06 132 PHE B CA 1
ATOM 2602 C C . PHE B 1 132 ? 4.215 22.531 13.266 1 96.06 132 PHE B C 1
ATOM 2604 O O . PHE B 1 132 ? 3.906 22.828 14.43 1 96.06 132 PHE B O 1
ATOM 2611 N N . ARG B 1 133 ? 4.219 23.328 12.258 1 95.12 133 ARG B N 1
ATOM 2612 C CA . ARG B 1 133 ? 3.645 24.672 12.391 1 95.12 133 ARG B CA 1
ATOM 2613 C C . ARG B 1 133 ? 2.59 24.922 11.32 1 95.12 133 ARG B C 1
ATOM 2615 O O . ARG B 1 133 ? 2.705 24.422 10.195 1 95.12 133 ARG B O 1
ATOM 2622 N N . ILE B 1 134 ? 1.58 25.609 11.742 1 94.94 134 ILE B N 1
ATOM 2623 C CA . ILE B 1 134 ? 0.527 26.047 10.828 1 94.94 134 ILE B CA 1
ATOM 2624 C C . ILE B 1 134 ? 0.669 27.547 10.555 1 94.94 134 ILE B C 1
ATOM 2626 O O . ILE B 1 134 ? 0.588 28.359 11.469 1 94.94 134 ILE B O 1
ATOM 2630 N N . GLU B 1 135 ? 0.903 27.844 9.305 1 93.06 135 GLU B N 1
ATOM 2631 C CA . GLU B 1 135 ? 1.149 29.219 8.922 1 93.06 135 GLU B CA 1
ATOM 2632 C C . GLU B 1 135 ? 0.18 29.688 7.84 1 93.06 135 GLU B C 1
ATOM 2634 O O . GLU B 1 135 ? -0.062 28.953 6.871 1 93.06 135 GLU B O 1
ATOM 2639 N N . ARG B 1 136 ? -0.331 30.844 7.965 1 91.69 136 ARG B N 1
ATOM 2640 C CA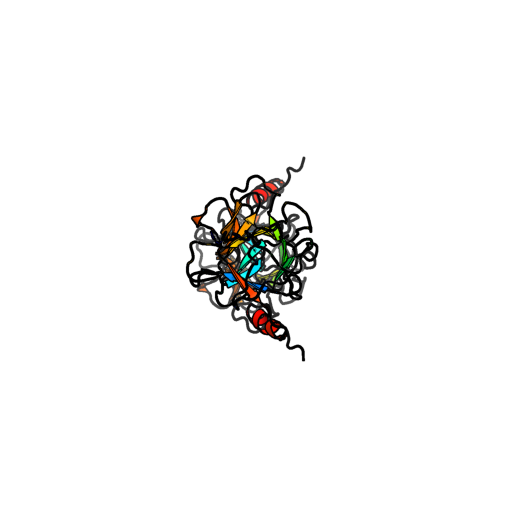 . ARG B 1 136 ? -1.256 31.406 6.98 1 91.69 136 ARG B CA 1
ATOM 2641 C C . ARG B 1 136 ? -0.538 31.719 5.672 1 91.69 136 ARG B C 1
ATOM 2643 O O . ARG B 1 136 ? 0.583 32.219 5.684 1 91.69 136 ARG B O 1
ATOM 2650 N N . GLU B 1 137 ? -1.207 31.297 4.574 1 87.12 137 GLU B N 1
ATOM 2651 C CA . GLU B 1 137 ? -0.701 31.703 3.262 1 87.12 137 GLU B CA 1
ATOM 2652 C C . GLU B 1 137 ? -1.262 33.062 2.838 1 87.12 137 GLU B C 1
ATOM 2654 O O . GLU B 1 137 ? -2.41 33.156 2.398 1 87.12 137 GLU B O 1
ATOM 2659 N N . GLU B 1 138 ? -0.541 34.094 2.893 1 71.38 138 GLU B N 1
ATOM 2660 C CA . GLU B 1 138 ? -0.986 35.469 2.711 1 71.38 138 GLU B CA 1
ATOM 2661 C C . GLU B 1 138 ? -1.362 35.719 1.257 1 71.38 138 GLU B C 1
ATOM 2663 O O . GLU B 1 138 ? -2.18 36.625 0.976 1 71.38 138 GLU B O 1
ATOM 2668 N N . LYS B 1 139 ? -0.701 35.062 0.376 1 67.81 139 LYS B N 1
ATOM 2669 C CA . LYS B 1 139 ? -0.903 35.344 -1.039 1 67.81 139 LYS B CA 1
ATOM 2670 C C . LYS B 1 139 ? -2.312 34.969 -1.484 1 67.81 139 LYS B C 1
ATOM 2672 O O . LYS B 1 139 ? -2.758 35.344 -2.562 1 67.81 139 LYS B O 1
ATOM 2677 N N . PHE B 1 140 ? -2.949 34.219 -0.671 1 60.56 140 PHE B N 1
ATOM 2678 C CA . PHE B 1 140 ? -4.254 33.75 -1.131 1 60.56 140 PHE B CA 1
ATOM 2679 C C . PHE B 1 140 ? -5.367 34.625 -0.538 1 60.56 140 PHE B C 1
ATOM 2681 O O . PHE B 1 140 ? -5.402 34.844 0.673 1 60.56 140 PHE B O 1
ATOM 2688 N N . VAL B 1 141 ? -5.734 35.844 -1.22 1 54.19 141 VAL B N 1
ATOM 2689 C CA . VAL B 1 141 ? -6.711 36.875 -0.879 1 54.19 141 VAL B CA 1
ATOM 2690 C C . VAL B 1 141 ? -7.992 36.219 -0.366 1 54.19 141 VAL B C 1
ATOM 2692 O O . VAL B 1 141 ? -8.641 36.75 0.547 1 54.19 141 VAL B O 1
ATOM 2695 N N . GLY B 1 142 ? -8.422 35.188 -0.605 1 52.31 142 GLY B N 1
ATOM 2696 C CA . GLY B 1 142 ? -9.812 34.812 -0.433 1 52.31 142 GLY B CA 1
ATOM 2697 C C . GLY B 1 142 ? -10.016 33.75 0.628 1 52.31 142 GLY B C 1
ATOM 2698 O O . GLY B 1 142 ? -11.148 33.344 0.9 1 52.31 142 GLY B O 1
ATOM 2699 N N . GLY B 1 143 ? -8.906 33.531 1.625 1 62.78 143 GLY B N 1
ATOM 2700 C CA . GLY B 1 143 ? -9.43 32.594 2.598 1 62.78 143 GLY B CA 1
ATOM 2701 C C . GLY B 1 143 ? -8.359 32.031 3.504 1 62.78 143 GLY B C 1
ATOM 2702 O O . GLY B 1 143 ? -7.203 32.438 3.449 1 62.78 143 GLY B O 1
ATOM 2703 N N . ASN B 1 144 ? -8.758 31.453 4.5 1 81.12 144 ASN B N 1
ATOM 2704 C CA . ASN B 1 144 ? -7.938 30.828 5.527 1 81.12 144 ASN B CA 1
ATOM 2705 C C . ASN B 1 144 ? -7.211 29.594 4.984 1 81.12 144 ASN B C 1
ATOM 2707 O O . ASN B 1 144 ? -7.609 28.453 5.254 1 81.12 144 ASN B O 1
ATOM 2711 N N . ALA B 1 145 ? -6.234 29.953 4.047 1 89.62 145 ALA B N 1
ATOM 2712 C CA . ALA B 1 145 ? -5.316 28.906 3.584 1 89.62 145 ALA B CA 1
ATOM 2713 C C . ALA B 1 145 ? -4.043 28.891 4.422 1 89.62 145 ALA B C 1
ATOM 2715 O O . ALA B 1 145 ? -3.49 29.938 4.75 1 89.62 145 ALA B O 1
ATOM 2716 N N . TYR B 1 146 ? -3.715 27.719 4.672 1 93.69 146 TYR B N 1
ATOM 2717 C CA . TYR B 1 146 ? -2.545 27.562 5.527 1 93.69 146 TYR B CA 1
ATOM 2718 C C . TYR B 1 146 ? -1.526 26.625 4.898 1 93.69 146 TYR B C 1
ATOM 2720 O O . TYR B 1 146 ? -1.888 25.75 4.105 1 93.69 146 TYR B O 1
ATOM 2728 N N . LYS B 1 147 ? -0.331 26.859 5.203 1 94.56 147 LYS B N 1
ATOM 2729 C CA . LYS B 1 147 ? 0.721 25.891 4.93 1 94.56 147 LYS B CA 1
ATOM 2730 C C . LYS B 1 147 ? 1.217 25.234 6.219 1 94.56 147 LYS B C 1
ATOM 2732 O O . LYS B 1 147 ? 1.166 25.844 7.289 1 94.56 147 LYS B O 1
ATOM 2737 N N . LEU B 1 148 ? 1.616 24.016 6.137 1 96.44 148 LEU B N 1
ATOM 2738 C CA . LEU B 1 148 ? 2.275 23.312 7.23 1 96.44 148 LEU B CA 1
ATOM 2739 C C . LEU B 1 148 ? 3.791 23.359 7.066 1 96.44 148 LEU B C 1
ATOM 2741 O O . LEU B 1 148 ? 4.309 23.109 5.977 1 96.44 148 LEU B O 1
ATOM 2745 N N . THR B 1 149 ? 4.445 23.688 8.172 1 96.69 149 THR B N 1
ATOM 2746 C CA . THR B 1 149 ? 5.895 23.812 8.086 1 96.69 149 THR B CA 1
ATOM 2747 C C . THR B 1 149 ? 6.566 23.156 9.281 1 96.69 149 THR B C 1
ATOM 2749 O O . THR B 1 149 ? 5.902 22.812 10.258 1 96.69 149 THR B O 1
ATOM 2752 N N . THR B 1 150 ? 7.836 22.781 9.117 1 95.62 150 THR B N 1
ATOM 2753 C CA . THR B 1 150 ? 8.742 22.391 10.195 1 95.62 150 THR B CA 1
ATOM 2754 C C . THR B 1 150 ? 9.945 23.328 10.242 1 95.62 150 THR B C 1
ATOM 2756 O O . THR B 1 150 ? 10.047 24.266 9.445 1 95.62 150 THR B O 1
ATOM 2759 N N . LEU B 1 151 ? 10.812 23.078 11.18 1 91.81 151 LEU B N 1
ATOM 2760 C CA . LEU B 1 151 ? 12.039 23.875 11.242 1 91.81 151 LEU B CA 1
ATOM 2761 C C . LEU B 1 151 ? 12.898 23.656 10.008 1 91.81 151 LEU B C 1
ATOM 2763 O O . LEU B 1 151 ? 13.656 24.547 9.609 1 91.81 151 LEU B O 1
ATOM 2767 N N . ALA B 1 152 ? 12.633 22.484 9.367 1 91.94 152 ALA B N 1
ATOM 2768 C CA . ALA B 1 152 ? 13.539 22.078 8.297 1 91.94 152 ALA B CA 1
ATOM 2769 C C . ALA B 1 152 ? 12.953 22.391 6.926 1 91.94 152 ALA B C 1
ATOM 2771 O O . ALA B 1 152 ? 13.648 22.297 5.914 1 91.94 152 ALA B O 1
ATOM 2772 N N . GLY B 1 153 ? 11.719 22.766 6.855 1 94.69 153 GLY B N 1
ATOM 2773 C CA . GLY B 1 153 ? 11.117 23.031 5.562 1 94.69 153 GLY B CA 1
ATOM 2774 C C . GLY B 1 153 ? 9.602 23.062 5.602 1 94.69 153 GLY B C 1
ATOM 2775 O O . GLY B 1 153 ? 9 23.25 6.664 1 94.69 153 GLY B O 1
ATOM 2776 N N . THR B 1 154 ? 9.078 23 4.375 1 96.56 154 THR B N 1
ATOM 2777 C CA . THR B 1 154 ? 7.625 23.047 4.215 1 96.56 154 THR B CA 1
ATOM 2778 C C . THR B 1 154 ? 7.086 21.672 3.811 1 96.56 154 THR B C 1
ATOM 2780 O O . THR B 1 154 ? 7.805 20.875 3.217 1 96.56 154 THR B O 1
ATOM 2783 N N . ILE B 1 155 ? 5.797 21.438 4.238 1 97.06 155 ILE B N 1
ATOM 2784 C CA . ILE B 1 155 ? 5.156 20.203 3.838 1 97.06 155 ILE B CA 1
ATOM 2785 C C . ILE B 1 155 ? 4.566 20.344 2.436 1 97.06 155 ILE B C 1
ATOM 2787 O O . ILE B 1 155 ? 3.814 21.281 2.168 1 97.06 155 ILE B O 1
ATOM 2791 N N . GLY B 1 156 ? 5.059 19.484 1.589 1 96.19 156 GLY B N 1
ATOM 2792 C CA . GLY B 1 156 ? 4.531 19.406 0.236 1 96.19 156 GLY B CA 1
ATOM 2793 C C . GLY B 1 156 ? 4.02 18.016 -0.12 1 96.19 156 GLY B C 1
ATOM 2794 O O . GLY B 1 156 ? 3.785 17.188 0.763 1 96.19 156 GLY B O 1
ATOM 2795 N N . THR B 1 157 ? 3.682 17.891 -1.407 1 95.5 157 THR B N 1
ATOM 2796 C CA . THR B 1 157 ? 3.197 16.594 -1.859 1 95.5 157 THR B CA 1
ATOM 2797 C C . THR B 1 157 ? 3.984 16.125 -3.076 1 95.5 157 THR B C 1
ATOM 2799 O O . THR B 1 157 ? 4.445 16.938 -3.881 1 95.5 157 THR B O 1
ATOM 2802 N N . VAL B 1 158 ? 4.207 14.844 -3.152 1 94.25 158 VAL B N 1
ATOM 2803 C CA . VAL B 1 158 ? 4.738 14.133 -4.312 1 94.25 158 VAL B CA 1
ATOM 2804 C C . VAL B 1 158 ? 3.879 12.906 -4.602 1 94.25 158 VAL B C 1
ATOM 2806 O O . VAL B 1 158 ? 3.145 12.438 -3.73 1 94.25 158 VAL B O 1
ATOM 2809 N N . PRO B 1 159 ? 3.891 12.508 -5.828 1 93.38 159 PRO B N 1
ATOM 2810 C CA . PRO B 1 159 ? 3.164 11.258 -6.07 1 93.38 159 PRO B CA 1
ATOM 2811 C C . PRO B 1 159 ? 3.652 10.109 -5.188 1 93.38 159 PRO B C 1
ATOM 2813 O O . PRO B 1 159 ? 4.859 9.891 -5.066 1 93.38 159 PRO B O 1
ATOM 2816 N N . GLY B 1 160 ? 2.66 9.438 -4.582 1 93.56 160 GLY B N 1
ATOM 2817 C CA . GLY B 1 160 ? 3.01 8.328 -3.705 1 93.56 160 GLY B CA 1
ATOM 2818 C C . GLY B 1 160 ? 2.764 6.973 -4.332 1 93.56 160 GLY B C 1
ATOM 2819 O O . GLY B 1 160 ? 2.209 6.883 -5.43 1 93.56 160 GLY B O 1
ATOM 2820 N N . PRO B 1 161 ? 3.211 6.02 -3.637 1 92.25 161 PRO B N 1
ATOM 2821 C CA . PRO B 1 161 ? 3.086 4.664 -4.18 1 92.25 161 PRO B CA 1
ATOM 2822 C C . PRO B 1 161 ? 1.652 4.145 -4.141 1 92.25 161 PRO B C 1
ATOM 2824 O O . PRO B 1 161 ? 1.304 3.229 -4.895 1 92.25 161 PRO B O 1
ATOM 2827 N N . TRP B 1 162 ? 0.851 4.668 -3.25 1 92 162 TRP B N 1
ATOM 2828 C CA . TRP B 1 162 ? -0.537 4.23 -3.139 1 92 162 TRP B CA 1
ATOM 2829 C C . TRP B 1 162 ? -1.422 4.965 -4.141 1 92 162 TRP B C 1
ATOM 2831 O O . TRP B 1 162 ? -1.775 6.129 -3.926 1 92 162 TRP B O 1
ATOM 2841 N N . GLU B 1 163 ? -1.817 4.312 -5.18 1 90.5 163 GLU B N 1
ATOM 2842 C CA . GLU B 1 163 ? -2.734 4.84 -6.188 1 90.5 163 GLU B CA 1
ATOM 2843 C C . GLU B 1 163 ? -2.193 6.125 -6.809 1 90.5 163 GLU B C 1
ATOM 2845 O O . GLU B 1 163 ? -2.961 6.945 -7.309 1 90.5 163 GLU B O 1
ATOM 2850 N N . ASN B 1 164 ? -0.963 6.34 -6.633 1 90.06 164 ASN B N 1
ATOM 2851 C CA . ASN B 1 164 ? -0.318 7.547 -7.137 1 90.06 164 ASN B CA 1
ATOM 2852 C C . ASN B 1 164 ? -0.893 8.805 -6.484 1 90.06 164 ASN B C 1
ATOM 2854 O O . ASN B 1 164 ? -0.813 9.891 -7.055 1 90.06 164 ASN B O 1
ATOM 2858 N N . ALA B 1 165 ? -1.503 8.617 -5.348 1 93 165 ALA B N 1
ATOM 2859 C CA . ALA B 1 165 ? -2.082 9.742 -4.629 1 93 165 ALA B CA 1
ATOM 2860 C C . ALA B 1 165 ? -0.993 10.641 -4.043 1 93 165 ALA B C 1
ATOM 2862 O O . ALA B 1 165 ? 0.076 10.156 -3.66 1 93 165 ALA B O 1
ATOM 2863 N N . PRO B 1 166 ? -1.279 11.883 -3.949 1 95.38 166 PRO B N 1
ATOM 2864 C CA . PRO B 1 166 ? -0.262 12.789 -3.41 1 95.38 166 PRO B CA 1
ATOM 2865 C C . PRO B 1 166 ? 0.125 12.453 -1.973 1 95.38 166 PRO B C 1
ATOM 2867 O O . PRO B 1 166 ? -0.73 12.445 -1.084 1 95.38 166 PRO B O 1
ATOM 2870 N N . GLN B 1 167 ? 1.362 12.188 -1.785 1 96.06 167 GLN B N 1
ATOM 2871 C CA . GLN B 1 167 ? 1.928 11.867 -0.479 1 96.06 167 GLN B CA 1
ATOM 2872 C C . GLN B 1 167 ? 2.609 13.086 0.139 1 96.06 167 GLN B C 1
ATOM 2874 O O . GLN B 1 167 ? 3.295 13.836 -0.555 1 96.06 167 GLN B O 1
ATOM 2879 N N . LEU B 1 168 ? 2.438 13.242 1.46 1 97 168 LEU B N 1
ATOM 2880 C CA . LEU B 1 168 ? 3.062 14.375 2.137 1 97 168 LEU B CA 1
ATOM 2881 C C . LEU B 1 168 ? 4.551 14.117 2.359 1 97 168 LEU B C 1
ATOM 2883 O O . LEU B 1 168 ? 4.938 13.047 2.826 1 97 168 LEU B O 1
ATOM 2887 N N . VAL B 1 169 ? 5.332 15.109 2.01 1 97.12 169 VAL B N 1
ATOM 2888 C CA . VAL B 1 169 ? 6.777 15.055 2.211 1 97.12 169 VAL B CA 1
ATOM 2889 C C . VAL B 1 169 ? 7.27 16.391 2.756 1 97.12 169 VAL B C 1
ATOM 2891 O O . VAL B 1 169 ? 6.57 17.406 2.662 1 97.12 169 VAL B O 1
ATOM 2894 N N . LEU B 1 170 ? 8.398 16.312 3.381 1 96.88 170 LEU B N 1
ATOM 2895 C CA . LEU B 1 170 ? 9.125 17.531 3.697 1 96.88 170 LEU B CA 1
ATOM 2896 C C . LEU B 1 170 ? 9.922 18.016 2.492 1 96.88 170 LEU B C 1
ATOM 2898 O O . LEU B 1 170 ? 10.68 17.25 1.897 1 96.88 170 LEU B O 1
ATOM 2902 N N . THR B 1 171 ? 9.664 19.281 2.068 1 96.06 171 THR B N 1
ATOM 2903 C CA . THR B 1 171 ? 10.32 19.766 0.865 1 96.06 171 THR B CA 1
ATOM 2904 C C . THR B 1 171 ? 10.75 21.219 1.044 1 96.06 171 THR B C 1
ATOM 2906 O O . THR B 1 171 ? 10.203 21.938 1.889 1 96.06 171 THR B O 1
ATOM 2909 N N . ASN B 1 172 ? 11.781 21.531 0.27 1 93.56 172 ASN B N 1
ATOM 2910 C CA . ASN B 1 172 ? 12.188 22.938 0.197 1 93.56 172 ASN B CA 1
ATOM 2911 C C . ASN B 1 172 ? 11.742 23.578 -1.115 1 93.56 172 ASN B C 1
ATOM 2913 O O . ASN B 1 172 ? 12.031 24.75 -1.367 1 93.56 172 ASN B O 1
ATOM 2917 N N . ASP B 1 173 ? 11.055 22.828 -1.877 1 93.75 173 ASP B N 1
ATOM 2918 C CA . ASP B 1 173 ? 10.477 23.328 -3.119 1 93.75 173 ASP B CA 1
ATOM 2919 C C . ASP B 1 173 ? 9.109 23.969 -2.873 1 93.75 173 ASP B C 1
ATOM 2921 O O . ASP B 1 173 ? 8.117 23.25 -2.684 1 93.75 173 ASP B O 1
ATOM 2925 N N . THR B 1 174 ? 9.023 25.234 -2.994 1 88.94 174 THR B N 1
ATOM 2926 C CA . THR B 1 174 ? 7.809 25.969 -2.684 1 88.94 174 THR B CA 1
ATOM 2927 C C . THR B 1 174 ? 6.699 25.625 -3.68 1 88.94 174 THR B C 1
ATOM 2929 O O . THR B 1 174 ? 5.516 25.766 -3.369 1 88.94 174 THR B O 1
ATOM 2932 N N . ALA B 1 175 ? 7.066 25.125 -4.859 1 91.12 175 ALA B N 1
ATOM 2933 C CA . ALA B 1 175 ? 6.082 24.766 -5.875 1 91.12 175 ALA B CA 1
ATOM 2934 C C . ALA B 1 175 ? 5.266 23.547 -5.457 1 91.12 175 ALA B C 1
ATOM 2936 O O . ALA B 1 175 ? 4.156 23.344 -5.949 1 91.12 175 ALA B O 1
ATOM 2937 N N . LYS B 1 176 ? 5.816 22.891 -4.496 1 92.94 176 LYS B N 1
ATOM 2938 C CA . LYS B 1 176 ? 5.164 21.641 -4.086 1 92.94 176 LYS B CA 1
ATOM 2939 C C . LYS B 1 176 ? 4.355 21.844 -2.805 1 92.94 176 LYS B C 1
ATOM 2941 O O . LYS B 1 176 ? 3.76 20.906 -2.285 1 92.94 176 LYS B O 1
ATOM 2946 N N . THR B 1 177 ? 4.305 23.062 -2.346 1 93.19 177 THR B N 1
ATOM 2947 C CA . THR B 1 177 ? 3.693 23.328 -1.049 1 93.19 177 THR B CA 1
ATOM 2948 C C . THR B 1 177 ? 2.244 22.859 -1.023 1 93.19 177 THR B C 1
ATOM 2950 O O . THR B 1 177 ? 1.485 23.109 -1.963 1 93.19 177 THR B O 1
ATOM 2953 N N . PHE B 1 178 ? 1.938 22.141 0.029 1 93.81 178 PHE B N 1
ATOM 2954 C CA . PHE B 1 178 ? 0.581 21.672 0.254 1 93.81 178 PHE B CA 1
ATOM 2955 C C . PHE B 1 178 ? -0.222 22.672 1.076 1 93.81 178 PHE B C 1
ATOM 2957 O O . PHE B 1 178 ? -0.048 22.766 2.293 1 93.81 178 PHE B O 1
ATOM 2964 N N . LEU B 1 179 ? -1.125 23.375 0.399 1 93.69 179 LEU B N 1
ATOM 2965 C CA . LEU B 1 179 ? -1.986 24.328 1.089 1 93.69 179 LEU B CA 1
ATOM 2966 C C . LEU B 1 179 ? -3.24 23.641 1.621 1 93.69 179 LEU B C 1
ATOM 2968 O O . LEU B 1 179 ? -3.871 22.859 0.912 1 93.69 179 LEU B O 1
ATOM 2972 N N . VAL B 1 180 ? -3.551 24.047 2.881 1 93.81 180 VAL B N 1
ATOM 2973 C CA . VAL B 1 180 ? -4.637 23.312 3.512 1 93.81 180 VAL B CA 1
ATOM 2974 C C . VAL B 1 180 ? -5.625 24.281 4.148 1 93.81 180 VAL B C 1
ATOM 2976 O O . VAL B 1 180 ? -5.324 25.469 4.316 1 93.81 180 VAL B O 1
ATOM 2979 N N . LYS B 1 181 ? -6.785 23.781 4.406 1 93.19 181 LYS B N 1
ATOM 2980 C CA . LYS B 1 181 ? -7.801 24.406 5.254 1 93.19 181 LYS B CA 1
ATOM 2981 C C . LYS B 1 181 ? -8.305 23.438 6.316 1 93.19 181 LYS B C 1
ATOM 2983 O O . LYS B 1 181 ? -8.188 22.219 6.156 1 93.19 181 LYS B O 1
ATOM 2988 N N . PHE B 1 182 ? -8.805 24 7.426 1 93.25 182 PHE B N 1
ATOM 2989 C CA . PHE B 1 182 ? -9.273 23.188 8.547 1 93.25 182 PHE B CA 1
ATOM 2990 C C . PHE B 1 182 ? -10.797 23.203 8.617 1 93.25 182 PHE B C 1
ATOM 2992 O O . PHE B 1 182 ? -11.406 24.281 8.711 1 93.25 182 PHE B O 1
ATOM 2999 N N . HIS B 1 183 ? -11.359 22.016 8.547 1 93.12 183 HIS B N 1
ATOM 3000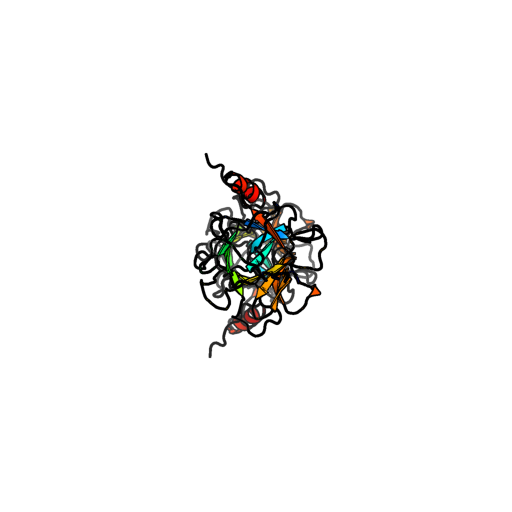 C CA . HIS B 1 183 ? -12.805 21.844 8.688 1 93.12 183 HIS B CA 1
ATOM 3001 C C . HIS B 1 183 ? -13.156 21.094 9.969 1 93.12 183 HIS B C 1
ATOM 3003 O O . HIS B 1 183 ? -12.758 19.953 10.148 1 93.12 183 HIS B O 1
ATOM 3009 N N . LYS B 1 184 ? -13.883 21.734 10.812 1 93.25 184 LYS B N 1
ATOM 3010 C CA . LYS B 1 184 ? -14.234 21.109 12.086 1 93.25 184 LYS B CA 1
ATOM 3011 C C . LYS B 1 184 ? -15.203 19.953 11.883 1 93.25 184 LYS B C 1
ATOM 3013 O O . LYS B 1 184 ? -16.141 20.047 11.102 1 93.25 184 LYS B O 1
ATOM 3018 N N . VAL B 1 185 ? -14.812 18.797 12.578 1 90.81 185 VAL B N 1
ATOM 3019 C CA . VAL B 1 185 ? -15.695 17.625 12.539 1 90.81 185 VAL B CA 1
ATOM 3020 C C . VAL B 1 185 ? -16.812 17.797 13.562 1 90.81 185 VAL B C 1
ATOM 3022 O O . VAL B 1 185 ? -16.562 18.125 14.719 1 90.81 185 VAL B O 1
ATOM 3025 N N . HIS B 1 186 ? -18.062 17.766 13.211 1 78.88 186 HIS B N 1
ATOM 3026 C CA . HIS B 1 186 ? -19.203 17.859 14.133 1 78.88 186 HIS B CA 1
ATOM 3027 C C . HIS B 1 186 ? -19.703 16.469 14.539 1 78.88 186 HIS B C 1
ATOM 3029 O O . HIS B 1 186 ? -19.516 15.5 13.805 1 78.88 186 HIS B O 1
ATOM 3035 N N . GLY B 1 187 ? -19.688 15.984 15.727 1 57.03 187 GLY B N 1
ATOM 3036 C CA . GLY B 1 187 ? -20.141 14.75 16.344 1 57.03 187 GLY B CA 1
ATOM 3037 C C . GLY B 1 187 ? -21.094 13.961 15.469 1 57.03 187 GLY B C 1
ATOM 3038 O O . GLY B 1 187 ? -21.656 12.945 15.906 1 57.03 187 GLY B O 1
ATOM 3039 N N . ASP B 1 188 ? -21.891 14.508 14.617 1 41.72 188 ASP B N 1
ATOM 3040 C CA . ASP B 1 188 ? -22.734 13.406 14.203 1 41.72 188 ASP B CA 1
ATOM 3041 C C . ASP B 1 188 ? -21.906 12.234 13.672 1 41.72 188 ASP B C 1
ATOM 3043 O O . ASP B 1 188 ? -21.031 12.43 12.82 1 41.72 188 ASP B O 1
ATOM 3047 N N . THR B 1 189 ? -21.672 11.242 14.422 1 38.09 189 THR B N 1
ATOM 3048 C CA . THR B 1 189 ? -21 9.945 14.492 1 38.09 189 THR B CA 1
ATOM 3049 C C . THR B 1 189 ? -20.922 9.312 13.109 1 38.09 189 THR B C 1
ATOM 3051 O O . THR B 1 189 ? -20.438 8.188 12.961 1 38.09 189 THR B O 1
ATOM 3054 N N . THR B 1 190 ? -21.703 9.586 12.156 1 37.53 190 THR B N 1
ATOM 3055 C CA . THR B 1 190 ? -22.047 8.609 11.125 1 37.53 190 THR B CA 1
ATOM 3056 C C . THR B 1 190 ? -20.922 8.5 10.094 1 37.53 190 THR B C 1
ATOM 3058 O O . THR B 1 190 ? -21.094 7.867 9.047 1 37.53 190 THR B O 1
ATOM 3061 N N . SER B 1 191 ? -20.062 9.281 10.055 1 37.62 191 SER B N 1
ATOM 3062 C CA . SER B 1 191 ? -19.109 9.289 8.938 1 37.62 191 SER B CA 1
ATOM 3063 C C . SER B 1 191 ? -18.359 7.969 8.844 1 37.62 191 SER B C 1
ATOM 3065 O O . SER B 1 191 ? -17.5 7.797 7.977 1 37.62 191 SER B O 1
ATOM 3067 N N . THR B 1 192 ? -18.375 7.273 9.836 1 40.44 192 THR B N 1
ATOM 3068 C CA . THR B 1 192 ? -17.875 5.91 9.727 1 40.44 192 THR B CA 1
ATOM 3069 C C . THR B 1 192 ? -18.391 5.238 8.461 1 40.44 192 THR B C 1
ATOM 3071 O O . THR B 1 192 ? -17.812 4.246 8 1 40.44 192 THR B O 1
ATOM 3074 N N . SER B 1 193 ? -19.594 5.691 8.039 1 41.09 193 SER B N 1
ATOM 3075 C CA . SER B 1 193 ? -20.266 5.035 6.918 1 41.09 193 SER B CA 1
ATOM 3076 C C . SER B 1 193 ? -19.484 5.23 5.625 1 41.09 193 SER B C 1
ATOM 3078 O O . SER B 1 193 ? -19.422 4.328 4.785 1 41.09 193 SER B O 1
ATOM 3080 N N . ARG B 1 194 ? -19.078 6.48 5.41 1 40.66 194 ARG B N 1
ATOM 3081 C CA . ARG B 1 194 ? -18.5 6.77 4.105 1 40.66 194 ARG B CA 1
ATOM 3082 C C . ARG B 1 194 ? -17.141 6.086 3.957 1 40.66 194 ARG B C 1
ATOM 3084 O O . ARG B 1 194 ? -16.766 5.684 2.855 1 40.66 194 ARG B O 1
ATOM 3091 N N . LEU B 1 195 ? -16.453 6.02 4.988 1 43.09 195 LEU B N 1
ATOM 3092 C CA . LEU B 1 195 ? -15.188 5.297 4.941 1 43.09 195 LEU B CA 1
ATOM 3093 C C . LEU B 1 195 ? -15.406 3.834 4.566 1 43.09 195 LEU B C 1
ATOM 3095 O O . LEU B 1 195 ? -14.484 3.162 4.094 1 43.09 195 LEU B O 1
ATOM 3099 N N . GLU B 1 196 ? -16.688 3.34 4.762 1 42.25 196 GLU B N 1
ATOM 3100 C CA . GLU B 1 196 ? -17.016 1.967 4.387 1 42.25 196 GLU B CA 1
ATOM 3101 C C . GLU B 1 196 ? -16.797 1.732 2.896 1 42.25 196 GLU B C 1
ATOM 3103 O O . GLU B 1 196 ? -16.312 0.67 2.496 1 42.25 196 GLU B O 1
ATOM 3108 N N . LYS B 1 197 ? -17.266 2.742 2.195 1 41.38 197 LYS B N 1
ATOM 3109 C CA . LYS B 1 197 ? -17.219 2.604 0.743 1 41.38 197 LYS B CA 1
ATOM 3110 C C . LYS B 1 197 ? -15.773 2.537 0.246 1 41.38 197 LYS B C 1
ATOM 3112 O O . LYS B 1 197 ? -15.523 2.213 -0.917 1 41.38 197 LYS B O 1
ATOM 3117 N N . LEU B 1 198 ? -14.969 3.254 0.822 1 39.41 198 LEU B N 1
ATOM 3118 C CA . LEU B 1 198 ? -13.586 3.252 0.371 1 39.41 198 LEU B CA 1
ATOM 3119 C C . LEU B 1 198 ? -12.961 1.869 0.531 1 39.41 198 LEU B C 1
ATOM 3121 O O . LEU B 1 198 ? -11.758 1.698 0.329 1 39.41 198 LEU B O 1
ATOM 3125 N N . GLY B 1 199 ? -13.938 0.637 0.757 1 37.53 199 GLY B N 1
ATOM 3126 C CA . GLY B 1 199 ? -13.461 -0.671 1.181 1 37.53 199 GLY B CA 1
ATOM 3127 C C . GLY B 1 199 ? -13.07 -0.719 2.645 1 37.53 199 GLY B C 1
ATOM 3128 O O . GLY B 1 199 ? -12.422 -1.67 3.09 1 37.53 199 GLY B O 1
ATOM 3129 N N . LEU B 1 200 ? -13.156 0.373 3.404 1 34 200 LEU B N 1
ATOM 3130 C CA . LEU B 1 200 ? -13.383 0.547 4.836 1 34 200 LEU B CA 1
ATOM 3131 C C . LEU B 1 200 ? -14.828 0.231 5.199 1 34 200 LEU B C 1
ATOM 3133 O O . LEU B 1 200 ? -15.68 1.124 5.215 1 34 200 LEU B O 1
ATOM 3137 N N . ARG B 1 201 ? -15.555 -0.685 4.75 1 32.97 201 ARG B N 1
ATOM 3138 C CA . ARG B 1 201 ? -16.938 -1.068 5.004 1 32.97 201 ARG B CA 1
ATOM 3139 C C . ARG B 1 201 ? -17.219 -1.153 6.504 1 32.97 201 ARG B C 1
ATOM 3141 O O . ARG B 1 201 ? -16.578 -1.936 7.215 1 32.97 201 ARG B O 1
ATOM 3148 N N . MET B 1 202 ? -17.641 -0.159 7.242 1 28.44 202 MET B N 1
ATOM 3149 C CA . MET B 1 202 ? -18.344 -0.37 8.508 1 28.44 202 MET B CA 1
ATOM 3150 C C . MET 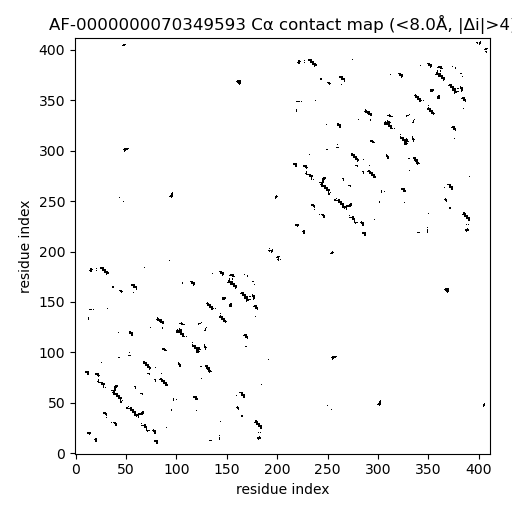B 1 202 ? -19.547 -1.288 8.32 1 28.44 202 MET B C 1
ATOM 3152 O O . MET B 1 202 ? -20.359 -1.079 7.414 1 28.44 202 MET B O 1
ATOM 3156 N N . PHE B 1 203 ? -19.578 -2.496 8.812 1 25.55 203 PHE B N 1
ATOM 3157 C CA . PHE B 1 203 ? -20.828 -3.166 9.172 1 25.55 203 PHE B CA 1
ATOM 3158 C C . PHE B 1 203 ? -21.781 -2.203 9.867 1 25.55 203 PHE B C 1
ATOM 3160 O O . PHE B 1 203 ? -21.344 -1.305 10.594 1 25.55 203 PHE B O 1
ATOM 3167 N N . PRO B 1 204 ? -23.062 -2.078 9.375 1 26.16 204 PRO B N 1
ATOM 3168 C CA . PRO B 1 204 ? -24.031 -1.368 10.211 1 26.16 204 PRO B CA 1
ATOM 3169 C C . PRO B 1 204 ? -23.891 -1.706 11.695 1 26.16 204 PRO B C 1
ATOM 3171 O O . PRO B 1 204 ? -23.609 -2.854 12.047 1 26.16 204 PRO B O 1
ATOM 3174 N N . PHE B 1 205 ? -23.484 -0.777 12.43 1 20.78 205 PHE B N 1
ATOM 3175 C CA . PHE B 1 205 ? -23.875 -0.956 13.828 1 20.78 205 PHE B CA 1
ATOM 3176 C C . PHE B 1 205 ? -25.344 -1.301 13.953 1 20.78 205 PHE B C 1
ATOM 3178 O O . PHE B 1 205 ? -26.203 -0.422 13.859 1 20.78 205 PHE B O 1
ATOM 3185 N N . TYR B 1 206 ? -26.062 -2.354 13.273 1 20.44 206 TYR B N 1
ATOM 3186 C CA . TYR B 1 206 ? -27.25 -2.703 14.039 1 20.44 206 TYR B CA 1
ATOM 3187 C C . TYR B 1 206 ? -26.891 -3.422 15.328 1 20.44 206 TYR B C 1
ATOM 3189 O O . TYR B 1 206 ? -25.906 -4.168 15.375 1 20.44 206 TYR B O 1
#

Nearest PDB structures (foldseek):
  6s2z-assembly1_A  TM=9.215E-01  e=4.299E-22  Brassica oleracea var. botrytis
  5hpz-assembly1_A  TM=9.149E-01  e=3.265E-21  Brassicaceae
  2dre-assembly1_D  TM=8.800E-01  e=4.767E-15  Lepidium virginicum
  4ihz-assembly1_A  TM=7.823E-01  e=3.062E-10  Crateva tapia
  5fnw-assembly1_A  TM=7.848E-01  e=5.904E-09  Solanum tuberosum

Foldseek 3Di:
DPPPPCVVVPQAAQAFQVRDFAFQPFKKQKFFPDLPAQFGTKEFAQQDVVPSPDTFIFGHNDRPQRYFIKGWAAPDDGTAGAPGKTWIFTDDPDDDDPVVAGRIWFFPPPDVPDQWTTITTRDDPPDQRRIKGWHADPPDPDGSKTWIAHPQATWFWFQGPPVRTTTITGHNDPVRTGIIHIGTDDPPVCSCCVCCVVVSNPDPPD/DPPPPCVVVPQAAQAFQVRHFAFQPFWKQKFFPDLPAQFATKEFAQQDVVPSPDTFIFGHNDRPDRYFIKGWAAPDDGTAGAPGKTWIFTDDPDHDDPVVAGRIWFFPPPDVPDQWTTITTRDDPPDQRRIKGWHADPVPVPGSKTWIAHPQATWFWFQGPPVRTTTITGHNDPVRTGIIGIGTDDPPPPCCCVCCVVVSNPDPPD

Solvent-accessible surface area (backbone atoms only — not comparable to full-atom values): 21630 Å² total; per-residue (Å²): 134,82,77,70,73,72,68,70,77,61,75,51,61,36,43,25,78,86,68,40,73,36,45,37,88,43,42,24,26,59,29,56,56,53,86,80,42,78,27,15,4,39,36,79,36,55,69,43,61,35,50,30,60,62,30,21,37,23,27,28,63,48,57,85,40,58,54,51,35,24,25,52,38,43,91,82,47,66,56,43,41,42,64,39,63,22,33,43,29,60,53,64,86,81,65,43,66,63,77,91,43,45,53,22,34,16,55,44,68,85,53,82,78,45,87,52,27,44,31,22,38,45,25,45,90,93,34,75,55,16,42,31,22,44,33,76,40,78,85,52,82,85,55,69,34,26,35,40,31,43,98,86,33,33,33,16,51,43,76,28,44,48,59,51,11,36,20,36,19,40,29,86,54,74,90,35,52,44,45,25,29,35,39,75,60,66,81,74,80,59,63,55,51,62,43,14,73,76,57,27,66,48,72,75,87,122,133,82,77,69,73,70,69,70,78,61,74,52,60,36,44,24,78,86,69,39,73,36,46,38,89,43,41,24,26,57,29,53,54,51,84,79,41,77,26,15,5,38,35,78,36,54,68,44,59,36,50,28,60,62,30,19,36,22,28,28,63,48,57,84,41,56,53,53,35,26,26,53,38,44,90,79,48,65,55,43,41,42,63,40,64,23,34,42,29,60,54,66,87,79,63,44,65,62,77,89,42,46,53,23,36,19,53,45,70,84,54,81,78,46,86,52,27,43,31,22,37,47,23,46,88,92,33,75,56,17,40,32,22,45,34,74,39,75,85,49,84,85,52,68,32,26,34,42,30,43,98,87,35,32,33,15,50,42,78,28,45,49,59,52,11,36,19,35,19,40,28,85,53,73,91,36,52,43,46,25,29,35,37,75,60,69,76,76,74,61,61,58,53,61,46,12,71,76,59,28,60,57,73,75,86,120

InterPro domains:
  IPR002160 Proteinase inhibitor I3, Kunitz legume [PF00197] (14-183)
  IPR002160 Proteinase inhibitor I3, Kunitz legume [PTHR33107] (11-184)
  IPR002160 Proteinase inhibitor I3, Kunitz legume [SM00452] (13-186)
  IPR011065 Kunitz inhibitor STI-like superfamily [SSF50386] (11-189)

Secondary structure (DSSP, 8-state):
-----------PBPB-TTSPBPBTTS-EEEEES-TT-S--SEEEE---SSS--S-EEEE-SSTT--B--EEEEESS-SBPBTT-EEEEEE--S---S-TTS-SBEEE--S-TT-SSPBEEE---TT-GGG-EEEEE-TT-TTS--EEEE-SS-EEEEEE-SBTTPEEEEEES-GGGB-EEEEEEPPS-TTHHHHHHHTT-------/-----------PBPB-TTSPBPBSSS-EEEEESSTT-S--SEEEE---SSS--S-EEEE-SSTT--B--EEEEESS-SBPBTT-EEEEEE--S---S-TTS-SBEEE--S-TT-SSPBEEE---TT-GGG-EEEEE-TT-TTS--EEEE-SS-EEEEEE-SBTTPEEEEEES-GGGB-EEEEEEPPS-GGGGTHHHHTT-------